Protein AF-0000000084921507 (afdb_homodimer)

pLDDT: mean 79.35, std 22.6, range [29.12, 98.94]

Nearest PDB structures (foldseek):
  8s9o-assembly1_B  TM=8.730E-01  e=3.708E-16  Adineta vaga
  8s9n-assembly1_A-2  TM=8.720E-01  e=7.535E-16  Adineta vaga
  8s9o-assembly1_A  TM=8.464E-01  e=2.927E-16  Adineta vaga
  8urk-assembly1_B  TM=8.124E-01  e=4.165E-17  Burkholderia cenocepacia
  1g60-assembly1_A  TM=8.607E-01  e=1.443E-15  Moraxella bovis

InterPro domains:
  IPR001091 Restriction/modification DNA-methyltransferase [PR00508] (34-48)
  IPR001091 Restriction/modification DNA-methyltransferase [PR00508] (72-92)
  IPR001091 Restriction/modification DNA-methyltransferase [PR00508] (262-279)
  IPR001091 Restriction/modification DNA-methyltransferase [PR00508] (281-299)
  IPR001091 Restriction/modification DNA-methyltransferase [PR00508] (304-324)
  IPR002941 DNA methylase N-4/N-6 [PF01555] (35-320)
  IPR017985 DNA methylase, N-4 cytosine-specific, conserved site [PS00093] (39-44)
  IPR029063 S-adenosyl-L-methionine-dependent methyltransferase superfamily [G3DSA:3.40.50.150] (15-339)
  IPR029063 S-adenosyl-L-methionine-dependent methyltransferase superfamily [SSF53335] (12-324)

Solvent-accessible surface area (backbone atoms only — not comparable to full-atom values): 36545 Å² total; per-residue (Å²): 114,73,67,55,52,56,48,48,57,51,44,71,72,41,58,69,39,74,46,73,32,55,44,52,68,54,46,71,72,52,65,70,45,74,28,33,20,33,52,36,42,67,68,49,74,34,50,54,49,82,86,48,95,87,56,67,16,70,52,86,39,71,65,56,38,46,50,53,51,46,54,36,51,51,45,51,51,50,23,25,25,68,40,9,26,34,39,41,39,41,59,69,51,51,26,28,69,36,72,77,88,76,84,72,46,49,39,82,34,56,63,50,49,70,42,52,54,77,37,65,28,53,71,36,83,95,55,54,70,60,19,49,67,50,51,45,60,53,47,50,52,52,39,34,74,72,59,38,35,31,57,43,79,27,36,41,31,26,85,73,45,69,85,49,88,61,57,77,53,59,22,71,34,66,34,40,34,35,38,32,24,58,35,94,62,52,52,40,35,42,76,82,46,38,33,75,53,53,68,68,55,50,50,47,53,50,48,60,28,24,51,80,19,77,73,49,47,78,85,54,77,27,66,52,55,78,89,46,40,41,46,62,63,77,76,72,56,92,80,76,59,77,58,57,36,60,31,55,32,65,44,80,55,57,75,59,92,58,94,56,94,61,84,88,65,78,35,58,68,60,50,47,54,52,39,57,32,28,35,61,79,68,28,37,33,34,15,62,42,32,55,65,20,51,60,48,37,48,25,53,74,65,51,26,36,23,35,29,20,21,66,48,62,68,41,45,54,49,10,53,51,44,26,53,51,54,49,49,52,49,53,48,52,52,50,52,54,55,69,71,97,117,76,68,55,54,60,50,49,58,51,44,72,73,41,58,68,39,72,45,73,33,52,44,51,69,55,45,71,71,51,64,69,46,73,28,32,20,34,51,37,43,65,68,48,73,34,50,54,50,84,87,46,94,86,57,67,16,69,52,86,40,70,67,56,35,46,51,52,51,47,55,36,50,50,45,50,51,51,24,24,25,68,39,8,26,35,39,44,40,41,60,70,52,51,26,28,67,36,71,76,90,76,81,72,45,50,35,81,34,56,62,48,50,71,40,52,54,79,36,66,27,54,72,38,82,94,55,52,70,60,20,49,65,50,50,45,58,53,45,51,51,51,38,35,74,72,59,38,37,31,58,43,80,26,35,42,30,27,86,73,45,68,85,47,88,61,57,78,53,61,22,70,33,65,36,41,34,34,38,30,24,57,36,95,64,53,52,41,37,43,73,82,46,36,33,77,53,52,69,68,54,50,50,48,53,49,49,61,27,23,51,79,18,77,74,49,47,78,87,52,77,25,68,51,54,78,88,44,39,40,46,61,66,76,74,71,56,91,80,75,58,75,58,55,35,60,30,55,30,65,46,80,52,58,75,60,92,60,94,55,94,60,84,87,64,78,35,56,64,60,49,47,53,51,40,58,32,29,35,61,79,69,27,36,33,36,15,61,43,32,55,65,21,50,61,48,36,48,24,52,74,64,50,27,37,22,35,31,19,22,65,49,63,68,41,44,52,49,11,52,51,46,26,52,52,54,51,49,51,49,54,49,52,52,50,53,54,55,70,72,98

Foldseek 3Di:
DVLVVVLVVVCVVFWLAEAAAALLVVLVPAAFANAQEAEEEADDALFFDPVDPRHARDDLALVVSLVVVLSNVLSVLGRHHQQHKYKYWYAWDFALPQDPDDPPCPVVNNPNLHGNDGRSRNDHPPDDGGDTPCSVVVSLVVNVVVQKAFDDWFKAFAPPDDADPDDPDHGDGIITITMIHSYPHHAFDQPVQWAFDDPVVLVVLLQQQACVNVVQDDPPPPPLDPSSHNDYNPPVPDPPRPRTHGDDRYHYDHADDDPDSQDDDRDLVVLLSVCNTRPDAQGEYEYSDCQQQSNSLSQVVRRYIYGYYHHDPVSSVNNVVVSVVSNVVVVVVVVVVVVVD/DVLVVVLVVVCVVFWLAEAAAALLVVLVPAAFANAQEAEEEADDALFFDPVDPRHARDDLALVVSLVVVLSNVLSVLGRHHQQHKYKYWYAWDFALPFDPDDPPCPVVNNPNLHGNDGRSRNDHPPDDGGDTPC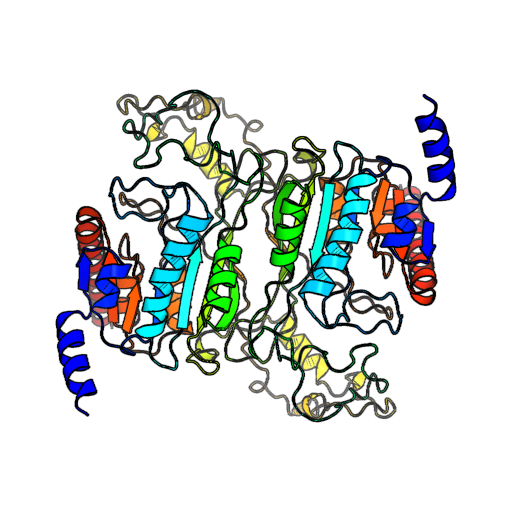SVVVNLVVNVVVQKAFDDWFKAFAPPDDADPDDPDHGDGIITITMIHSYPHHAFDQPVQWAFDDPVVLVVLLLQQACVNVCQDDPPPPPLDPSSHNDYNPPVPDPPRPRTHGDDRYHYDHADDDPDSQDDDRDLVVLLSVCNTRPDAQGEYEYSDCQQQSNSLSQVVRRYIYGYYHHDPVSSVNNVVVSVVSNVVVVVVVVVVVVVD

Radius of gyration: 27.65 Å; Cα contacts (8 Å, |Δi|>4): 1325; chains: 2; bounding box: 79×89×73 Å

Structure (mmCIF, N/CA/C/O backbone):
data_AF-0000000084921507-model_v1
#
loop_
_entity.id
_entity.type
_entity.pdbx_description
1 polymer Methyltransferase
#
loop_
_atom_site.group_PDB
_atom_site.id
_atom_site.type_symbol
_atom_site.label_atom_id
_atom_site.label_alt_id
_atom_site.label_comp_id
_atom_site.label_asym_id
_atom_site.label_entity_id
_atom_site.label_seq_id
_atom_site.pdbx_PDB_ins_code
_atom_site.Cartn_x
_atom_site.Cartn_y
_atom_site.Cartn_z
_atom_site.occupancy
_atom_site.B_iso_or_equiv
_atom_site.auth_seq_id
_atom_site.auth_comp_id
_atom_site.auth_asym_id
_atom_site.auth_atom_id
_atom_site.pdbx_PDB_model_num
ATOM 1 N N . MET A 1 1 ? -15.688 -29.359 -28.062 1 39.12 1 MET A N 1
ATOM 2 C CA . MET A 1 1 ? -15.297 -30.75 -27.906 1 39.12 1 MET A CA 1
ATOM 3 C C . MET A 1 1 ? -13.836 -30.953 -28.297 1 39.12 1 MET A C 1
ATOM 5 O O . MET A 1 1 ? -13.156 -31.828 -27.766 1 39.12 1 MET A O 1
ATOM 9 N N . LYS A 1 2 ? -13.664 -30.453 -29.453 1 48.69 2 LYS A N 1
ATOM 10 C CA . LYS A 1 2 ? -12.336 -30.578 -30.062 1 48.69 2 LYS A CA 1
ATOM 11 C C . LYS A 1 2 ? -11.266 -29.953 -29.156 1 48.69 2 LYS A C 1
ATOM 13 O O . LYS A 1 2 ? -10.156 -30.484 -29.062 1 48.69 2 LYS A O 1
ATOM 18 N N . ASN A 1 3 ? -11.648 -28.859 -28.438 1 59.91 3 ASN A N 1
ATOM 19 C CA . ASN A 1 3 ? -10.719 -28.016 -27.703 1 59.91 3 ASN A CA 1
ATOM 20 C C . ASN A 1 3 ? -10.352 -28.641 -26.359 1 59.91 3 ASN A C 1
ATOM 22 O O . ASN A 1 3 ? -9.25 -28.422 -25.844 1 59.91 3 ASN A O 1
ATOM 26 N N . LYS A 1 4 ? -11.195 -29.531 -26 1 61.34 4 LYS A N 1
ATOM 27 C CA . LYS A 1 4 ? -10.969 -30.219 -24.734 1 61.34 4 LYS A CA 1
ATOM 28 C C . LYS A 1 4 ? -9.883 -31.281 -24.859 1 61.34 4 LYS A C 1
ATOM 30 O O . LYS A 1 4 ? -9.086 -31.469 -23.938 1 61.34 4 LYS A O 1
ATOM 35 N N . GLY A 1 5 ? -9.875 -31.953 -25.906 1 59.06 5 GLY A N 1
ATOM 36 C CA . GLY A 1 5 ? -8.883 -32.969 -26.141 1 59.06 5 GLY A CA 1
ATOM 37 C C . GLY A 1 5 ? -7.465 -32.438 -26.188 1 59.06 5 GLY A C 1
ATOM 38 O O . GLY A 1 5 ? -6.551 -33.031 -25.594 1 59.06 5 GLY A O 1
ATOM 39 N N . GLU A 1 6 ? -7.215 -31.422 -26.891 1 69.12 6 GLU A N 1
ATOM 40 C CA . GLU A 1 6 ? -5.918 -30.75 -27 1 69.12 6 GLU A CA 1
ATOM 41 C C . GLU A 1 6 ? -5.457 -30.219 -25.641 1 69.12 6 GLU A C 1
ATOM 43 O O . GLU A 1 6 ? -4.273 -30.297 -25.312 1 69.12 6 GLU A O 1
ATOM 48 N N . HIS A 1 7 ? -6.398 -29.797 -24.906 1 80.75 7 HIS A N 1
ATOM 49 C CA . HIS A 1 7 ? -6.09 -29.312 -23.562 1 80.75 7 HIS A CA 1
ATOM 50 C C . HIS A 1 7 ? -5.551 -30.438 -22.688 1 80.75 7 HIS A C 1
ATOM 52 O O . HIS A 1 7 ? -4.559 -30.25 -21.969 1 80.75 7 HIS A O 1
ATOM 58 N N . THR A 1 8 ? -6.164 -31.547 -22.859 1 81 8 THR A N 1
ATOM 59 C CA . THR A 1 8 ? -5.797 -32.688 -22.016 1 81 8 THR A CA 1
ATOM 60 C C . THR A 1 8 ? -4.398 -33.188 -22.359 1 81 8 THR A C 1
ATOM 62 O O . THR A 1 8 ? -3.605 -33.5 -21.469 1 81 8 THR A O 1
ATOM 65 N N . SER A 1 9 ? -4.148 -33.281 -23.625 1 81.56 9 SER A N 1
ATOM 66 C CA . SER A 1 9 ? -2.838 -33.75 -24.047 1 81.56 9 SER A CA 1
ATOM 67 C C . SER A 1 9 ? -1.733 -32.781 -23.609 1 81.56 9 SER A C 1
ATOM 69 O O . SER A 1 9 ? -0.677 -33.219 -23.141 1 81.56 9 SER A O 1
ATOM 71 N N . PHE A 1 10 ? -1.976 -31.531 -23.688 1 86.81 10 PHE A N 1
ATOM 72 C CA . PHE A 1 10 ? -1.021 -30.531 -23.25 1 86.81 10 PHE A CA 1
ATOM 73 C C . PHE A 1 10 ? -0.75 -30.656 -21.75 1 86.81 10 PHE A C 1
ATOM 75 O O . PHE A 1 10 ? 0.406 -30.688 -21.328 1 86.81 10 PHE A O 1
ATOM 82 N N . LEU A 1 11 ? -1.837 -30.781 -21.031 1 86.44 11 LEU A N 1
ATOM 83 C CA . LEU A 1 11 ? -1.719 -30.828 -19.578 1 86.44 11 LEU A CA 1
ATOM 84 C C . LEU A 1 11 ? -1.012 -32.125 -19.125 1 86.44 11 LEU A C 1
ATOM 86 O O . LEU A 1 11 ? -0.203 -32.094 -18.203 1 86.44 11 LEU A O 1
ATOM 90 N N . ASP A 1 12 ? -1.262 -33.125 -19.797 1 86.5 12 ASP A N 1
ATOM 91 C CA . ASP A 1 12 ? -0.623 -34.406 -19.453 1 86.5 12 ASP A CA 1
ATOM 92 C C . ASP A 1 12 ? 0.895 -34.312 -19.594 1 86.5 12 ASP A C 1
ATOM 94 O O . ASP A 1 12 ? 1.637 -34.938 -18.844 1 86.5 12 ASP A O 1
ATOM 98 N N . SER A 1 13 ? 1.282 -33.438 -20.484 1 88.5 13 SER A N 1
ATOM 99 C CA . SER A 1 13 ? 2.705 -33.344 -20.797 1 88.5 13 SER A CA 1
ATOM 100 C C . SER A 1 13 ? 3.41 -32.375 -19.875 1 88.5 13 SER A C 1
ATOM 102 O O . SER A 1 13 ? 4.609 -32.5 -19.625 1 88.5 13 SER A O 1
ATOM 104 N N . TYR A 1 14 ? 2.604 -31.422 -19.312 1 92.88 14 TYR A N 1
ATOM 105 C CA . TYR A 1 14 ? 3.324 -30.297 -18.719 1 92.88 14 TYR A CA 1
ATOM 106 C C . TYR A 1 14 ? 2.939 -30.094 -17.266 1 92.88 14 TYR A C 1
ATOM 108 O O . TYR A 1 14 ? 3.553 -29.297 -16.547 1 92.88 14 TYR A O 1
ATOM 116 N N . ILE A 1 15 ? 2.033 -30.875 -16.766 1 95.38 15 ILE A N 1
ATOM 117 C CA . ILE A 1 15 ? 1.623 -30.75 -15.375 1 95.38 15 ILE A CA 1
ATOM 118 C C . ILE A 1 15 ? 2.779 -31.156 -14.461 1 95.38 15 ILE A C 1
ATOM 120 O O . ILE A 1 15 ? 3.488 -32.125 -14.742 1 95.38 15 ILE A O 1
ATOM 124 N N . ASN A 1 16 ? 2.969 -30.359 -13.438 1 96.75 16 ASN A N 1
ATOM 125 C CA . ASN A 1 16 ? 3.99 -30.578 -12.422 1 96.75 16 ASN A CA 1
ATOM 126 C C . ASN A 1 16 ? 5.391 -30.578 -13.023 1 96.75 16 ASN A C 1
ATOM 128 O O . ASN A 1 16 ? 6.215 -31.438 -12.68 1 96.75 16 ASN A O 1
ATOM 132 N N . THR A 1 17 ? 5.633 -29.641 -13.984 1 96.44 17 THR A N 1
ATOM 133 C CA . THR A 1 17 ? 6.953 -29.484 -14.586 1 96.44 17 THR A CA 1
ATOM 134 C C . THR A 1 17 ? 7.359 -28 -14.633 1 96.44 17 THR A C 1
ATOM 136 O O . THR A 1 17 ? 6.52 -27.125 -14.453 1 96.44 17 THR A O 1
ATOM 139 N N . ILE A 1 18 ? 8.586 -27.797 -14.805 1 97.5 18 ILE A N 1
ATOM 140 C CA . ILE A 1 18 ? 9.164 -26.469 -15.031 1 97.5 18 ILE A CA 1
ATOM 141 C C . ILE A 1 18 ? 9.695 -26.391 -16.469 1 97.5 18 ILE A C 1
ATOM 143 O O . ILE A 1 18 ? 10.539 -27.188 -16.875 1 97.5 18 ILE A O 1
ATOM 147 N N . LEU A 1 19 ? 9.141 -25.5 -17.219 1 97.75 19 LEU A N 1
ATOM 148 C CA . LEU A 1 19 ? 9.594 -25.25 -18.578 1 97.75 19 LEU A CA 1
ATOM 149 C C . LEU A 1 19 ? 10.68 -24.172 -18.609 1 97.75 19 LEU A C 1
ATOM 151 O O . LEU A 1 19 ? 10.508 -23.094 -18.031 1 97.75 19 LEU A O 1
ATOM 155 N N . CYS A 1 20 ? 11.789 -24.453 -19.234 1 96.44 20 CYS A N 1
ATOM 156 C CA . CYS A 1 20 ? 12.891 -23.516 -19.359 1 96.44 20 CYS A CA 1
ATOM 157 C C . CYS A 1 20 ? 12.727 -22.641 -20.594 1 96.44 20 CYS A C 1
ATOM 159 O O . CYS A 1 20 ? 12.789 -23.141 -21.719 1 96.44 20 CYS A O 1
ATOM 161 N N . GLY A 1 21 ? 12.445 -21.344 -20.406 1 95.62 21 GLY A N 1
ATOM 162 C CA . GLY A 1 21 ? 12.258 -20.438 -21.531 1 95.62 21 GLY A CA 1
ATOM 163 C C . GLY A 1 21 ? 11.734 -19.078 -21.109 1 95.62 21 GLY A C 1
ATOM 164 O O . GLY A 1 21 ? 11.555 -18.812 -19.922 1 95.62 21 GLY A O 1
ATOM 165 N N . ASP A 1 22 ? 11.602 -18.281 -22.109 1 95.88 22 ASP A N 1
ATOM 166 C CA . ASP A 1 22 ? 11.023 -16.953 -21.906 1 95.88 22 ASP A CA 1
ATOM 167 C C . ASP A 1 22 ? 9.531 -17.047 -21.562 1 95.88 22 ASP A C 1
ATOM 169 O O . ASP A 1 22 ? 8.789 -17.766 -22.234 1 95.88 22 ASP A O 1
ATOM 173 N N . ALA A 1 23 ? 9.172 -16.359 -20.531 1 97.69 23 ALA A N 1
ATOM 174 C CA . ALA A 1 23 ? 7.797 -16.453 -20.047 1 97.69 23 ALA A CA 1
ATOM 175 C C . ALA A 1 23 ? 6.793 -16.125 -21.141 1 97.69 23 ALA A C 1
ATOM 177 O O . ALA A 1 23 ? 5.84 -16.875 -21.359 1 97.69 23 ALA A O 1
ATOM 178 N N . LEU A 1 24 ? 6.98 -15.016 -21.859 1 97.56 24 LEU A N 1
ATOM 179 C CA . LEU A 1 24 ? 6.043 -14.555 -22.875 1 97.56 24 LEU A CA 1
ATOM 180 C C . LEU A 1 24 ? 5.953 -15.555 -24.031 1 97.56 24 LEU A C 1
ATOM 182 O O . LEU A 1 24 ? 4.859 -15.984 -24.391 1 97.56 24 LEU A O 1
ATOM 186 N N . GLU A 1 25 ? 7.078 -15.992 -24.531 1 97.56 25 GLU A N 1
ATOM 187 C CA . GLU A 1 25 ? 7.121 -16.906 -25.672 1 97.56 25 GLU A CA 1
ATOM 188 C C . GLU A 1 25 ? 6.559 -18.266 -25.312 1 97.56 25 GLU A C 1
ATOM 190 O O . GLU A 1 25 ? 5.879 -18.906 -26.109 1 97.56 25 GLU A O 1
ATOM 195 N N . THR A 1 26 ? 6.875 -18.719 -24.125 1 98 26 THR A N 1
ATOM 196 C CA . THR A 1 26 ? 6.383 -20.016 -23.672 1 98 26 THR A CA 1
ATOM 197 C C . THR A 1 26 ? 4.867 -20 -23.5 1 98 26 THR A C 1
ATOM 199 O O . THR A 1 26 ? 4.172 -20.906 -23.953 1 98 26 THR A O 1
ATOM 202 N N . LEU A 1 27 ? 4.324 -18.906 -22.938 1 98.38 27 LEU A N 1
ATOM 203 C CA . LEU A 1 27 ? 2.895 -18.797 -22.672 1 98.38 27 LEU A CA 1
ATOM 204 C C . LEU A 1 27 ? 2.107 -18.734 -23.984 1 98.38 27 LEU A C 1
ATOM 206 O O . LEU A 1 27 ? 0.971 -19.203 -24.047 1 98.38 27 LEU A O 1
ATOM 210 N N . ARG A 1 28 ? 2.697 -18.172 -24.984 1 97.62 28 ARG A N 1
ATOM 211 C CA . ARG A 1 28 ? 2.039 -18.062 -26.281 1 97.62 28 ARG A CA 1
ATOM 212 C C . ARG A 1 28 ? 1.729 -19.438 -26.859 1 97.62 28 ARG A C 1
ATOM 214 O O . ARG A 1 28 ? 0.839 -19.594 -27.703 1 97.62 28 ARG A O 1
ATOM 221 N N . LYS A 1 29 ? 2.404 -20.453 -26.359 1 96.69 29 LYS A N 1
ATOM 222 C CA . LYS A 1 29 ? 2.223 -21.812 -26.844 1 96.69 29 LYS A CA 1
ATOM 223 C C . LYS A 1 29 ? 1.168 -22.562 -26.031 1 96.69 29 LYS A C 1
ATOM 225 O O . LYS A 1 29 ? 0.778 -23.672 -26.375 1 96.69 29 LYS A O 1
ATOM 230 N N . PHE A 1 30 ? 0.734 -21.969 -24.938 1 97.62 30 PHE A N 1
ATOM 231 C CA . PHE A 1 30 ? -0.276 -22.594 -24.078 1 97.62 30 PHE A CA 1
ATOM 232 C C . PHE A 1 30 ? -1.663 -22.438 -24.703 1 97.62 30 PHE A C 1
ATOM 234 O O . PHE A 1 30 ? -1.993 -21.391 -25.25 1 97.62 30 PHE A O 1
ATOM 241 N N . PRO A 1 31 ? -2.525 -23.516 -24.609 1 97.12 31 PRO A N 1
ATOM 242 C CA . PRO A 1 31 ? -3.93 -23.328 -24.969 1 97.12 31 PRO A CA 1
ATOM 243 C C . PRO A 1 31 ? -4.652 -22.344 -24.062 1 97.12 31 PRO A C 1
ATOM 245 O O . PRO A 1 31 ? -4.188 -22.062 -22.953 1 97.12 31 PRO A O 1
ATOM 248 N N . ASP A 1 32 ? -5.785 -21.797 -24.531 1 97.38 32 ASP A N 1
ATOM 249 C CA . ASP A 1 32 ? -6.594 -20.875 -23.75 1 97.38 32 ASP A CA 1
ATOM 250 C C . ASP A 1 32 ? -7.285 -21.594 -22.594 1 97.38 32 ASP A C 1
ATOM 252 O O . ASP A 1 32 ? -7.645 -22.766 -22.719 1 97.38 32 ASP A O 1
ATOM 256 N N . GLU A 1 33 ? -7.402 -20.938 -21.469 1 97.62 33 GLU A N 1
ATOM 257 C CA . GLU A 1 33 ? -8.32 -21.266 -20.391 1 97.62 33 GLU A CA 1
ATOM 258 C C . GLU A 1 33 ? -8.023 -22.656 -19.828 1 97.62 33 GLU A C 1
ATOM 260 O O . GLU A 1 33 ? -8.938 -23.469 -19.672 1 97.62 33 GLU A O 1
ATOM 265 N N . ILE A 1 34 ? -6.781 -22.906 -19.469 1 97.38 34 ILE A N 1
ATOM 266 C CA . ILE A 1 34 ? -6.418 -24.219 -18.938 1 97.38 34 ILE A CA 1
ATOM 267 C C . ILE A 1 34 ? -5.91 -24.078 -17.5 1 97.38 34 ILE A C 1
ATOM 269 O O . ILE A 1 34 ? -5.727 -25.078 -16.797 1 97.38 34 ILE A O 1
ATOM 273 N N . ILE A 1 35 ? -5.664 -22.844 -17.047 1 98.25 35 ILE A N 1
ATOM 274 C CA . ILE A 1 35 ? -5.047 -22.562 -15.742 1 98.25 35 ILE A CA 1
ATOM 275 C C . ILE A 1 35 ? -6.105 -22.047 -14.773 1 98.25 35 ILE A C 1
ATOM 277 O O . ILE A 1 35 ? -6.949 -21.234 -15.141 1 98.25 35 ILE A O 1
ATOM 281 N N . ASN A 1 36 ? -6.039 -22.516 -13.516 1 98.62 36 ASN A N 1
ATOM 282 C CA . ASN A 1 36 ? -6.988 -22.047 -12.508 1 98.62 36 ASN A CA 1
ATOM 283 C C . ASN A 1 36 ? -6.523 -20.75 -11.852 1 98.62 36 ASN A C 1
ATOM 285 O O . ASN A 1 36 ? -7.332 -19.859 -11.594 1 98.62 36 ASN A O 1
ATOM 289 N N . THR A 1 37 ? -5.258 -20.703 -11.539 1 98.81 37 THR A N 1
ATOM 290 C CA . THR A 1 37 ? -4.727 -19.547 -10.836 1 98.81 37 THR A CA 1
ATOM 291 C C . THR A 1 37 ? -3.258 -19.328 -11.195 1 98.81 37 THR A C 1
ATOM 293 O O . THR A 1 37 ? -2.533 -20.281 -11.484 1 98.81 37 THR A O 1
ATOM 296 N N . CYS A 1 38 ? -2.879 -18.078 -11.219 1 98.94 38 CYS A N 1
ATOM 297 C CA . CYS A 1 38 ? -1.474 -17.703 -11.328 1 98.94 38 CYS A CA 1
ATOM 298 C C . CYS A 1 38 ? -0.971 -17.078 -10.023 1 98.94 38 CYS A C 1
ATOM 300 O O . CYS A 1 38 ? -1.645 -16.234 -9.43 1 98.94 38 CYS A O 1
ATOM 302 N N . ILE A 1 39 ? 0.079 -17.531 -9.469 1 98.81 39 ILE A N 1
ATOM 303 C CA . ILE A 1 39 ? 0.788 -16.984 -8.328 1 98.81 39 ILE A CA 1
ATOM 304 C C . ILE A 1 39 ? 2.256 -16.766 -8.68 1 98.81 39 ILE A C 1
ATOM 306 O O . ILE A 1 39 ? 2.973 -17.719 -8.992 1 98.81 39 ILE A O 1
ATOM 310 N N . THR A 1 40 ? 2.686 -15.5 -8.641 1 98.44 40 THR A N 1
ATOM 311 C CA . THR A 1 40 ? 4.031 -15.273 -9.164 1 98.44 40 THR A CA 1
ATOM 312 C C . THR A 1 40 ? 4.609 -13.969 -8.609 1 98.44 40 THR A C 1
ATOM 314 O O . THR A 1 40 ? 3.885 -13.164 -8.031 1 98.44 40 THR A O 1
ATOM 317 N N . SER A 1 41 ? 5.855 -13.828 -8.719 1 97.19 41 SER A N 1
ATOM 318 C CA . SER A 1 41 ? 6.625 -12.609 -8.477 1 97.19 41 SER A CA 1
ATOM 319 C C . SER A 1 41 ? 7.582 -12.32 -9.625 1 97.19 41 SER A C 1
ATOM 321 O O . SER A 1 41 ? 8.641 -12.938 -9.727 1 97.19 41 SER A O 1
ATOM 323 N N . PRO A 1 42 ? 7.27 -11.367 -10.43 1 95.88 42 PRO A N 1
ATOM 324 C CA . PRO A 1 42 ? 8.172 -11.055 -11.539 1 95.88 42 PRO A CA 1
ATOM 325 C C . PRO A 1 42 ? 9.5 -10.453 -11.07 1 95.88 42 PRO A C 1
ATOM 327 O O . PRO A 1 42 ? 9.617 -10.039 -9.914 1 95.88 42 PRO A O 1
ATOM 330 N N . PRO A 1 43 ? 10.484 -10.484 -11.938 1 91.44 43 PRO A N 1
ATOM 331 C CA . PRO A 1 43 ? 11.727 -9.797 -11.578 1 91.44 43 PRO A CA 1
ATOM 332 C C . PRO A 1 43 ? 11.516 -8.312 -11.281 1 91.44 43 PRO A C 1
ATOM 334 O O . PRO A 1 43 ? 10.781 -7.637 -12 1 91.44 43 PRO A O 1
ATOM 337 N N . TYR A 1 44 ? 12.109 -7.871 -10.25 1 88.06 44 TYR A N 1
ATOM 338 C CA . TYR A 1 44 ? 11.984 -6.469 -9.875 1 88.06 44 TYR A CA 1
ATOM 339 C C . TYR A 1 44 ? 12.812 -5.582 -10.789 1 88.06 44 TYR A C 1
ATOM 341 O O . TYR A 1 44 ? 13.852 -6.004 -11.297 1 88.06 44 TYR A O 1
ATOM 349 N N . TYR A 1 45 ? 12.422 -4.379 -10.891 1 85.25 45 TYR A N 1
ATOM 350 C CA . TYR A 1 45 ? 13.125 -3.432 -11.75 1 85.25 45 TYR A CA 1
ATOM 351 C C . TYR A 1 45 ? 14.477 -3.051 -11.156 1 85.25 45 TYR A C 1
ATOM 353 O O . TYR A 1 45 ? 14.555 -2.623 -10 1 85.25 45 TYR A O 1
ATOM 361 N N . GLY A 1 46 ? 15.531 -3.248 -11.922 1 75.31 46 GLY A N 1
ATOM 362 C CA . GLY A 1 46 ? 16.859 -2.766 -11.594 1 75.31 46 GLY A CA 1
ATOM 363 C C . GLY A 1 46 ? 17.531 -3.572 -10.492 1 75.31 46 GLY A C 1
ATOM 364 O O . GLY A 1 46 ? 18.578 -3.17 -9.969 1 75.31 46 GLY A O 1
ATOM 365 N N . LEU A 1 47 ? 16.922 -4.555 -10.047 1 62.06 47 LEU A N 1
ATOM 366 C CA . LEU A 1 47 ? 17.453 -5.27 -8.891 1 62.06 47 LEU A CA 1
ATOM 367 C C . LEU A 1 47 ? 18.5 -6.285 -9.312 1 62.06 47 LEU A C 1
ATOM 369 O O . LEU A 1 47 ? 19.641 -6.238 -8.836 1 62.06 47 LEU A O 1
ATOM 373 N N . ARG A 1 48 ? 18.078 -7.246 -10.156 1 60 48 ARG A N 1
ATOM 374 C CA . ARG A 1 48 ? 18.984 -8.352 -10.469 1 60 48 ARG A CA 1
ATOM 375 C C . ARG A 1 48 ? 19.297 -8.398 -11.969 1 60 48 ARG A C 1
ATOM 377 O O . ARG A 1 48 ? 18.484 -7.977 -12.789 1 60 48 ARG A O 1
ATOM 384 N N . ASP A 1 49 ? 20.609 -8.703 -12.172 1 61.84 49 ASP A N 1
ATOM 385 C CA . ASP A 1 49 ? 21.016 -9.023 -13.539 1 61.84 49 ASP A CA 1
ATOM 386 C C . ASP A 1 49 ? 21.156 -10.531 -13.742 1 61.84 49 ASP A C 1
ATOM 388 O O . ASP A 1 49 ? 22.047 -11.156 -13.164 1 61.84 49 ASP A O 1
ATOM 392 N N . TYR A 1 50 ? 20.219 -11.023 -14.43 1 59.22 50 TYR A N 1
ATOM 393 C CA . TYR A 1 50 ? 20.234 -12.461 -14.672 1 59.22 50 TYR A CA 1
ATOM 394 C C . TYR A 1 50 ? 21.109 -12.805 -15.867 1 59.22 50 TYR A C 1
ATOM 396 O O . TYR A 1 50 ? 21.266 -13.977 -16.219 1 59.22 50 TYR A O 1
ATOM 404 N N . HIS A 1 51 ? 21.797 -11.82 -16.438 1 61.66 51 HIS A N 1
ATOM 405 C CA . HIS A 1 51 ? 22.766 -11.945 -17.516 1 61.66 51 HIS A CA 1
ATOM 406 C C . HIS A 1 51 ? 22.156 -12.68 -18.719 1 61.66 51 HIS A C 1
ATOM 408 O O . HIS A 1 51 ? 22.812 -13.516 -19.328 1 61.66 51 HIS A O 1
ATOM 414 N N . LYS A 1 52 ? 20.875 -12.531 -18.984 1 69.94 52 LYS A N 1
ATOM 415 C CA . LYS A 1 52 ? 20.203 -13.102 -20.156 1 69.94 52 LYS A CA 1
ATOM 416 C C . LYS A 1 52 ? 19.531 -12.016 -20.984 1 69.94 52 LYS A C 1
ATOM 418 O O . LYS A 1 52 ? 18.984 -11.062 -20.438 1 69.94 52 LYS A O 1
ATOM 423 N N . LYS A 1 53 ? 19.766 -12.109 -22.297 1 66.94 53 LYS A N 1
ATOM 424 C CA . LYS A 1 53 ? 19.266 -11.102 -23.219 1 66.94 53 LYS A CA 1
ATOM 425 C C . LYS A 1 53 ? 17.766 -10.891 -23.047 1 66.94 53 LYS A C 1
ATOM 427 O O . LYS A 1 53 ? 17.281 -9.758 -23.109 1 66.94 53 LYS A O 1
ATOM 432 N N . GLU A 1 54 ? 16.938 -11.93 -22.703 1 73.75 54 GLU A N 1
ATOM 433 C CA . GLU A 1 54 ? 15.484 -11.836 -22.641 1 73.75 54 GLU A CA 1
ATOM 434 C C . GLU A 1 54 ? 15.016 -11.562 -21.219 1 73.75 54 GLU A C 1
ATOM 436 O O . GLU A 1 54 ? 13.812 -11.578 -20.938 1 73.75 54 GLU A O 1
ATOM 441 N N . GLN A 1 55 ? 15.906 -11.031 -20.453 1 78.06 55 GLN A N 1
ATOM 442 C CA . GLN A 1 55 ? 15.555 -10.867 -19.047 1 78.06 55 GLN A CA 1
ATOM 443 C C . GLN A 1 55 ? 14.672 -9.633 -18.844 1 78.06 55 GLN A C 1
ATOM 445 O O . GLN A 1 55 ? 14.773 -8.672 -19.609 1 78.06 55 GLN A O 1
ATOM 450 N N . ILE A 1 56 ? 13.781 -9.797 -17.984 1 83.06 56 ILE A N 1
ATOM 451 C CA . ILE A 1 56 ? 12.945 -8.68 -17.547 1 83.06 56 ILE A CA 1
ATOM 452 C C . ILE A 1 56 ? 13.531 -8.055 -16.297 1 83.06 56 ILE A C 1
ATOM 454 O O . ILE A 1 56 ? 14.031 -8.766 -15.414 1 83.06 56 ILE A O 1
ATOM 458 N N . GLY A 1 57 ? 13.469 -6.746 -16.203 1 81.31 57 GLY A N 1
ATOM 459 C CA . GLY A 1 57 ? 13.938 -6.035 -15.023 1 81.31 57 GLY A CA 1
ATOM 460 C C . GLY A 1 57 ? 15.164 -5.188 -15.289 1 81.31 57 GLY A C 1
ATOM 461 O O . GLY A 1 57 ? 15.602 -4.426 -14.422 1 81.31 57 GLY A O 1
ATOM 462 N N . ARG A 1 58 ? 15.711 -5.219 -16.531 1 75.94 58 ARG A N 1
ATOM 463 C CA . ARG A 1 58 ? 16.922 -4.473 -16.875 1 75.94 58 ARG A CA 1
ATOM 464 C C . ARG A 1 58 ? 16.672 -3.543 -18.062 1 75.94 58 ARG A C 1
ATOM 466 O O . ARG A 1 58 ? 17.609 -3.172 -18.766 1 75.94 58 ARG A O 1
ATOM 473 N N . GLU A 1 59 ? 15.477 -3.275 -18.266 1 81.5 59 GLU A N 1
ATOM 474 C CA . GLU A 1 59 ? 15.109 -2.365 -19.344 1 81.5 59 GLU A CA 1
ATOM 475 C C . GLU A 1 59 ? 15.648 -0.96 -19.094 1 81.5 59 GLU A C 1
ATOM 477 O O . GLU A 1 59 ? 15.953 -0.602 -17.953 1 81.5 59 GLU A O 1
ATOM 482 N N . LYS A 1 60 ? 15.727 -0.219 -20.125 1 78.94 60 LYS A N 1
ATOM 483 C CA . LYS A 1 60 ? 16.281 1.132 -20.047 1 78.94 60 LYS A CA 1
ATOM 484 C C . LYS A 1 60 ? 15.344 2.057 -19.266 1 78.94 60 LYS A C 1
ATOM 486 O O . LYS A 1 60 ? 15.805 2.947 -18.547 1 78.94 60 LYS A O 1
ATOM 491 N N . THR A 1 61 ? 14.039 1.788 -19.469 1 86.88 61 THR A N 1
ATOM 492 C CA . THR A 1 61 ? 13.07 2.646 -18.797 1 86.88 61 THR A CA 1
ATOM 493 C C . THR A 1 61 ? 12.062 1.812 -18 1 86.88 61 THR A C 1
ATOM 495 O O . THR A 1 61 ? 11.859 0.634 -18.312 1 86.88 61 THR A O 1
ATOM 498 N N . VAL A 1 62 ? 11.516 2.42 -17.031 1 90.12 62 VAL A N 1
ATOM 499 C CA . VAL A 1 62 ? 10.461 1.787 -16.25 1 90.12 62 VAL A CA 1
ATOM 500 C C . VAL A 1 62 ? 9.281 1.434 -17.156 1 90.12 62 VAL A C 1
ATOM 502 O O . VAL A 1 62 ? 8.672 0.374 -17 1 90.12 62 VAL A O 1
ATOM 505 N N . GLU A 1 63 ? 9.008 2.295 -18.125 1 92.31 63 GLU A N 1
ATOM 506 C CA . GLU A 1 63 ? 7.902 2.086 -19.047 1 92.31 63 GLU A CA 1
ATOM 507 C C . GLU A 1 63 ? 8.109 0.815 -19.875 1 92.31 63 GLU A C 1
ATOM 509 O O . GLU A 1 63 ? 7.172 0.039 -20.062 1 92.31 63 GLU A O 1
ATOM 514 N N . GLU A 1 64 ? 9.297 0.564 -20.312 1 92.69 64 GLU A N 1
ATOM 515 C CA . GLU A 1 64 ? 9.609 -0.641 -21.078 1 92.69 64 GLU A CA 1
ATOM 516 C C . GLU A 1 64 ? 9.453 -1.893 -20.219 1 92.69 64 GLU A C 1
ATOM 518 O O . GLU A 1 64 ? 8.922 -2.904 -20.688 1 92.69 64 GLU A O 1
ATOM 523 N N . TYR A 1 65 ? 9.992 -1.744 -19.031 1 93.88 65 TYR A N 1
ATOM 524 C CA . TYR A 1 65 ? 9.859 -2.828 -18.062 1 93.88 65 TYR A CA 1
ATOM 525 C C . TYR A 1 65 ? 8.391 -3.18 -17.844 1 93.88 65 TYR A C 1
ATOM 527 O O . TYR A 1 65 ? 8 -4.348 -17.938 1 93.88 65 TYR A O 1
ATOM 535 N N . LEU A 1 66 ? 7.543 -2.174 -17.625 1 96.94 66 LEU A N 1
ATOM 536 C CA . LEU A 1 66 ? 6.121 -2.367 -17.359 1 96.94 66 LEU A CA 1
ATOM 537 C C . LEU A 1 66 ? 5.406 -2.906 -18.594 1 96.94 66 LEU A C 1
ATOM 539 O O . LEU A 1 66 ? 4.527 -3.766 -18.484 1 96.94 66 LEU A O 1
ATOM 543 N N . ASP A 1 67 ? 5.789 -2.463 -19.75 1 96.69 67 ASP A N 1
ATOM 544 C CA . ASP A 1 67 ? 5.184 -2.936 -20.984 1 96.69 67 ASP A CA 1
ATOM 545 C C . ASP A 1 67 ? 5.422 -4.434 -21.188 1 96.69 67 ASP A C 1
ATOM 547 O O . ASP A 1 67 ? 4.527 -5.156 -21.625 1 96.69 67 ASP A O 1
ATOM 551 N N . ARG A 1 68 ? 6.617 -4.824 -20.891 1 96.62 68 ARG A N 1
ATOM 552 C CA . ARG A 1 68 ? 6.949 -6.242 -21.016 1 96.62 68 ARG A CA 1
ATOM 553 C C . ARG A 1 68 ? 6.125 -7.082 -20.047 1 96.62 68 ARG A C 1
ATOM 555 O O . ARG A 1 68 ? 5.625 -8.148 -20.406 1 96.62 68 ARG A O 1
ATOM 562 N N . LEU A 1 69 ? 5.984 -6.578 -18.812 1 98.25 69 LEU A N 1
ATOM 563 C CA . LEU A 1 69 ? 5.184 -7.305 -17.828 1 98.25 69 LEU A CA 1
ATOM 564 C C . LEU A 1 69 ? 3.723 -7.359 -18.25 1 98.25 69 LEU A C 1
ATOM 566 O O . LEU A 1 69 ? 3.068 -8.398 -18.109 1 98.25 69 LEU A O 1
ATOM 570 N N . VAL A 1 70 ? 3.23 -6.293 -18.812 1 98.69 70 VAL A N 1
ATOM 571 C CA . VAL A 1 70 ? 1.849 -6.266 -19.281 1 98.69 70 VAL A CA 1
ATOM 572 C C . VAL A 1 70 ? 1.648 -7.312 -20.375 1 98.69 70 VAL A C 1
ATOM 574 O O . VAL A 1 70 ? 0.633 -8.016 -20.391 1 98.69 70 VAL A O 1
ATOM 577 N N . ALA A 1 71 ? 2.627 -7.441 -21.25 1 98.44 71 ALA A N 1
ATOM 578 C CA . ALA A 1 71 ? 2.547 -8.438 -22.312 1 98.44 71 ALA A CA 1
ATOM 579 C C . ALA A 1 71 ? 2.492 -9.852 -21.734 1 98.44 71 ALA A C 1
ATOM 581 O O . ALA A 1 71 ? 1.694 -10.672 -22.188 1 98.44 71 ALA A O 1
ATOM 582 N N . VAL A 1 72 ? 3.283 -10.102 -20.75 1 98.75 72 VAL A N 1
ATOM 583 C CA . VAL A 1 72 ? 3.311 -11.414 -20.125 1 98.75 72 VAL A CA 1
ATOM 584 C C . VAL A 1 72 ? 1.969 -11.695 -19.453 1 98.75 72 VAL A C 1
ATOM 586 O O . VAL A 1 72 ? 1.375 -12.758 -19.656 1 98.75 72 VAL A O 1
ATOM 589 N N . PHE A 1 73 ? 1.464 -10.766 -18.688 1 98.88 73 PHE A N 1
ATOM 590 C CA . PHE A 1 73 ? 0.266 -11 -17.891 1 98.88 73 PHE A CA 1
ATOM 591 C C . PHE A 1 73 ? -0.979 -10.992 -18.766 1 98.88 73 PHE A C 1
ATOM 593 O O . PHE A 1 73 ? -2.023 -11.516 -18.375 1 98.88 73 PHE A O 1
ATOM 600 N N . ARG A 1 74 ? -0.869 -10.383 -19.953 1 98.81 74 ARG A N 1
ATOM 601 C CA . ARG A 1 74 ? -1.936 -10.547 -20.938 1 98.81 74 ARG A CA 1
ATOM 602 C C . ARG A 1 74 ? -2.086 -12 -21.359 1 98.81 74 ARG A C 1
ATOM 604 O O . ARG A 1 74 ? -3.203 -12.516 -21.453 1 98.81 74 ARG A O 1
ATOM 611 N N . GLU A 1 75 ? -0.958 -12.656 -21.609 1 98.88 75 GLU A N 1
ATOM 612 C CA . GLU A 1 75 ? -0.978 -14.078 -21.922 1 98.88 75 GLU A CA 1
ATOM 613 C C . GLU A 1 75 ? -1.438 -14.914 -20.734 1 98.88 75 GLU A C 1
ATOM 615 O O . GLU A 1 75 ? -2.139 -15.914 -20.891 1 98.88 75 GLU A O 1
ATOM 620 N N . VAL A 1 76 ? -1.033 -14.484 -19.5 1 98.94 76 VAL A N 1
ATOM 621 C CA . VAL A 1 76 ? -1.507 -15.164 -18.297 1 98.94 76 VAL A CA 1
ATOM 622 C C . VAL A 1 76 ? -3.031 -15.109 -18.25 1 98.94 76 VAL A C 1
ATOM 624 O O . VAL A 1 76 ? -3.686 -16.125 -17.953 1 98.94 76 VAL A O 1
ATOM 627 N N . ARG A 1 77 ? -3.59 -13.93 -18.484 1 98.88 77 ARG A N 1
ATOM 628 C CA . ARG A 1 77 ? -5.043 -13.773 -18.469 1 98.88 77 ARG A CA 1
ATOM 629 C C . ARG A 1 77 ? -5.703 -14.68 -19.5 1 98.88 77 ARG A C 1
ATOM 631 O O . ARG A 1 77 ? -6.738 -15.289 -19.234 1 98.88 77 ARG A O 1
ATOM 638 N N . ARG A 1 78 ? -5.094 -14.812 -20.719 1 98.69 78 ARG A N 1
ATOM 639 C CA . ARG A 1 78 ? -5.629 -15.656 -21.781 1 98.69 78 ARG A CA 1
ATOM 640 C C . ARG A 1 78 ? -5.684 -17.125 -21.344 1 98.69 78 ARG A C 1
ATOM 642 O O . ARG A 1 78 ? -6.668 -17.812 -21.609 1 98.69 78 ARG A O 1
ATOM 649 N N . VAL A 1 79 ? -4.691 -17.609 -20.703 1 98.69 79 VAL A N 1
ATOM 650 C CA . VAL A 1 79 ? -4.574 -19.031 -20.406 1 98.69 79 VAL A CA 1
ATOM 651 C C . VAL A 1 79 ? -5.371 -19.359 -19.156 1 98.69 79 VAL A C 1
ATOM 653 O O . VAL A 1 79 ? -5.637 -20.531 -18.859 1 98.69 79 VAL A O 1
ATOM 656 N N . LEU A 1 80 ? -5.73 -18.344 -18.312 1 98.69 80 LEU A N 1
ATOM 657 C CA . LEU A 1 80 ? -6.578 -18.562 -17.141 1 98.69 80 LEU A CA 1
ATOM 658 C C . LEU A 1 80 ? -7.984 -18.969 -17.562 1 98.69 80 LEU A C 1
ATOM 660 O O . LEU A 1 80 ? -8.523 -18.453 -18.547 1 98.69 80 LEU A O 1
ATOM 664 N N . LYS A 1 81 ? -8.578 -19.859 -16.828 1 98.25 81 LYS A N 1
ATOM 665 C CA . LYS A 1 81 ? -10 -20.156 -16.953 1 98.25 81 LYS A CA 1
ATOM 666 C C . LYS A 1 81 ? -10.844 -18.922 -16.625 1 98.25 81 LYS A C 1
ATOM 668 O O . LYS A 1 81 ? -10.344 -17.953 -16.047 1 98.25 81 LYS A O 1
ATOM 673 N N . SER A 1 82 ? -12.133 -18.938 -16.922 1 97.12 82 SER A N 1
ATOM 674 C CA . SER A 1 82 ? -13.023 -17.797 -16.734 1 97.12 82 SER A CA 1
ATOM 675 C C . SER A 1 82 ? -13.078 -17.359 -15.281 1 97.12 82 SER A C 1
ATOM 677 O O . SER A 1 82 ? -13.141 -16.156 -14.984 1 97.12 82 SER A O 1
ATOM 679 N N . GLY A 1 83 ? -13.008 -18.266 -14.352 1 97.38 83 GLY A N 1
ATOM 680 C CA . GLY A 1 83 ? -13.039 -17.953 -12.93 1 97.38 83 GLY A CA 1
ATOM 681 C C . GLY A 1 83 ? -11.656 -17.844 -12.312 1 97.38 83 GLY A C 1
ATOM 682 O O . GLY A 1 83 ? -11.508 -17.906 -11.086 1 97.38 83 GLY A O 1
ATOM 683 N N . GLY A 1 84 ? -10.633 -17.641 -13.195 1 98.56 84 GLY A N 1
ATOM 684 C CA . GLY A 1 84 ? -9.25 -17.688 -12.734 1 98.56 84 GLY A CA 1
ATOM 685 C C . GLY A 1 84 ? -8.812 -16.406 -12.047 1 98.56 84 GLY A C 1
ATOM 686 O O . GLY A 1 84 ? -9.367 -15.336 -12.297 1 98.56 84 GLY A O 1
ATOM 687 N N . THR A 1 85 ? -7.848 -16.5 -11.172 1 98.62 85 THR A N 1
ATOM 688 C CA . THR A 1 85 ? -7.27 -15.383 -10.43 1 98.62 85 THR A CA 1
ATOM 689 C C . THR A 1 85 ? -5.762 -15.305 -10.656 1 98.62 85 THR A C 1
ATOM 691 O O . THR A 1 85 ? -5.16 -16.25 -11.18 1 98.62 85 THR A O 1
ATOM 694 N N . CYS A 1 86 ? -5.223 -14.195 -10.336 1 98.88 86 CYS A N 1
ATOM 695 C CA . CYS A 1 86 ? -3.787 -13.953 -10.422 1 98.88 86 CYS A CA 1
ATOM 696 C C . CYS A 1 86 ? -3.291 -13.164 -9.219 1 98.88 86 CYS A C 1
ATOM 698 O O . CYS A 1 86 ? -3.834 -12.109 -8.891 1 98.88 86 CYS A O 1
ATOM 700 N N . PHE A 1 87 ? -2.367 -13.727 -8.523 1 98.94 87 PHE A N 1
ATOM 701 C CA . PHE A 1 87 ? -1.675 -13.047 -7.434 1 98.94 87 PHE A CA 1
ATOM 702 C C . PHE A 1 87 ? -0.273 -12.625 -7.859 1 98.94 87 PHE A C 1
ATOM 704 O O . PHE A 1 87 ? 0.547 -13.469 -8.234 1 98.94 87 PHE A O 1
ATOM 711 N N . ILE A 1 88 ? 0.003 -11.344 -7.824 1 98.88 88 ILE A N 1
ATOM 712 C CA . ILE A 1 88 ? 1.312 -10.812 -8.195 1 98.88 88 ILE A CA 1
ATOM 713 C C . ILE A 1 88 ? 1.989 -10.203 -6.969 1 98.88 88 ILE A C 1
ATOM 715 O O . ILE A 1 88 ? 1.481 -9.25 -6.383 1 98.88 88 ILE A O 1
ATOM 719 N N . VAL A 1 89 ? 3.094 -10.805 -6.574 1 98.19 89 VAL A N 1
ATOM 720 C CA . VAL A 1 89 ? 3.928 -10.258 -5.512 1 98.19 89 VAL A CA 1
ATOM 721 C C . VAL A 1 89 ? 5.008 -9.359 -6.109 1 98.19 89 VAL A C 1
ATOM 723 O O . VAL A 1 89 ? 5.773 -9.797 -6.977 1 98.19 89 VAL A O 1
ATOM 726 N N . ILE A 1 90 ? 5.066 -8.102 -5.664 1 97.12 90 ILE A N 1
ATOM 727 C CA . ILE A 1 90 ? 6.039 -7.203 -6.277 1 97.12 90 ILE A CA 1
ATOM 728 C C . ILE A 1 90 ? 6.387 -6.078 -5.305 1 97.12 90 ILE A C 1
ATOM 730 O O . ILE A 1 90 ? 5.523 -5.598 -4.57 1 97.12 90 ILE A O 1
ATOM 734 N N . GLY A 1 91 ? 7.613 -5.75 -5.219 1 94.12 91 GLY A N 1
ATOM 735 C CA . GLY A 1 91 ? 8.109 -4.656 -4.398 1 94.12 91 GLY A CA 1
ATOM 736 C C . GLY A 1 91 ? 8.438 -3.41 -5.199 1 94.12 91 GLY A C 1
ATOM 737 O O . GLY A 1 91 ? 8.461 -3.449 -6.434 1 94.12 91 GLY A O 1
ATOM 738 N N . ASP A 1 92 ? 8.586 -2.318 -4.496 1 94.19 92 ASP A N 1
ATOM 739 C CA . ASP A 1 92 ? 8.875 -1.029 -5.117 1 94.19 92 ASP A CA 1
ATOM 740 C C . ASP A 1 92 ? 10.359 -0.694 -5.023 1 94.19 92 ASP A C 1
ATOM 742 O O . ASP A 1 92 ? 11.133 -1.445 -4.426 1 94.19 92 ASP A O 1
ATOM 746 N N . SER A 1 93 ? 10.773 0.354 -5.758 1 89.19 93 SER A N 1
ATOM 747 C CA . SER A 1 93 ? 12.164 0.789 -5.762 1 89.19 93 SER A CA 1
ATOM 748 C C . SER A 1 93 ? 12.266 2.311 -5.738 1 89.19 93 SER A C 1
ATOM 750 O O . SER A 1 93 ? 11.344 3.006 -6.152 1 89.19 93 SER A O 1
ATOM 752 N N . TYR A 1 94 ? 13.344 2.775 -5.164 1 91.69 94 TYR A N 1
ATOM 753 C CA . TYR A 1 94 ? 13.656 4.199 -5.195 1 91.69 94 TYR A CA 1
ATOM 754 C C . TYR A 1 94 ? 14.57 4.531 -6.367 1 91.69 94 TYR A C 1
ATOM 756 O O . TYR A 1 94 ? 15.492 3.77 -6.68 1 91.69 94 TYR A O 1
ATOM 764 N N . ALA A 1 95 ? 14.305 5.652 -6.91 1 89.25 95 ALA A N 1
ATOM 765 C CA . ALA A 1 95 ? 15.211 6.148 -7.945 1 89.25 95 ALA A CA 1
ATOM 766 C C . ALA A 1 95 ? 16.516 6.645 -7.336 1 89.25 95 ALA A C 1
ATOM 768 O O . ALA A 1 95 ? 16.516 7.266 -6.27 1 89.25 95 ALA A O 1
ATOM 769 N N . GLY A 1 96 ? 17.562 6.445 -7.918 1 77.62 96 GLY A N 1
ATOM 770 C CA . GLY A 1 96 ? 18.859 6.961 -7.512 1 77.62 96 GLY A CA 1
ATOM 771 C C . GLY A 1 96 ? 19.516 6.129 -6.43 1 77.62 96 GLY A C 1
ATOM 772 O O . GLY A 1 96 ? 20.562 6.512 -5.895 1 77.62 96 GLY A O 1
ATOM 773 N N . SER A 1 97 ? 18.859 5.348 -5.535 1 62.72 97 SER A N 1
ATOM 774 C CA . SER A 1 97 ? 19.375 4.582 -4.406 1 62.72 97 SER A CA 1
ATOM 775 C C . SER A 1 97 ? 20.625 3.811 -4.793 1 62.72 97 SER A C 1
ATOM 777 O O . SER A 1 97 ? 21.266 3.17 -3.947 1 62.72 97 SER A O 1
ATOM 779 N N . GLY A 1 98 ? 21.078 4.012 -5.949 1 50.91 98 GLY A N 1
ATOM 780 C CA . GLY A 1 98 ? 22.297 3.277 -6.27 1 50.91 98 GLY A CA 1
ATOM 781 C C . GLY A 1 98 ? 23.5 3.738 -5.469 1 50.91 98 GLY A C 1
ATOM 782 O O . GLY A 1 98 ? 23.594 4.914 -5.109 1 50.91 98 GLY A O 1
ATOM 783 N N . GLY A 1 99 ? 23.984 3.047 -4.367 1 42.56 99 GLY A N 1
ATOM 784 C CA . GLY A 1 99 ? 25.172 3.217 -3.551 1 42.56 99 GLY A CA 1
ATOM 785 C C . GLY A 1 99 ? 26.188 4.152 -4.168 1 42.56 99 GLY A C 1
ATOM 786 O O . GLY A 1 99 ? 26.266 4.266 -5.395 1 42.56 99 GLY A O 1
ATOM 787 N N . GLY A 1 100 ? 26.531 5.426 -3.445 1 37.59 100 GLY A N 1
ATOM 788 C CA . GLY A 1 100 ? 27.766 6.117 -3.793 1 37.59 100 GLY A CA 1
ATOM 789 C C . GLY A 1 100 ? 28.719 5.273 -4.625 1 37.59 100 GLY A C 1
ATOM 790 O O . GLY A 1 100 ? 28.469 4.082 -4.836 1 37.59 100 GLY A O 1
ATOM 791 N N . LYS A 1 101 ? 30.156 5.715 -4.355 1 32.41 101 LYS A N 1
ATOM 792 C CA . LYS A 1 101 ? 31.375 5.266 -5.043 1 32.41 101 LYS A CA 1
ATOM 793 C C . LYS A 1 101 ? 31.344 3.756 -5.266 1 32.41 101 LYS A C 1
ATOM 795 O O . LYS A 1 101 ? 31 3.289 -6.352 1 32.41 101 LYS A O 1
ATOM 800 N N . GLY A 1 102 ? 32.406 3.1 -4.527 1 34.09 102 GLY A N 1
ATOM 801 C CA . GLY A 1 102 ? 33.281 1.957 -4.695 1 34.09 102 GLY A CA 1
ATOM 802 C C . GLY A 1 102 ? 32.562 0.626 -4.602 1 34.09 102 GLY A C 1
ATOM 803 O O . GLY A 1 102 ? 31.453 0.552 -4.062 1 34.09 102 GLY A O 1
ATOM 804 N N . GLN A 1 103 ? 32.719 -0.268 -5.555 1 35.44 103 GLN A N 1
ATOM 805 C CA . GLN A 1 103 ? 32.719 -1.725 -5.637 1 35.44 103 GLN A CA 1
ATOM 806 C C . GLN A 1 103 ? 32.781 -2.355 -4.25 1 35.44 103 GLN A C 1
ATOM 808 O O . GLN A 1 103 ? 33.875 -2.613 -3.721 1 35.44 103 GLN A O 1
ATOM 813 N N . TYR A 1 104 ? 32.219 -1.776 -3.352 1 34.09 104 TYR A N 1
ATOM 814 C CA . TYR A 1 104 ? 32.406 -2.635 -2.188 1 34.09 104 TYR A CA 1
ATOM 815 C C . TYR A 1 104 ? 31.938 -4.055 -2.473 1 34.09 104 TYR A C 1
ATOM 817 O O . TYR A 1 104 ? 30.766 -4.277 -2.807 1 34.09 104 TYR A O 1
ATOM 825 N N . MET A 1 105 ? 32.688 -4.828 -2.959 1 33.88 105 MET A N 1
ATOM 826 C CA . MET A 1 105 ? 32.562 -6.277 -3.088 1 33.88 105 MET A CA 1
ATOM 827 C C . MET A 1 105 ? 32.375 -6.934 -1.722 1 33.88 105 MET A C 1
ATOM 829 O O . MET A 1 105 ? 33.219 -6.773 -0.836 1 33.88 105 MET A O 1
ATOM 833 N N . ASP A 1 106 ? 31.203 -7.055 -1.294 1 35.56 106 ASP A N 1
ATOM 834 C CA . ASP A 1 106 ? 31.094 -7.871 -0.091 1 35.56 106 ASP A CA 1
ATOM 835 C C . ASP A 1 106 ? 32.031 -9.07 -0.15 1 35.56 106 ASP A C 1
ATOM 837 O O . ASP A 1 106 ? 31.969 -9.875 -1.085 1 35.56 106 ASP A O 1
ATOM 841 N N . PRO A 1 107 ? 33.031 -9.055 0.486 1 36.62 107 PRO A N 1
ATOM 842 C CA . PRO A 1 107 ? 34.062 -10.117 0.35 1 36.62 107 PRO A CA 1
ATOM 843 C C . PRO A 1 107 ? 33.469 -11.516 0.473 1 36.62 107 PRO A C 1
ATOM 845 O O . PRO A 1 107 ? 34.062 -12.492 0.015 1 36.62 107 PRO A O 1
ATOM 848 N N . LYS A 1 108 ? 32.344 -11.633 1.276 1 35.47 108 LYS A N 1
ATOM 849 C CA . LYS A 1 108 ? 31.781 -12.977 1.383 1 35.47 108 LYS A CA 1
ATOM 850 C C . LYS A 1 108 ? 31.312 -13.484 0.021 1 35.47 108 LYS A C 1
ATOM 852 O O . LYS A 1 108 ? 31.234 -14.695 -0.198 1 35.47 108 LYS A O 1
ATOM 857 N N . TYR A 1 109 ? 30.828 -12.617 -0.65 1 34.72 109 TYR A N 1
ATOM 858 C CA . TYR A 1 109 ? 30.484 -12.898 -2.043 1 34.72 109 TYR A CA 1
ATOM 859 C C . TYR A 1 109 ? 31.391 -12.102 -2.986 1 34.72 109 TYR A C 1
ATOM 861 O O . TYR A 1 109 ? 31.016 -11.016 -3.439 1 34.72 109 TYR A O 1
ATOM 869 N N . PRO A 1 110 ? 32.625 -12.375 -2.809 1 39.16 110 PRO A N 1
ATOM 870 C CA . PRO A 1 110 ? 33.594 -11.719 -3.691 1 39.16 110 PRO A CA 1
ATOM 871 C C . PRO A 1 110 ? 33.031 -11.438 -5.082 1 39.16 110 PRO A C 1
ATOM 873 O O . PRO A 1 110 ? 33.531 -10.578 -5.801 1 39.16 110 PRO A O 1
ATOM 876 N N . LYS A 1 111 ? 32.594 -12.508 -5.664 1 36.62 111 LYS A N 1
ATOM 877 C CA . LYS A 1 111 ? 31.875 -12.141 -6.887 1 36.62 111 LYS A CA 1
ATOM 878 C C . LYS A 1 111 ? 30.672 -11.266 -6.578 1 36.62 111 LYS A C 1
ATOM 880 O O . LYS A 1 111 ? 29.953 -11.508 -5.602 1 36.62 111 LYS A O 1
ATOM 885 N N . LYS A 1 112 ? 30.844 -9.992 -6.98 1 37.62 112 LYS A N 1
ATOM 886 C CA . LYS A 1 112 ? 29.766 -9.016 -6.766 1 37.62 112 LYS A CA 1
ATOM 887 C C . LYS A 1 112 ? 28.547 -9.68 -6.145 1 37.62 112 LYS A C 1
ATOM 889 O O . LYS A 1 112 ? 28.203 -10.812 -6.48 1 37.62 112 LYS A O 1
ATOM 894 N N . ARG A 1 113 ? 28.359 -9.742 -4.879 1 34.94 113 ARG A N 1
ATOM 895 C CA . ARG A 1 113 ? 27.125 -10.414 -4.496 1 34.94 113 ARG A CA 1
ATOM 896 C C . ARG A 1 113 ? 26.312 -10.812 -5.727 1 34.94 113 ARG A C 1
ATOM 898 O O . ARG A 1 113 ? 26.281 -10.078 -6.715 1 34.94 113 ARG A O 1
ATOM 905 N N . ASN A 1 114 ? 26 -12.008 -6.027 1 33.81 114 ASN A N 1
ATOM 906 C CA . ASN A 1 114 ? 25.578 -12.406 -7.367 1 33.81 114 ASN A CA 1
ATOM 907 C C . ASN A 1 114 ? 25.188 -11.195 -8.211 1 33.81 114 ASN A C 1
ATOM 909 O O . ASN A 1 114 ? 25.297 -10.055 -7.75 1 33.81 114 ASN A O 1
ATOM 913 N N . GLY A 1 115 ? 24.234 -11.164 -9.117 1 34.44 115 GLY A N 1
ATOM 914 C CA . GLY A 1 115 ? 23.641 -10.352 -10.172 1 34.44 115 GLY A CA 1
ATOM 915 C C . GLY A 1 115 ? 23.422 -8.914 -9.758 1 34.44 115 GLY A C 1
ATOM 916 O O . GLY A 1 115 ? 22.656 -8.188 -10.398 1 34.44 115 GLY A O 1
ATOM 917 N N . GLN A 1 116 ? 23.828 -8.602 -8.555 1 36.56 116 GLN A N 1
ATOM 918 C CA . GLN A 1 116 ? 23.453 -7.223 -8.289 1 36.56 116 GLN A CA 1
ATOM 919 C C . GLN A 1 116 ? 24.391 -6.246 -8.977 1 36.56 116 GLN A C 1
ATOM 921 O O . GLN A 1 116 ? 25.547 -6.086 -8.555 1 36.56 116 GLN A O 1
ATOM 926 N N . ASN A 1 117 ? 24.672 -6.305 -10.18 1 41.88 117 ASN A N 1
ATOM 927 C CA . ASN A 1 117 ? 25.266 -5.148 -10.844 1 41.88 117 ASN A CA 1
ATOM 928 C C . ASN A 1 117 ? 24.688 -3.84 -10.297 1 41.88 117 ASN A C 1
ATOM 930 O O . ASN A 1 117 ? 23.578 -3.818 -9.758 1 41.88 117 ASN A O 1
ATOM 934 N N . PRO A 1 118 ? 25.562 -2.877 -10.305 1 43.91 118 PRO A N 1
ATOM 935 C CA . PRO A 1 118 ? 25.141 -1.535 -9.898 1 43.91 118 PRO A CA 1
ATOM 936 C C . PRO A 1 118 ? 23.688 -1.233 -10.281 1 43.91 118 PRO A C 1
ATOM 938 O O . PRO A 1 118 ? 23.25 -1.622 -11.367 1 43.91 118 PRO A O 1
ATOM 941 N N . SER A 1 119 ? 22.875 -1.178 -9.375 1 50.12 119 SER A N 1
ATOM 942 C CA . SER A 1 119 ? 21.484 -0.796 -9.57 1 50.12 119 SER A CA 1
ATOM 943 C C . SER A 1 119 ? 21.344 0.229 -10.695 1 50.12 119 SER A C 1
ATOM 945 O O . SER A 1 119 ? 22.078 1.216 -10.734 1 50.12 119 SER A O 1
ATOM 947 N N . ILE A 1 120 ? 21.141 -0.144 -11.969 1 52.38 120 ILE A N 1
ATOM 948 C CA . ILE A 1 120 ? 20.812 0.722 -13.102 1 52.38 120 ILE A CA 1
ATOM 949 C C . ILE A 1 120 ? 19.875 1.833 -12.648 1 52.38 120 ILE A C 1
ATOM 951 O O . ILE A 1 120 ? 19.531 2.725 -13.422 1 52.38 120 ILE A O 1
ATOM 955 N N . THR A 1 121 ? 19.594 1.868 -11.297 1 55.69 121 THR A N 1
ATOM 956 C CA . THR A 1 121 ? 18.594 2.857 -10.906 1 55.69 121 THR A CA 1
ATOM 957 C C . THR A 1 121 ? 19.25 4.211 -10.648 1 55.69 121 THR A C 1
ATOM 959 O O . THR A 1 121 ? 18.609 5.129 -10.133 1 55.69 121 THR A O 1
ATOM 962 N N . GLN A 1 122 ? 20.516 4.41 -10.852 1 55.47 122 GLN A N 1
ATOM 963 C CA . GLN A 1 122 ? 21.203 5.66 -10.562 1 55.47 122 GLN A CA 1
ATOM 964 C C . GLN A 1 122 ? 20.625 6.812 -11.375 1 55.47 122 GLN A C 1
ATOM 966 O O . GLN A 1 122 ? 20.422 7.91 -10.852 1 55.47 122 GLN A O 1
ATOM 971 N N . LYS A 1 123 ? 20.391 6.48 -12.648 1 62.09 123 LYS A N 1
ATOM 972 C CA . LYS A 1 123 ? 19.766 7.52 -13.461 1 62.09 123 LYS A CA 1
ATOM 973 C C . LYS A 1 123 ? 18.578 6.969 -14.25 1 62.09 123 LYS A C 1
ATOM 975 O O . LYS A 1 123 ? 18.766 6.332 -15.297 1 62.09 123 LYS A O 1
ATOM 980 N N . VAL A 1 124 ? 17.5 6.965 -13.594 1 69.31 124 VAL A N 1
ATOM 981 C CA . VAL A 1 124 ? 16.297 6.52 -14.281 1 69.31 124 VAL A CA 1
ATOM 982 C C . VAL A 1 124 ? 15.609 7.715 -14.945 1 69.31 124 VAL A C 1
ATOM 984 O O . VAL A 1 124 ? 15.32 8.711 -14.281 1 69.31 124 VAL A O 1
ATOM 987 N N . LEU A 1 125 ? 15.484 7.656 -16.219 1 72.5 125 LEU A N 1
ATOM 988 C CA . LEU A 1 125 ? 14.836 8.734 -16.953 1 72.5 125 LEU A CA 1
ATOM 989 C C . LEU A 1 125 ? 13.445 9.016 -16.406 1 72.5 125 LEU A C 1
ATOM 991 O O . LEU A 1 125 ? 12.672 8.086 -16.156 1 72.5 125 LEU A O 1
ATOM 995 N N . GLY A 1 126 ? 13.219 10.266 -16.047 1 78.5 126 GLY A N 1
ATOM 996 C CA . GLY A 1 126 ? 11.883 10.664 -15.633 1 78.5 126 GLY A CA 1
ATOM 997 C C . GLY A 1 126 ? 11.695 10.672 -14.125 1 78.5 126 GLY A C 1
ATOM 998 O O . GLY A 1 126 ? 10.617 11.008 -13.633 1 78.5 126 GLY A O 1
ATOM 999 N N . TYR A 1 127 ? 12.75 10.258 -13.43 1 87.25 127 TYR A N 1
ATOM 1000 C CA . TYR A 1 127 ? 12.648 10.227 -11.977 1 87.25 127 TYR A CA 1
ATOM 1001 C C . TYR A 1 127 ? 13.758 11.055 -11.336 1 87.25 127 TYR A C 1
ATOM 1003 O O . TYR A 1 127 ? 14.891 11.07 -11.82 1 87.25 127 TYR A O 1
ATOM 1011 N N . LYS A 1 128 ? 13.406 11.75 -10.305 1 92 128 LYS A N 1
ATOM 1012 C CA . LYS A 1 128 ? 14.398 12.406 -9.461 1 92 128 LYS A CA 1
ATOM 1013 C C . LYS A 1 128 ? 15.023 11.43 -8.477 1 92 128 LYS A C 1
ATOM 1015 O O . LYS A 1 128 ? 14.359 10.5 -8.008 1 92 128 LYS A O 1
ATOM 1020 N N . ALA A 1 129 ? 16.281 11.711 -8.18 1 90.94 129 ALA A N 1
ATOM 1021 C CA . ALA A 1 129 ? 16.891 10.914 -7.121 1 90.94 129 ALA A CA 1
ATOM 1022 C C . ALA A 1 129 ? 16.078 10.969 -5.84 1 90.94 129 ALA A C 1
ATOM 1024 O O . ALA A 1 129 ? 15.562 12.023 -5.469 1 90.94 129 ALA A O 1
ATOM 1025 N N . LYS A 1 130 ? 15.805 9.812 -5.188 1 92.69 130 LYS A N 1
ATOM 1026 C CA . LYS A 1 130 ? 15.133 9.664 -3.9 1 92.69 130 LYS A CA 1
ATOM 1027 C C . LYS A 1 130 ? 13.633 9.438 -4.082 1 92.69 130 LYS A C 1
ATOM 1029 O O . LYS A 1 130 ? 12.93 9.117 -3.121 1 92.69 130 LYS A O 1
ATOM 1034 N N . ASP A 1 131 ? 13.125 9.492 -5.355 1 95 131 ASP A N 1
ATOM 1035 C CA . ASP A 1 131 ? 11.703 9.25 -5.621 1 95 131 ASP A CA 1
ATOM 1036 C C . ASP A 1 131 ? 11.359 7.773 -5.461 1 95 131 ASP A C 1
ATOM 1038 O O . ASP A 1 131 ? 12.039 6.906 -6.008 1 95 131 ASP A O 1
ATOM 1042 N N . LEU A 1 132 ? 10.398 7.52 -4.602 1 96.25 132 LEU A N 1
ATOM 1043 C CA . LEU A 1 132 ? 9.727 6.23 -4.734 1 96.25 132 LEU A CA 1
ATOM 1044 C C . LEU A 1 132 ? 9.039 6.113 -6.09 1 96.25 132 LEU A C 1
ATOM 1046 O O . LEU A 1 132 ? 8.25 6.984 -6.473 1 96.25 132 LEU A O 1
ATOM 1050 N N . MET A 1 133 ? 9.273 5.102 -6.875 1 94.31 133 MET A N 1
ATOM 1051 C CA . MET A 1 133 ? 8.914 5.066 -8.289 1 94.31 133 MET A CA 1
ATOM 1052 C C . MET A 1 133 ? 7.477 4.582 -8.469 1 94.31 133 MET A C 1
ATOM 1054 O O . MET A 1 133 ? 6.859 4.836 -9.508 1 94.31 133 MET A O 1
ATOM 1058 N N . GLY A 1 134 ? 6.953 3.818 -7.465 1 96.81 134 GLY A N 1
ATOM 1059 C CA . GLY A 1 134 ? 5.57 3.377 -7.539 1 96.81 134 GLY A CA 1
ATOM 1060 C C . GLY A 1 134 ? 5.352 2.26 -8.539 1 96.81 134 GLY A C 1
ATOM 1061 O O . GLY A 1 134 ? 4.273 2.145 -9.125 1 96.81 134 GLY A O 1
ATOM 1062 N N . ILE A 1 135 ? 6.324 1.374 -8.75 1 96.25 135 ILE A N 1
ATOM 1063 C CA . ILE A 1 135 ? 6.336 0.341 -9.781 1 96.25 135 ILE A CA 1
ATOM 1064 C C . ILE A 1 135 ? 5.168 -0.619 -9.562 1 96.25 135 ILE A C 1
ATOM 1066 O O . ILE A 1 135 ? 4.441 -0.945 -10.5 1 96.25 135 ILE A O 1
ATOM 1070 N N . PRO A 1 136 ? 4.906 -1.049 -8.328 1 98.31 136 PRO A N 1
ATOM 1071 C CA . PRO A 1 136 ? 3.824 -2.02 -8.141 1 98.31 136 PRO A CA 1
ATOM 1072 C C . PRO A 1 136 ? 2.469 -1.491 -8.609 1 98.31 136 PRO A C 1
ATOM 1074 O O . PRO A 1 136 ? 1.773 -2.158 -9.383 1 98.31 136 PRO A O 1
ATOM 1077 N N . TRP A 1 137 ? 2.156 -0.282 -8.188 1 98.56 137 TRP A N 1
ATOM 1078 C CA . TRP A 1 137 ? 0.838 0.255 -8.508 1 98.56 137 TRP A CA 1
ATOM 1079 C C . TRP A 1 137 ? 0.772 0.691 -9.969 1 98.56 137 TRP A C 1
ATOM 1081 O O . TRP A 1 137 ? -0.294 0.648 -10.586 1 98.56 137 TRP A O 1
ATOM 1091 N N . ARG A 1 138 ? 1.881 1.126 -10.539 1 98 138 ARG A N 1
ATOM 1092 C CA . ARG A 1 138 ? 1.885 1.393 -11.977 1 98 138 ARG A CA 1
ATOM 1093 C C . ARG A 1 138 ? 1.558 0.13 -12.766 1 98 138 ARG A C 1
ATOM 1095 O O . ARG A 1 138 ? 0.774 0.174 -13.719 1 98 138 ARG A O 1
ATOM 1102 N N . LEU A 1 139 ? 2.123 -0.976 -12.367 1 98.56 139 LEU A N 1
ATOM 1103 C CA . LEU A 1 139 ? 1.809 -2.248 -13.008 1 98.56 139 LEU A CA 1
ATOM 1104 C C . LEU A 1 139 ? 0.335 -2.598 -12.828 1 98.56 139 LEU A C 1
ATOM 1106 O O . LEU A 1 139 ? -0.348 -2.943 -13.797 1 98.56 139 LEU A O 1
ATOM 1110 N N . ALA A 1 140 ? -0.144 -2.512 -11.594 1 98.75 140 ALA A N 1
ATOM 1111 C CA . ALA A 1 140 ? -1.524 -2.881 -11.289 1 98.75 140 ALA A CA 1
ATOM 1112 C C . ALA A 1 140 ? -2.508 -2.074 -12.133 1 98.75 140 ALA A C 1
ATOM 1114 O O . ALA A 1 140 ? -3.475 -2.625 -12.664 1 98.75 140 ALA A O 1
ATOM 1115 N N . LEU A 1 141 ? -2.24 -0.803 -12.25 1 97.81 141 LEU A N 1
ATOM 1116 C CA . LEU A 1 141 ? -3.125 0.074 -13.016 1 97.81 141 LEU A CA 1
ATOM 1117 C C . LEU A 1 141 ? -3.086 -0.27 -14.5 1 97.81 141 LEU A C 1
ATOM 1119 O O . LEU A 1 141 ? -4.121 -0.273 -15.164 1 97.81 141 LEU A O 1
ATOM 1123 N N . LEU A 1 142 ? -1.914 -0.512 -15.016 1 98.25 142 LEU A N 1
ATOM 1124 C CA . LEU A 1 142 ? -1.782 -0.892 -16.422 1 98.25 142 LEU A CA 1
ATOM 1125 C C . LEU A 1 142 ? -2.523 -2.195 -16.703 1 98.25 142 LEU A C 1
ATOM 1127 O O . LEU A 1 142 ? -3.16 -2.338 -17.75 1 98.25 142 LEU A O 1
ATOM 1131 N N . LEU A 1 143 ? -2.42 -3.141 -15.797 1 98.75 143 LEU A N 1
ATOM 1132 C CA . LEU A 1 143 ? -3.107 -4.414 -15.977 1 98.75 143 LEU A CA 1
ATOM 1133 C C . LEU A 1 143 ? -4.621 -4.227 -15.93 1 98.75 143 LEU A C 1
ATOM 1135 O O . LEU A 1 143 ? -5.352 -4.852 -16.703 1 98.75 143 LEU A O 1
ATOM 1139 N N . ARG A 1 144 ? -5.066 -3.387 -14.984 1 97.75 144 ARG A N 1
ATOM 1140 C CA . ARG A 1 144 ? -6.488 -3.064 -14.953 1 97.75 144 ARG A CA 1
ATOM 1141 C C . ARG A 1 144 ? -6.953 -2.508 -16.297 1 97.75 144 ARG A C 1
ATOM 1143 O O . ARG A 1 144 ? -7.992 -2.918 -16.812 1 97.75 144 ARG A O 1
ATOM 1150 N N . GLU A 1 145 ? -6.211 -1.633 -16.859 1 96.25 145 GLU A N 1
ATOM 1151 C CA . GLU A 1 145 ? -6.535 -1.017 -18.141 1 96.25 145 GLU A CA 1
ATOM 1152 C C . GLU A 1 145 ? -6.48 -2.039 -19.281 1 96.25 145 GLU A C 1
ATOM 1154 O O . GLU A 1 145 ? -7.188 -1.901 -20.281 1 96.25 145 GLU A O 1
ATOM 1159 N N . ASP A 1 146 ? -5.66 -3.053 -19.109 1 97.62 146 ASP A N 1
ATOM 1160 C CA . ASP A 1 146 ? -5.477 -4.078 -20.141 1 97.62 146 ASP A CA 1
ATOM 1161 C C . ASP A 1 146 ? -6.562 -5.148 -20.047 1 97.62 146 ASP A C 1
ATOM 1163 O O . ASP A 1 146 ? -6.543 -6.125 -20.797 1 97.62 146 ASP A O 1
ATOM 1167 N N . GLY A 1 147 ? -7.438 -5.035 -19.094 1 97.06 147 GLY A N 1
ATOM 1168 C CA . GLY A 1 147 ? -8.594 -5.918 -19.109 1 97.06 147 GLY A CA 1
ATOM 1169 C C . GLY A 1 147 ? -8.773 -6.688 -17.812 1 97.06 147 GLY A C 1
ATOM 1170 O O . GLY A 1 147 ? -9.828 -7.297 -17.594 1 97.06 147 GLY A O 1
ATOM 1171 N N . TRP A 1 148 ? -7.785 -6.688 -16.922 1 98.56 148 TRP A N 1
ATOM 1172 C CA . TRP A 1 148 ? -7.891 -7.379 -15.641 1 98.56 148 TRP A CA 1
ATOM 1173 C C . TRP A 1 148 ? -8.875 -6.672 -14.719 1 98.56 148 TRP A C 1
ATOM 1175 O O . TRP A 1 148 ? -9.062 -5.457 -14.812 1 98.56 148 TRP A O 1
ATOM 1185 N N . TYR A 1 149 ? -9.531 -7.387 -13.883 1 98.31 149 TYR A N 1
ATOM 1186 C CA . TYR A 1 149 ? -10.195 -6.812 -12.719 1 98.31 149 TYR A CA 1
ATOM 1187 C C . TYR A 1 149 ? -9.234 -6.707 -11.547 1 98.31 149 TYR A C 1
ATOM 1189 O O . TYR A 1 149 ? -8.719 -7.719 -11.062 1 98.31 149 TYR A O 1
ATOM 1197 N N . LEU A 1 150 ? -8.914 -5.523 -11.172 1 98.44 150 LEU A N 1
ATOM 1198 C CA . LEU A 1 150 ? -8.086 -5.289 -9.992 1 98.44 150 LEU A CA 1
ATOM 1199 C C . LEU A 1 150 ? -8.93 -5.359 -8.719 1 98.44 150 LEU A C 1
ATOM 1201 O O . LEU A 1 150 ? -9.688 -4.434 -8.422 1 98.44 150 LEU A O 1
ATOM 1205 N N . ARG A 1 151 ? -8.734 -6.402 -7.91 1 98.25 151 ARG A N 1
ATOM 1206 C CA . ARG A 1 151 ? -9.711 -6.719 -6.871 1 98.25 151 ARG A CA 1
ATOM 1207 C C . ARG A 1 151 ? -9.188 -6.324 -5.492 1 98.25 151 ARG A C 1
ATOM 1209 O O . ARG A 1 151 ? -9.969 -6.004 -4.594 1 98.25 151 ARG A O 1
ATOM 1216 N N . SER A 1 152 ? -7.832 -6.406 -5.32 1 98.44 152 SER A N 1
ATOM 1217 C CA . SER A 1 152 ? -7.301 -6.066 -4.004 1 98.44 152 SER A CA 1
ATOM 1218 C C . SER A 1 152 ? -5.801 -5.793 -4.066 1 98.44 152 SER A C 1
ATOM 1220 O O . SER A 1 152 ? -5.09 -6.371 -4.887 1 98.44 152 SER A O 1
ATOM 1222 N N . ASP A 1 153 ? -5.395 -4.855 -3.311 1 98.69 153 ASP A N 1
ATOM 1223 C CA . ASP A 1 153 ? -3.994 -4.637 -2.963 1 98.69 153 ASP A CA 1
ATOM 1224 C C . ASP A 1 153 ? -3.695 -5.137 -1.55 1 98.69 153 ASP A C 1
ATOM 1226 O O . ASP A 1 153 ? -3.947 -4.43 -0.571 1 98.69 153 ASP A O 1
ATOM 1230 N N . ILE A 1 154 ? -3.182 -6.344 -1.467 1 98.75 154 ILE A N 1
ATOM 1231 C CA . ILE A 1 154 ? -2.846 -6.969 -0.192 1 98.75 154 ILE A CA 1
ATOM 1232 C C . ILE A 1 154 ? -1.421 -6.59 0.208 1 98.75 154 ILE A C 1
ATOM 1234 O O . ILE A 1 154 ? -0.516 -6.582 -0.63 1 98.75 154 ILE A O 1
ATOM 1238 N N . ILE A 1 155 ? -1.253 -6.246 1.466 1 98.75 155 ILE A N 1
ATOM 1239 C CA . ILE A 1 155 ? 0.057 -5.879 1.991 1 98.75 155 ILE A CA 1
ATOM 1240 C C . ILE A 1 155 ? 0.72 -7.098 2.629 1 98.75 155 ILE A C 1
ATOM 1242 O O . ILE A 1 155 ? 0.192 -7.668 3.584 1 98.75 155 ILE A O 1
ATOM 1246 N N . TRP A 1 156 ? 1.853 -7.52 2.066 1 98.44 156 TRP A N 1
ATOM 1247 C CA . TRP A 1 156 ? 2.711 -8.5 2.727 1 98.44 156 TRP A CA 1
ATOM 1248 C C . TRP A 1 156 ? 3.641 -7.82 3.727 1 98.44 156 TRP A C 1
ATOM 1250 O O . TRP A 1 156 ? 4.656 -7.23 3.34 1 98.44 156 TRP A O 1
ATOM 1260 N N . HIS A 1 157 ? 3.264 -7.906 4.961 1 97.75 157 HIS A N 1
ATOM 1261 C CA . HIS A 1 157 ? 3.986 -7.277 6.059 1 97.75 157 HIS A CA 1
ATOM 1262 C C . HIS A 1 157 ? 5.094 -8.188 6.586 1 97.75 157 HIS A C 1
ATOM 1264 O O . HIS A 1 157 ? 4.82 -9.281 7.074 1 97.75 157 HIS A O 1
ATOM 1270 N N . LYS A 1 158 ? 6.332 -7.703 6.527 1 94.25 158 LYS A N 1
ATOM 1271 C CA . LYS A 1 158 ? 7.504 -8.422 7.02 1 94.25 158 LYS A CA 1
ATOM 1272 C C . LYS A 1 158 ? 7.977 -7.852 8.352 1 94.25 158 LYS A C 1
ATOM 1274 O O . LYS A 1 158 ? 8.703 -6.859 8.383 1 94.25 158 LYS A O 1
ATOM 1279 N N . GLU A 1 159 ? 7.656 -8.484 9.406 1 89.12 159 GLU A N 1
ATOM 1280 C CA . GLU A 1 159 ? 8.055 -7.996 10.727 1 89.12 159 GLU A CA 1
ATOM 1281 C C . GLU A 1 159 ? 9.57 -8.109 10.922 1 89.12 159 GLU A C 1
ATOM 1283 O O . GLU A 1 159 ? 10.148 -7.363 11.711 1 89.12 159 GLU A O 1
ATOM 1288 N N . ASN A 1 160 ? 10.188 -9.016 10.188 1 84.69 160 ASN A N 1
ATOM 1289 C CA . ASN A 1 160 ? 11.625 -9.211 10.312 1 84.69 160 ASN A CA 1
ATOM 1290 C C . ASN A 1 160 ? 12.383 -8.523 9.188 1 84.69 160 ASN A C 1
ATOM 1292 O O . ASN A 1 160 ? 13.461 -8.977 8.789 1 84.69 160 ASN A O 1
ATOM 1296 N N . ALA A 1 161 ? 11.797 -7.465 8.68 1 86.62 161 ALA A N 1
ATOM 1297 C CA . ALA A 1 161 ? 12.469 -6.719 7.621 1 86.62 161 ALA A CA 1
ATOM 1298 C C . ALA A 1 161 ? 13.797 -6.141 8.109 1 86.62 161 ALA A C 1
ATOM 1300 O O . ALA A 1 161 ? 13.898 -5.695 9.258 1 86.62 161 ALA A O 1
ATOM 1301 N N . MET A 1 162 ? 14.742 -6.121 7.258 1 80.06 162 MET A N 1
ATOM 1302 C CA . MET A 1 162 ? 16.047 -5.547 7.59 1 80.06 162 MET A CA 1
ATOM 1303 C C . MET A 1 162 ? 15.93 -4.043 7.824 1 80.06 162 MET A C 1
ATOM 1305 O O . MET A 1 162 ? 15.242 -3.344 7.078 1 80.06 162 MET A O 1
ATOM 1309 N N . PRO A 1 163 ? 16.594 -3.646 8.883 1 82.5 163 PRO A N 1
ATOM 1310 C CA . PRO A 1 163 ? 16.594 -2.199 9.094 1 82.5 163 PRO A CA 1
ATOM 1311 C C . PRO A 1 163 ? 17.328 -1.438 7.996 1 82.5 163 PRO A C 1
ATOM 1313 O O . PRO A 1 163 ? 18.266 -1.973 7.391 1 82.5 163 PRO A O 1
ATOM 1316 N N . GLU A 1 164 ? 16.859 -0.316 7.672 1 84.56 164 GLU A N 1
ATOM 1317 C CA . GLU A 1 164 ? 17.531 0.566 6.723 1 84.56 164 GLU A CA 1
ATOM 1318 C C . GLU A 1 164 ? 18.203 1.734 7.434 1 84.56 164 GLU A C 1
ATOM 1320 O O . GLU A 1 164 ? 17.672 2.266 8.414 1 84.56 164 GLU A O 1
ATOM 1325 N N . ALA A 1 165 ? 19.297 2.148 6.969 1 79.38 165 ALA A N 1
ATOM 1326 C CA . ALA A 1 165 ? 20.078 3.217 7.594 1 79.38 165 ALA A CA 1
ATOM 1327 C C . ALA A 1 165 ? 19.547 4.59 7.188 1 79.38 165 ALA A C 1
ATOM 1329 O O . ALA A 1 165 ? 20.016 5.617 7.684 1 79.38 165 ALA A O 1
ATOM 1330 N N . CYS A 1 166 ? 18.531 4.648 6.469 1 86.62 166 CYS A N 1
ATOM 1331 C CA . CYS A 1 166 ? 18.016 5.934 6.004 1 86.62 166 CYS A CA 1
ATOM 1332 C C . CYS A 1 166 ? 17.516 6.773 7.172 1 86.62 166 CYS A C 1
ATOM 1334 O O . CYS A 1 166 ? 16.953 6.234 8.133 1 86.62 166 CYS A O 1
ATOM 1336 N N . ARG A 1 167 ? 17.688 8.094 7.059 1 90.69 167 ARG A N 1
ATOM 1337 C CA . ARG A 1 167 ? 17.328 8.992 8.148 1 90.69 167 ARG A CA 1
ATOM 1338 C C . ARG A 1 167 ? 16.234 9.969 7.711 1 90.69 167 ARG A C 1
ATOM 1340 O O . ARG A 1 167 ? 15.883 10.883 8.461 1 90.69 167 ARG A O 1
ATOM 1347 N N . ASP A 1 168 ? 15.734 9.812 6.508 1 95.25 168 ASP A N 1
ATOM 1348 C CA . ASP A 1 168 ? 14.781 10.805 6.012 1 95.25 168 ASP A CA 1
ATOM 1349 C C . ASP A 1 168 ? 13.469 10.148 5.605 1 95.25 168 ASP A C 1
ATOM 1351 O O . ASP A 1 168 ? 12.688 10.727 4.84 1 95.25 168 ASP A O 1
ATOM 1355 N N . ARG A 1 169 ? 13.266 8.93 6.008 1 96.44 169 ARG A N 1
ATOM 1356 C CA . ARG A 1 169 ? 12.016 8.203 5.785 1 96.44 169 ARG A CA 1
ATOM 1357 C C . ARG A 1 169 ? 11.953 6.953 6.652 1 96.44 169 ARG A C 1
ATOM 1359 O O . ARG A 1 169 ? 12.977 6.48 7.148 1 96.44 169 ARG A O 1
ATOM 1366 N N . PRO A 1 170 ? 10.719 6.414 6.84 1 96.38 170 PRO A N 1
ATOM 1367 C CA . PRO A 1 170 ? 10.633 5.133 7.547 1 96.38 170 PRO A CA 1
ATOM 1368 C C . PRO A 1 170 ? 11.273 3.986 6.762 1 96.38 170 PRO A C 1
ATOM 1370 O O . PRO A 1 170 ? 11.367 4.051 5.535 1 96.38 170 PRO A O 1
ATOM 1373 N N . THR A 1 171 ? 11.68 2.967 7.527 1 94.12 171 THR A N 1
ATOM 1374 C CA . THR A 1 171 ? 12.219 1.75 6.926 1 94.12 171 THR A CA 1
ATOM 1375 C C . THR A 1 171 ? 11.117 0.966 6.219 1 94.12 171 THR A C 1
ATOM 1377 O O . THR A 1 171 ? 10.008 0.824 6.742 1 94.12 171 THR A O 1
ATOM 1380 N N . ARG A 1 172 ? 11.414 0.54 5.023 1 95.12 172 ARG A N 1
ATOM 1381 C CA . ARG A 1 172 ? 10.461 -0.279 4.285 1 95.12 172 ARG A CA 1
ATOM 1382 C C . ARG A 1 172 ? 10.312 -1.655 4.922 1 95.12 172 ARG A C 1
ATOM 1384 O O . ARG A 1 172 ? 11.305 -2.303 5.254 1 95.12 172 ARG A O 1
ATOM 1391 N N . SER A 1 173 ? 9.016 -2.125 5.047 1 96.25 173 SER A N 1
ATOM 1392 C CA . SER A 1 173 ? 8.797 -3.4 5.723 1 96.25 173 SER A CA 1
ATOM 1393 C C . SER A 1 173 ? 7.688 -4.199 5.043 1 96.25 173 SER A C 1
ATOM 1395 O O . SER A 1 173 ? 7.152 -5.145 5.625 1 96.25 173 SER A O 1
ATOM 1397 N N . TYR A 1 174 ? 7.289 -3.793 3.818 1 97.81 174 TYR A N 1
ATOM 1398 C CA . TYR A 1 174 ? 6.219 -4.547 3.174 1 97.81 174 TYR A CA 1
ATOM 1399 C C . TYR A 1 174 ? 6.391 -4.547 1.659 1 97.81 174 TYR A C 1
ATOM 1401 O O . TYR A 1 174 ? 7.16 -3.754 1.114 1 97.81 174 TYR A O 1
ATOM 1409 N N . GLU A 1 175 ? 5.75 -5.496 1.007 1 97.31 175 GLU A N 1
ATOM 1410 C CA . GLU A 1 175 ? 5.547 -5.57 -0.437 1 97.31 175 GLU A CA 1
ATOM 1411 C C . GLU A 1 175 ? 4.066 -5.734 -0.778 1 97.31 175 GLU A C 1
ATOM 1413 O O . GLU A 1 175 ? 3.238 -5.93 0.113 1 97.31 175 GLU A O 1
ATOM 1418 N N . HIS A 1 176 ? 3.773 -5.551 -2.027 1 98.56 176 HIS A N 1
ATOM 1419 C CA . HIS A 1 176 ? 2.391 -5.66 -2.475 1 98.56 176 HIS A CA 1
ATOM 1420 C C . HIS A 1 176 ? 2.094 -7.055 -3.008 1 98.56 176 HIS A C 1
ATOM 1422 O O . HIS A 1 176 ? 2.934 -7.66 -3.676 1 98.56 176 HIS A O 1
ATOM 1428 N N . VAL A 1 177 ? 0.947 -7.582 -2.707 1 98.75 177 VAL A N 1
ATOM 1429 C CA . VAL A 1 177 ? 0.333 -8.734 -3.363 1 98.75 177 VAL A CA 1
ATOM 1430 C C . VAL A 1 177 ? -0.979 -8.312 -4.02 1 98.75 177 VAL A C 1
ATOM 1432 O O . VAL A 1 177 ? -1.995 -8.148 -3.344 1 98.75 177 VAL A O 1
ATOM 1435 N N . PHE A 1 178 ? -0.955 -8.172 -5.324 1 98.88 178 PHE A N 1
ATOM 1436 C CA . PHE A 1 178 ? -2.17 -7.773 -6.023 1 98.88 178 PHE A CA 1
ATOM 1437 C C . PHE A 1 178 ? -3.025 -8.984 -6.363 1 98.88 178 PHE A C 1
ATOM 1439 O O . PHE A 1 178 ? -2.523 -9.969 -6.91 1 98.88 178 PHE A O 1
ATOM 1446 N N . LEU A 1 179 ? -4.285 -8.969 -5.992 1 98.88 179 LEU A N 1
ATOM 1447 C CA . LEU A 1 179 ? -5.281 -9.93 -6.441 1 98.88 179 LEU A CA 1
ATOM 1448 C C . LEU A 1 179 ? -6.008 -9.43 -7.68 1 98.88 179 LEU A C 1
ATOM 1450 O O . LEU A 1 179 ? -6.688 -8.398 -7.633 1 98.88 179 LEU A O 1
ATOM 1454 N N . LEU A 1 180 ? -5.832 -10.117 -8.797 1 98.88 180 LEU A N 1
ATOM 1455 C CA . LEU A 1 180 ? -6.508 -9.82 -10.055 1 98.88 180 LEU A CA 1
ATOM 1456 C C . LEU A 1 180 ? -7.375 -11 -10.492 1 98.88 180 LEU A C 1
ATOM 1458 O O . LEU A 1 180 ? -7.09 -12.148 -10.148 1 98.88 180 LEU A O 1
ATOM 1462 N N . SER A 1 181 ? -8.43 -10.711 -11.195 1 98.75 181 SER A N 1
ATOM 1463 C CA . SER A 1 181 ? -9.258 -11.773 -11.766 1 98.75 181 SER A CA 1
ATOM 1464 C C . SER A 1 181 ? -9.531 -11.531 -13.242 1 98.75 181 SER A C 1
ATOM 1466 O O . SER A 1 181 ? -9.469 -10.391 -13.711 1 98.75 181 SER A O 1
ATOM 1468 N N . LYS A 1 182 ? -9.75 -12.578 -13.953 1 98.44 182 LYS A N 1
ATOM 1469 C CA . LYS A 1 182 ? -10.062 -12.516 -15.375 1 98.44 182 LYS A CA 1
ATOM 1470 C C . LYS A 1 182 ? -11.477 -11.992 -15.609 1 98.44 182 LYS A C 1
ATOM 1472 O O . LYS A 1 182 ? -11.719 -11.266 -16.578 1 98.44 182 LYS A O 1
ATOM 1477 N N . SER A 1 183 ? -12.352 -12.359 -14.742 1 97.81 183 SER A N 1
ATOM 1478 C CA . SER A 1 183 ? -13.773 -12.039 -14.852 1 97.81 183 SER A CA 1
ATOM 1479 C C . SER A 1 183 ? -14.305 -11.438 -13.547 1 97.81 183 SER A C 1
ATOM 1481 O O . SER A 1 183 ? -13.648 -11.523 -12.508 1 97.81 183 SER A O 1
ATOM 1483 N N . PRO A 1 184 ? -15.469 -10.766 -13.609 1 95.62 184 PRO A N 1
ATOM 1484 C CA . PRO A 1 184 ? -16.031 -10.195 -12.391 1 95.62 184 PRO A CA 1
ATOM 1485 C C . PRO A 1 184 ? -16.422 -11.266 -11.367 1 95.62 184 PRO A C 1
ATOM 1487 O O . PRO A 1 184 ? -16.422 -11 -10.164 1 95.62 184 PRO A O 1
ATOM 1490 N N . ARG A 1 185 ? -16.797 -12.43 -11.945 1 96.81 185 ARG A N 1
ATOM 1491 C CA . ARG A 1 185 ? -17.047 -13.578 -11.086 1 96.81 185 ARG A CA 1
ATOM 1492 C C . ARG A 1 185 ? -15.906 -14.578 -11.164 1 96.81 185 ARG A C 1
ATOM 1494 O O . ARG A 1 185 ? -15.516 -15.016 -12.25 1 96.81 185 ARG A O 1
ATOM 1501 N N . TYR A 1 186 ? -15.359 -14.867 -10.078 1 98.12 186 TYR A N 1
ATOM 1502 C CA . TYR A 1 186 ? -14.172 -15.719 -10.055 1 98.12 186 TYR A CA 1
ATOM 1503 C C . TYR A 1 186 ? -14.117 -16.547 -8.781 1 98.12 186 TYR A C 1
ATOM 1505 O O . TYR A 1 186 ? -14.906 -16.344 -7.859 1 98.12 186 TYR A O 1
ATOM 1513 N N . TYR A 1 187 ? -13.273 -17.531 -8.781 1 97.94 187 TYR A N 1
ATOM 1514 C CA . TYR A 1 187 ? -13.086 -18.406 -7.633 1 97.94 187 TYR A CA 1
ATOM 1515 C C . TYR A 1 187 ? -12.344 -17.688 -6.516 1 97.94 187 TYR A C 1
ATOM 1517 O O . TYR A 1 187 ? -11.289 -17.078 -6.746 1 97.94 187 TYR A O 1
ATOM 1525 N N . TYR A 1 188 ? -12.844 -17.703 -5.391 1 97.69 188 TYR A N 1
ATOM 1526 C CA . TYR A 1 188 ? -12.234 -17.219 -4.156 1 97.69 188 TYR A CA 1
ATOM 1527 C C . TYR A 1 188 ? -12.797 -17.953 -2.945 1 97.69 188 TYR A C 1
ATOM 1529 O O . TYR A 1 188 ? -14 -17.859 -2.658 1 97.69 188 TYR A O 1
ATOM 1537 N N . ASP A 1 189 ? -11.961 -18.609 -2.227 1 96 189 ASP A N 1
ATOM 1538 C CA . ASP A 1 189 ? -12.438 -19.406 -1.103 1 96 189 ASP A CA 1
ATOM 1539 C C . ASP A 1 189 ? -12.438 -18.594 0.19 1 96 189 ASP A C 1
ATOM 1541 O O . ASP A 1 189 ? -11.57 -18.781 1.049 1 96 189 ASP A O 1
ATOM 1545 N N . TYR A 1 190 ? -13.461 -17.828 0.362 1 91.81 190 TYR A N 1
ATOM 1546 C CA . TYR A 1 190 ? -13.531 -16.953 1.516 1 91.81 190 TYR A CA 1
ATOM 1547 C C . TYR A 1 190 ? -13.727 -17.734 2.803 1 91.81 190 TYR A C 1
ATOM 1549 O O . TYR A 1 190 ? -13.328 -17.297 3.881 1 91.81 190 TYR A O 1
ATOM 1557 N N . GLU A 1 191 ? -14.281 -18.875 2.756 1 90.38 191 GLU A N 1
ATOM 1558 C CA . GLU A 1 191 ? -14.516 -19.688 3.943 1 90.38 191 GLU A CA 1
ATOM 1559 C C . GLU A 1 191 ? -13.203 -20.203 4.527 1 90.38 191 GLU A C 1
ATOM 1561 O O . GLU A 1 191 ? -12.977 -20.109 5.738 1 90.38 191 GLU A O 1
ATOM 1566 N N . GLN A 1 192 ? -12.391 -20.688 3.623 1 90.88 192 GLN A N 1
ATOM 1567 C CA . GLN A 1 192 ? -11.109 -21.203 4.094 1 90.88 192 GLN A CA 1
ATOM 1568 C C . GLN A 1 192 ? -10.188 -20.062 4.52 1 90.88 192 GLN A C 1
ATOM 1570 O O . GLN A 1 192 ? -9.273 -20.266 5.324 1 90.88 192 GLN A O 1
ATOM 1575 N N . MET A 1 193 ? -10.477 -18.906 3.951 1 90.75 193 MET A N 1
ATOM 1576 C CA . MET A 1 193 ? -9.656 -17.734 4.258 1 90.75 193 MET A CA 1
ATOM 1577 C C . MET A 1 193 ? -10.102 -17.078 5.562 1 90.75 193 MET A C 1
ATOM 1579 O O . MET A 1 193 ? -9.391 -16.234 6.117 1 90.75 193 MET A O 1
ATOM 1583 N N . ALA A 1 194 ? -11.172 -17.5 6.098 1 88 194 ALA A N 1
ATOM 1584 C CA . ALA A 1 194 ? -11.781 -16.828 7.254 1 88 194 ALA A CA 1
ATOM 1585 C C . ALA A 1 194 ? -10.891 -16.969 8.484 1 88 194 ALA A C 1
ATOM 1587 O O . ALA A 1 194 ? -10.227 -17.984 8.672 1 88 194 ALA A O 1
ATOM 1588 N N . GLU A 1 195 ? -10.789 -15.906 9.227 1 83.69 195 GLU A N 1
ATOM 1589 C CA . GLU A 1 195 ? -10.023 -15.859 10.469 1 83.69 195 GLU A CA 1
ATOM 1590 C C . GLU A 1 195 ? -10.945 -15.852 11.688 1 83.69 195 GLU A C 1
ATOM 1592 O O . GLU A 1 195 ? -12.07 -15.359 11.617 1 83.69 195 GLU A O 1
ATOM 1597 N N . PRO A 1 196 ? -10.43 -16.469 12.812 1 74.88 196 PRO A N 1
ATOM 1598 C CA . PRO A 1 196 ? -11.242 -16.438 14.023 1 74.88 196 PRO A CA 1
ATOM 1599 C C . PRO A 1 196 ? -11.469 -15.016 14.539 1 74.88 196 PRO A C 1
ATOM 1601 O O . PRO A 1 196 ? -10.562 -14.18 14.461 1 74.88 196 PRO A O 1
ATOM 1604 N N . MET A 1 197 ? -12.641 -14.773 14.969 1 73.12 197 MET A N 1
ATOM 1605 C CA . MET A 1 197 ? -12.969 -13.461 15.531 1 73.12 197 MET A CA 1
ATOM 1606 C C . MET A 1 197 ? -12.336 -13.281 16.906 1 73.12 197 MET A C 1
ATOM 1608 O O . MET A 1 197 ? -12.297 -14.219 17.703 1 73.12 197 MET A O 1
ATOM 1612 N N . LYS A 1 198 ? -11.805 -12.047 17.109 1 68.5 198 LYS A N 1
ATOM 1613 C CA . LYS A 1 198 ? -11.281 -11.742 18.438 1 68.5 198 LYS A CA 1
ATOM 1614 C C . LYS A 1 198 ? -12.391 -11.75 19.484 1 68.5 198 LYS A C 1
ATOM 1616 O O . LYS A 1 198 ? -13.555 -11.484 19.156 1 68.5 198 LYS A O 1
ATOM 1621 N N . GLU A 1 199 ? -12.016 -12.117 20.656 1 63.06 199 GLU A N 1
ATOM 1622 C CA . GLU A 1 199 ? -12.977 -12.203 21.75 1 63.06 199 GLU A CA 1
ATOM 1623 C C . GLU A 1 199 ? -13.703 -10.875 21.953 1 63.06 199 GLU A C 1
ATOM 1625 O O . GLU A 1 199 ? -14.914 -10.859 22.203 1 63.06 199 GLU A O 1
ATOM 1630 N N . VAL A 1 200 ? -12.961 -9.805 21.766 1 63.19 200 VAL A N 1
ATOM 1631 C CA . VAL A 1 200 ? -13.555 -8.492 22 1 63.19 200 VAL A CA 1
ATOM 1632 C C . VAL A 1 200 ? -14.664 -8.242 20.984 1 63.19 200 VAL A C 1
ATOM 1634 O O . VAL A 1 200 ? -15.695 -7.656 21.312 1 63.19 200 VAL A O 1
ATOM 1637 N N . SER A 1 201 ? -14.445 -8.695 19.859 1 62.75 201 SER A N 1
ATOM 1638 C CA . SER A 1 201 ? -15.438 -8.531 18.812 1 62.75 201 SER A CA 1
ATOM 1639 C C . SER A 1 201 ? -16.672 -9.375 19.078 1 62.75 201 SER A C 1
ATOM 1641 O O . SER A 1 201 ? -17.797 -8.945 18.812 1 62.75 201 SER A O 1
ATOM 1643 N N . LYS A 1 202 ? -16.422 -10.516 19.594 1 58.78 202 LYS A N 1
ATOM 1644 C CA . LYS A 1 202 ? -17.531 -11.391 19.953 1 58.78 202 LYS A CA 1
ATOM 1645 C C . LYS A 1 202 ? -18.406 -10.734 21.016 1 58.78 202 LYS A C 1
ATOM 1647 O O . LYS A 1 202 ? -19.641 -10.781 20.922 1 58.78 202 LYS A O 1
ATOM 1652 N N . LYS A 1 203 ? -17.703 -10.156 21.922 1 58.34 203 LYS A N 1
ATOM 1653 C CA . LYS A 1 203 ? -18.438 -9.508 23 1 58.34 203 LYS A CA 1
ATOM 1654 C C . LYS A 1 203 ? -19.25 -8.32 22.469 1 58.34 203 LYS A C 1
ATOM 1656 O O . LYS A 1 203 ? -20.391 -8.117 22.875 1 58.34 203 LYS A O 1
ATOM 1661 N N . ARG A 1 204 ? -18.641 -7.637 21.562 1 59.75 204 ARG A N 1
ATOM 1662 C CA . ARG A 1 204 ? -19.328 -6.5 20.969 1 59.75 204 ARG A CA 1
ATOM 1663 C C . ARG A 1 204 ? -20.547 -6.953 20.172 1 59.75 204 ARG A C 1
ATOM 1665 O O . ARG A 1 204 ? -21.594 -6.289 20.188 1 59.75 204 ARG A O 1
ATOM 1672 N N . TYR A 1 205 ? -20.312 -7.988 19.562 1 57.53 205 TYR A N 1
ATOM 1673 C CA . TYR A 1 205 ? -21.391 -8.57 18.797 1 57.53 205 TYR A CA 1
ATOM 1674 C C . TYR A 1 205 ? -22.562 -8.969 19.703 1 57.53 205 TYR A C 1
ATOM 1676 O O . TYR A 1 205 ? -23.719 -8.727 19.375 1 57.53 205 TYR A O 1
ATOM 1684 N N . VAL A 1 206 ? -22.281 -9.539 20.828 1 54.66 206 VAL A N 1
ATOM 1685 C CA . VAL A 1 206 ? -23.281 -9.992 21.797 1 54.66 206 VAL A CA 1
ATOM 1686 C C . VAL A 1 206 ? -23.969 -8.789 22.422 1 54.66 206 VAL A C 1
ATOM 1688 O O . VAL A 1 206 ? -25.203 -8.781 22.578 1 54.66 206 VAL A O 1
ATOM 1691 N N . ARG A 1 207 ? -23.125 -7.793 22.734 1 55.19 207 ARG A N 1
ATOM 1692 C CA . ARG A 1 207 ? -23.688 -6.594 23.359 1 55.19 207 ARG A CA 1
ATOM 1693 C C . ARG A 1 207 ? -24.625 -5.867 22.406 1 55.19 207 ARG A C 1
ATOM 1695 O O . ARG A 1 207 ? -25.656 -5.344 22.812 1 55.19 207 ARG A O 1
ATOM 1702 N N . GLY A 1 208 ? -24.188 -5.773 21.172 1 51 208 GLY A N 1
ATOM 1703 C CA . GLY A 1 208 ? -24.984 -5.086 20.172 1 51 208 GLY A CA 1
ATOM 1704 C C . GLY A 1 208 ? -26.328 -5.758 19.891 1 51 208 GLY A C 1
ATOM 1705 O O . GLY A 1 208 ? -27.234 -5.145 19.328 1 51 208 GLY A O 1
ATOM 1706 N N . ARG A 1 209 ? -26.422 -7.02 20.359 1 50.91 209 ARG A N 1
ATOM 1707 C CA . ARG A 1 209 ? -27.641 -7.777 20.078 1 50.91 209 ARG A CA 1
ATOM 1708 C C . ARG A 1 209 ? -28.375 -8.125 21.375 1 50.91 209 ARG A C 1
ATOM 1710 O O . ARG A 1 209 ? -29.328 -8.914 21.359 1 50.91 209 ARG A O 1
ATOM 1717 N N . SER A 1 210 ? -27.875 -7.637 22.516 1 50.97 210 SER A N 1
ATOM 1718 C CA . SER A 1 210 ? -28.547 -7.898 23.781 1 50.97 210 SER A CA 1
ATOM 1719 C C . SER A 1 210 ? -29.797 -7.043 23.922 1 50.97 210 SER A C 1
ATOM 1721 O O . SER A 1 210 ? -29.922 -6.004 23.281 1 50.97 210 SER A O 1
ATOM 1723 N N . GLU A 1 211 ? -30.812 -7.551 24.469 1 48.69 211 GLU A N 1
ATOM 1724 C CA . GLU A 1 211 ? -32.094 -6.887 24.719 1 48.69 211 GLU A CA 1
ATOM 1725 C C . GLU A 1 211 ? -31.875 -5.484 25.281 1 48.69 211 GLU A C 1
ATOM 1727 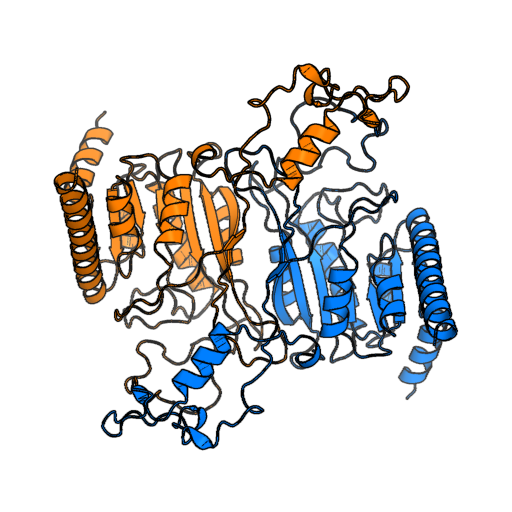O O . GLU A 1 211 ? -32.688 -4.582 25.031 1 48.69 211 GLU A O 1
ATOM 1732 N N . ASP A 1 212 ? -30.938 -5.324 26.125 1 46.16 212 ASP A N 1
ATOM 1733 C CA . ASP A 1 212 ? -30.688 -4.039 26.781 1 46.16 212 ASP A CA 1
ATOM 1734 C C . ASP A 1 212 ? -29.891 -3.111 25.859 1 46.16 212 ASP A C 1
ATOM 1736 O O . ASP A 1 212 ? -29.312 -2.121 26.328 1 46.16 212 ASP A O 1
ATOM 1740 N N . ASN A 1 213 ? -29.656 -3.625 24.734 1 45.19 213 ASN A N 1
ATOM 1741 C CA . ASN A 1 213 ? -28.922 -2.76 23.812 1 45.19 213 ASN A CA 1
ATOM 1742 C C . ASN A 1 213 ? -29.625 -1.422 23.625 1 45.19 213 ASN A C 1
ATOM 1744 O O . ASN A 1 213 ? -30.844 -1.382 23.375 1 45.19 213 ASN A O 1
ATOM 1748 N N . LYS A 1 214 ? -29.062 -0.455 24.141 1 47.44 214 LYS A N 1
ATOM 1749 C CA . LYS A 1 214 ? -29.609 0.902 24.109 1 47.44 214 LYS A CA 1
ATOM 1750 C C . LYS A 1 214 ? -30.266 1.197 22.766 1 47.44 214 LYS A C 1
ATOM 1752 O O . LYS A 1 214 ? -31.203 2 22.703 1 47.44 214 LYS A O 1
ATOM 1757 N N . TYR A 1 215 ? -29.781 0.531 21.781 1 42.69 215 TYR A N 1
ATOM 1758 C CA . TYR A 1 215 ? -30.375 0.824 20.484 1 42.69 215 TYR A CA 1
ATOM 1759 C C . TYR A 1 215 ? -31.688 0.082 20.297 1 42.69 215 TYR A C 1
ATOM 1761 O O . TYR A 1 215 ? -32.438 0.342 19.344 1 42.69 215 TYR A O 1
ATOM 1769 N N . LEU A 1 216 ? -32.031 -1.023 21.078 1 41.47 216 LEU A N 1
ATOM 1770 C CA . LEU A 1 216 ? -33.312 -1.729 21.016 1 41.47 216 LEU A CA 1
ATOM 1771 C C . LEU A 1 216 ? -34.344 -1.025 21.875 1 41.47 216 LEU A C 1
ATOM 1773 O O . LEU A 1 216 ? -35.5 -1.463 21.922 1 41.47 216 LEU A O 1
ATOM 1777 N N . LYS A 1 217 ? -34.062 -0.173 22.828 1 38.47 217 LYS A N 1
ATOM 1778 C CA . LYS A 1 217 ? -35.156 0.473 23.531 1 38.47 217 LYS A CA 1
ATOM 1779 C C . LYS A 1 217 ? -36.125 1.119 22.547 1 38.47 217 LYS A C 1
ATOM 1781 O O . LYS A 1 217 ? -35.719 1.57 21.469 1 38.47 217 LYS A O 1
ATOM 1786 N N . GLU A 1 218 ? -37.469 0.862 22.641 1 36.59 218 GLU A N 1
ATOM 1787 C CA . GLU A 1 218 ? -38.719 1.153 21.906 1 36.59 218 GLU A CA 1
ATOM 1788 C C . GLU A 1 218 ? -38.625 2.51 21.219 1 36.59 218 GLU A C 1
ATOM 1790 O O . GLU A 1 218 ? -39.156 2.676 20.109 1 36.59 218 GLU A O 1
ATOM 1795 N N . ASP A 1 219 ? -38.469 3.672 22.047 1 34.22 219 ASP A N 1
ATOM 1796 C CA . ASP A 1 219 ? -38.781 5.012 21.562 1 34.22 219 ASP A CA 1
ATOM 1797 C C . ASP A 1 219 ? -37.812 5.43 20.453 1 34.22 219 ASP A C 1
ATOM 1799 O O . ASP A 1 219 ? -37.781 6.594 20.047 1 34.22 219 ASP A O 1
ATOM 1803 N N . ALA A 1 220 ? -36.688 4.668 20.438 1 33.5 220 ALA A N 1
ATOM 1804 C CA . ALA A 1 220 ? -35.844 5.234 19.391 1 33.5 220 ALA A CA 1
ATOM 1805 C C . ALA A 1 220 ? -36.344 4.797 18 1 33.5 220 ALA A C 1
ATOM 1807 O O . ALA A 1 220 ? -36.625 3.623 17.781 1 33.5 220 ALA A O 1
ATOM 1808 N N . GLY A 1 221 ? -37.281 5.316 17.422 1 32.47 221 GLY A N 1
ATOM 1809 C CA . GLY A 1 221 ? -37.938 5.207 16.141 1 32.47 221 GLY A CA 1
ATOM 1810 C C . GLY A 1 221 ? -37.125 4.438 15.109 1 32.47 221 GLY A C 1
ATOM 1811 O O . GLY A 1 221 ? -37.438 4.496 13.914 1 32.47 221 GLY A O 1
ATOM 1812 N N . ILE A 1 222 ? -35.844 4.332 15.367 1 33.72 222 ILE A N 1
ATOM 1813 C CA . ILE A 1 222 ? -35.062 3.859 14.25 1 33.72 222 ILE A CA 1
ATOM 1814 C C . ILE A 1 222 ? -35.25 2.355 14.07 1 33.72 222 ILE A C 1
ATOM 1816 O O . ILE A 1 222 ? -35.219 1.604 15.047 1 33.72 222 ILE A O 1
ATOM 1820 N N . SER A 1 223 ? -36.031 1.872 13.195 1 31.41 223 SER A N 1
ATOM 1821 C CA . SER A 1 223 ? -36.188 0.467 12.836 1 31.41 223 SER A CA 1
ATOM 1822 C C . SER A 1 223 ? -34.844 -0.272 12.914 1 31.41 223 SER A C 1
ATOM 1824 O O . SER A 1 223 ? -33.844 0.146 12.305 1 31.41 223 SER A O 1
ATOM 1826 N N . VAL A 1 224 ? -34.438 -0.792 14.039 1 35.56 224 VAL A N 1
ATOM 1827 C CA . VAL A 1 224 ? -33.344 -1.743 14.188 1 35.56 224 VAL A CA 1
ATOM 1828 C C . VAL A 1 224 ? -33.312 -2.713 13.008 1 35.56 224 VAL A C 1
ATOM 1830 O O . VAL A 1 224 ? -34.344 -3.305 12.68 1 35.56 224 VAL A O 1
ATOM 1833 N N . GLN A 1 225 ? -32.531 -2.451 12.047 1 33 225 GLN A N 1
ATOM 1834 C CA . GLN A 1 225 ? -32.438 -3.467 11 1 33 225 GLN A CA 1
ATOM 1835 C C . GLN A 1 225 ? -32.562 -4.871 11.586 1 33 225 GLN A C 1
ATOM 1837 O O . GLN A 1 225 ? -32.219 -5.094 12.758 1 33 225 GLN A O 1
ATOM 1842 N N . LYS A 1 226 ? -33.406 -5.766 11.102 1 34.28 226 LYS A N 1
ATOM 1843 C CA . LYS A 1 226 ? -33.75 -7.121 11.531 1 34.28 226 LYS A CA 1
ATOM 1844 C C . LYS A 1 226 ? -32.531 -7.805 12.18 1 34.28 226 LYS A C 1
ATOM 1846 O O . LYS A 1 226 ? -32.688 -8.523 13.172 1 34.28 226 LYS A O 1
ATOM 1851 N N . ILE A 1 227 ? -31.406 -7.559 11.586 1 35.81 227 ILE A N 1
ATOM 1852 C CA . ILE A 1 227 ? -30.234 -8.281 12.094 1 35.81 227 ILE A CA 1
ATOM 1853 C C . ILE A 1 227 ? -29.828 -7.711 13.445 1 35.81 227 ILE A C 1
ATOM 1855 O O . ILE A 1 227 ? -29.156 -8.383 14.227 1 35.81 227 ILE A O 1
ATOM 1859 N N . ASN A 1 228 ? -30.156 -6.434 13.719 1 34.69 228 ASN A N 1
ATOM 1860 C CA . ASN A 1 228 ? -29.891 -5.777 14.992 1 34.69 228 ASN A CA 1
ATOM 1861 C C . ASN A 1 228 ? -31.031 -5.953 15.977 1 34.69 228 ASN A C 1
ATOM 1863 O O . ASN A 1 228 ? -31.094 -5.262 17 1 34.69 228 ASN A O 1
ATOM 1867 N N . LYS A 1 229 ? -32.125 -6.492 15.648 1 36.75 229 LYS A N 1
ATOM 1868 C CA . LYS A 1 229 ? -33.188 -6.723 16.641 1 36.75 229 LYS A CA 1
ATOM 1869 C C . LYS A 1 229 ? -32.625 -7.449 17.859 1 36.75 229 LYS A C 1
ATOM 1871 O O . LYS A 1 229 ? -31.812 -8.375 17.734 1 36.75 229 LYS A O 1
ATOM 1876 N N . ALA A 1 230 ? -32.812 -6.836 18.922 1 36.12 230 ALA A N 1
ATOM 1877 C CA . ALA A 1 230 ? -32.5 -7.492 20.188 1 36.12 230 ALA A CA 1
ATOM 1878 C C . ALA A 1 230 ? -33.062 -8.914 20.219 1 36.12 230 ALA A C 1
ATOM 1880 O O . ALA A 1 230 ? -34.219 -9.148 19.891 1 36.12 230 ALA A O 1
ATOM 1881 N N . ARG A 1 231 ? -32.344 -9.961 19.672 1 35.94 231 ARG A N 1
ATOM 1882 C CA . ARG A 1 231 ? -32.844 -11.281 20.031 1 35.94 231 ARG A CA 1
ATOM 1883 C C . ARG A 1 231 ? -32.906 -11.453 21.547 1 35.94 231 ARG A C 1
ATOM 1885 O O . ARG A 1 231 ? -32.156 -10.797 22.281 1 35.94 231 ARG A O 1
ATOM 1892 N N . LYS A 1 232 ? -34.062 -11.734 22.125 1 33.25 232 LYS A N 1
ATOM 1893 C CA . LYS A 1 232 ? -34.156 -12.109 23.531 1 33.25 232 LYS A CA 1
ATOM 1894 C C . LYS A 1 232 ? -32.844 -12.711 24.016 1 33.25 232 LYS A C 1
ATOM 1896 O O . LYS A 1 232 ? -32.156 -13.445 23.281 1 33.25 232 LYS A O 1
ATOM 1901 N N . TYR A 1 233 ? -32.156 -12.055 24.969 1 34.5 233 TYR A N 1
ATOM 1902 C CA . TYR A 1 233 ? -30.953 -12.531 25.656 1 34.5 233 TYR A CA 1
ATOM 1903 C C . TYR A 1 233 ? -30.828 -14.047 25.578 1 34.5 233 TYR A C 1
ATOM 1905 O O . TYR A 1 233 ? -29.734 -14.594 25.562 1 34.5 233 TYR A O 1
ATOM 1913 N N . GLY A 1 234 ? -31.844 -14.727 26 1 32.19 234 GLY A N 1
ATOM 1914 C CA . GLY A 1 234 ? -31.781 -16.156 26.266 1 32.19 234 GLY A CA 1
ATOM 1915 C C . GLY A 1 234 ? -31.359 -16.969 25.062 1 32.19 234 GLY A C 1
ATOM 1916 O O . GLY A 1 234 ? -30.906 -18.109 25.219 1 32.19 234 GLY A O 1
ATOM 1917 N N . GLN A 1 235 ? -31.969 -16.734 23.969 1 31.27 235 GLN A N 1
ATOM 1918 C CA . GLN A 1 235 ? -31.828 -17.719 22.906 1 31.27 235 GLN A CA 1
ATOM 1919 C C . GLN A 1 235 ? -30.578 -17.438 22.078 1 31.27 235 GLN A C 1
ATOM 1921 O O . GLN A 1 235 ? -30.406 -18 20.984 1 31.27 235 GLN A O 1
ATOM 1926 N N . TYR A 1 236 ? -29.766 -16.344 22.219 1 33.88 236 TYR A N 1
ATOM 1927 C CA . TYR A 1 236 ? -28.453 -16.359 21.578 1 33.88 236 TYR A CA 1
ATOM 1928 C C . TYR A 1 236 ? -27.562 -17.438 22.172 1 33.88 236 TYR A C 1
ATOM 1930 O O . TYR A 1 236 ? -26.906 -17.219 23.188 1 33.88 236 TYR A O 1
ATOM 1938 N N . LYS A 1 237 ? -27.875 -18.375 22.609 1 29.31 237 LYS A N 1
ATOM 1939 C CA . LYS A 1 237 ? -27.172 -19.578 23.031 1 29.31 237 LYS A CA 1
ATOM 1940 C C . LYS A 1 237 ? -26.078 -19.969 22.031 1 29.31 237 LYS A C 1
ATOM 1942 O O . LYS A 1 237 ? -26.375 -20.188 20.859 1 29.31 237 LYS A O 1
ATOM 1947 N N . GLY A 1 238 ? -24.766 -20.109 22.484 1 35.44 238 GLY A N 1
ATOM 1948 C CA . GLY A 1 238 ? -23.469 -20.625 22.062 1 35.44 238 GLY A CA 1
ATOM 1949 C C . GLY A 1 238 ? -23.141 -20.312 20.609 1 35.44 238 GLY A C 1
ATOM 1950 O O . GLY A 1 238 ? -22.109 -19.703 20.328 1 35.44 238 GLY A O 1
ATOM 1951 N N . ASP A 1 239 ? -23.719 -20.906 19.516 1 40.97 239 ASP A N 1
ATOM 1952 C CA . ASP A 1 239 ? -23.453 -21.375 18.156 1 40.97 239 ASP A CA 1
ATOM 1953 C C . ASP A 1 239 ? -23.703 -20.266 17.141 1 40.97 239 ASP A C 1
ATOM 1955 O O . ASP A 1 239 ? -23.359 -20.406 15.961 1 40.97 239 ASP A O 1
ATOM 1959 N N . ASN A 1 240 ? -24.375 -19.047 17.328 1 46.69 240 ASN A N 1
ATOM 1960 C CA . ASN A 1 240 ? -24.734 -18.203 16.203 1 46.69 240 ASN A CA 1
ATOM 1961 C C . ASN A 1 240 ? -23.828 -16.984 16.094 1 46.69 240 ASN A C 1
ATOM 1963 O O . ASN A 1 240 ? -24.188 -15.992 15.469 1 46.69 240 ASN A O 1
ATOM 1967 N N . ILE A 1 241 ? -23.031 -16.734 16.891 1 51.5 241 ILE A N 1
ATOM 1968 C CA . ILE A 1 241 ? -22.016 -15.695 16.719 1 51.5 241 ILE A CA 1
ATOM 1969 C C . ILE A 1 241 ? -21.016 -16.125 15.641 1 51.5 241 ILE A C 1
ATOM 1971 O O . ILE A 1 241 ? -20.438 -17.219 15.719 1 51.5 241 ILE A O 1
ATOM 1975 N N . PRO A 1 242 ? -21.125 -15.211 14.609 1 60.47 242 PRO A N 1
ATOM 1976 C CA . PRO A 1 242 ? -20.062 -15.609 13.68 1 60.47 242 PRO A CA 1
ATOM 1977 C C . PRO A 1 242 ? -18.719 -15.828 14.375 1 60.47 242 PRO A C 1
ATOM 1979 O O . PRO A 1 242 ? -18.359 -15.07 15.273 1 60.47 242 PRO A O 1
ATOM 1982 N N . GLN A 1 243 ? -18.234 -17.016 14.219 1 66 243 GLN A N 1
ATOM 1983 C CA . GLN A 1 243 ? -16.969 -17.391 14.828 1 66 243 GLN A CA 1
ATOM 1984 C C . GLN A 1 243 ? -15.789 -16.938 13.969 1 66 243 GLN A C 1
ATOM 1986 O O . GLN A 1 243 ? -14.672 -16.797 14.469 1 66 243 GLN A O 1
ATOM 1991 N N . PHE A 1 244 ? -16.203 -16.531 12.672 1 74.19 244 PHE A N 1
ATOM 1992 C CA . PHE A 1 244 ? -15.109 -16.25 11.75 1 74.19 244 PHE A CA 1
ATOM 1993 C C . PHE A 1 244 ? -15.367 -14.961 10.992 1 74.19 244 PHE A C 1
ATOM 1995 O O . PHE A 1 244 ? -16.516 -14.516 10.883 1 74.19 244 PHE A O 1
ATOM 2002 N N . ARG A 1 245 ? -14.344 -14.297 10.758 1 79.25 245 ARG A N 1
ATOM 2003 C CA . ARG A 1 245 ? -14.406 -13.102 9.93 1 79.25 245 ARG A CA 1
ATOM 2004 C C . ARG A 1 245 ? -13.516 -13.234 8.695 1 79.25 245 ARG A C 1
ATOM 2006 O O . ARG A 1 245 ? -12.586 -14.047 8.688 1 79.25 245 ARG A O 1
ATOM 2013 N N . ASN A 1 246 ? -13.859 -12.406 7.695 1 87.19 246 ASN A N 1
ATOM 2014 C CA . ASN A 1 246 ? -13.039 -12.375 6.488 1 87.19 246 ASN A CA 1
ATOM 2015 C C . ASN A 1 246 ? -11.602 -11.969 6.797 1 87.19 246 ASN A C 1
ATOM 2017 O O . ASN A 1 246 ? -11.375 -11.078 7.617 1 87.19 246 ASN A O 1
ATOM 2021 N N . LYS A 1 247 ? -10.734 -12.664 6.176 1 91.75 247 LYS A N 1
ATOM 2022 C CA . LYS A 1 247 ? -9.328 -12.281 6.309 1 91.75 247 LYS A CA 1
ATOM 2023 C C . LYS A 1 247 ? -9.109 -10.844 5.844 1 91.75 247 LYS A C 1
ATOM 2025 O O . LYS A 1 247 ? -9.68 -10.414 4.836 1 91.75 247 LYS A O 1
ATOM 2030 N N . ARG A 1 248 ? -8.297 -10.172 6.555 1 94.31 248 ARG A N 1
ATOM 2031 C CA . ARG A 1 248 ? -8 -8.781 6.215 1 94.31 248 ARG A CA 1
ATOM 2032 C C . ARG A 1 248 ? -6.855 -8.695 5.207 1 94.31 248 ARG A C 1
ATOM 2034 O O . ARG A 1 248 ? -6.223 -9.711 4.891 1 94.31 248 ARG A O 1
ATOM 2041 N N . ASP A 1 249 ? -6.602 -7.496 4.668 1 97.62 249 ASP A N 1
ATOM 2042 C CA . ASP A 1 249 ? -5.727 -7.324 3.51 1 97.62 249 ASP A CA 1
ATOM 2043 C C . ASP A 1 249 ? -4.301 -6.992 3.945 1 97.62 249 ASP A C 1
ATOM 2045 O O . ASP A 1 249 ? -3.5 -6.504 3.145 1 97.62 249 ASP A O 1
ATOM 2049 N N . ILE A 1 250 ? -3.979 -7.137 5.184 1 97.94 250 ILE A N 1
ATOM 2050 C CA . ILE A 1 250 ? -2.596 -7.098 5.652 1 97.94 250 ILE A CA 1
ATOM 2051 C C . ILE A 1 250 ? -2.188 -8.477 6.168 1 97.94 250 ILE A C 1
ATOM 2053 O O . ILE A 1 250 ? -2.74 -8.961 7.156 1 97.94 250 ILE A O 1
ATOM 2057 N N . TRP A 1 251 ? -1.251 -9.117 5.48 1 97.5 251 TRP A N 1
ATOM 2058 C CA . TRP A 1 251 ? -0.765 -10.453 5.82 1 97.5 251 TRP A CA 1
ATOM 2059 C C . TRP A 1 251 ? 0.637 -10.391 6.414 1 97.5 251 TRP A C 1
ATOM 2061 O O . TRP A 1 251 ? 1.605 -10.102 5.707 1 97.5 251 TRP A O 1
ATOM 2071 N N . THR A 1 252 ? 0.707 -10.625 7.699 1 96.25 252 THR A N 1
ATOM 2072 C CA . THR A 1 252 ? 2.002 -10.617 8.367 1 96.25 252 THR A CA 1
ATOM 2073 C C . THR A 1 252 ? 2.688 -11.969 8.25 1 96.25 252 THR A C 1
ATOM 2075 O O . THR A 1 252 ? 2.26 -12.953 8.859 1 96.25 252 THR A O 1
ATOM 2078 N N . ILE A 1 253 ? 3.691 -12.039 7.387 1 94.69 253 ILE A N 1
ATOM 2079 C CA . ILE A 1 253 ? 4.445 -13.258 7.105 1 94.69 253 ILE A CA 1
ATOM 2080 C C . ILE A 1 253 ? 5.938 -12.938 7.059 1 94.69 253 ILE A C 1
ATOM 2082 O O . ILE A 1 253 ? 6.391 -12.172 6.207 1 94.69 253 ILE A O 1
ATOM 2086 N N . ASN A 1 254 ? 6.695 -13.555 7.918 1 90.38 254 ASN A N 1
ATOM 2087 C CA . ASN A 1 254 ? 8.133 -13.312 7.945 1 90.38 254 ASN A CA 1
ATOM 2088 C C . ASN A 1 254 ? 8.836 -13.992 6.773 1 90.38 254 ASN A C 1
ATOM 2090 O O . ASN A 1 254 ? 8.375 -15.016 6.27 1 90.38 254 ASN A O 1
ATOM 2094 N N . THR A 1 255 ? 9.859 -13.352 6.359 1 86.31 255 THR A N 1
ATOM 2095 C CA . THR A 1 255 ? 10.711 -14 5.367 1 86.31 255 THR A CA 1
ATOM 2096 C C . THR A 1 255 ? 11.445 -15.188 5.98 1 86.31 255 THR A C 1
ATOM 2098 O O . THR A 1 255 ? 11.609 -15.266 7.203 1 86.31 255 THR A O 1
ATOM 2101 N N . VAL A 1 256 ? 11.688 -16.141 5.172 1 78.19 256 VAL A N 1
ATOM 2102 C CA . VAL A 1 256 ? 12.43 -17.312 5.625 1 78.19 256 VAL A CA 1
ATOM 2103 C C . VAL A 1 256 ? 13.758 -17.406 4.875 1 78.19 256 VAL A C 1
ATOM 2105 O O . VAL A 1 256 ? 13.82 -17.109 3.682 1 78.19 256 VAL A O 1
ATOM 2108 N N . SER A 1 257 ? 14.789 -17.625 5.707 1 67.5 257 SER A N 1
ATOM 2109 C CA . SER A 1 257 ? 16.109 -17.75 5.094 1 67.5 257 SER A CA 1
ATOM 2110 C C . SER A 1 257 ? 16.188 -19 4.223 1 67.5 257 SER A C 1
ATOM 2112 O O . SER A 1 257 ? 15.617 -20.047 4.57 1 67.5 257 SER A O 1
ATOM 2114 N N . PHE A 1 258 ? 16.391 -18.828 2.994 1 60.22 258 PHE A N 1
ATOM 2115 C CA . PHE A 1 258 ? 16.656 -19.953 2.105 1 60.22 258 PHE A CA 1
ATOM 2116 C C . PHE A 1 258 ? 18.141 -20.062 1.786 1 60.22 258 PHE A C 1
ATOM 2118 O O . PHE A 1 258 ? 18.766 -19.062 1.407 1 60.22 258 PHE A O 1
ATOM 2125 N N . ARG A 1 259 ? 18.781 -21.094 2.332 1 52.62 259 ARG A N 1
ATOM 2126 C CA . ARG A 1 259 ? 20.219 -21.312 2.188 1 52.62 259 ARG A CA 1
ATOM 2127 C C . ARG A 1 259 ? 20.594 -21.469 0.719 1 52.62 259 ARG A C 1
ATOM 2129 O O . ARG A 1 259 ? 21.781 -21.484 0.381 1 52.62 259 ARG A O 1
ATOM 2136 N N . GLY A 1 260 ? 19.625 -21.453 -0.156 1 53.38 260 GLY A N 1
ATOM 2137 C CA . GLY A 1 260 ? 20.047 -21.641 -1.534 1 53.38 260 GLY A CA 1
ATOM 2138 C C . GLY A 1 260 ? 20.391 -20.344 -2.242 1 53.38 260 GLY A C 1
ATOM 2139 O O . GLY A 1 260 ? 20.344 -19.281 -1.64 1 53.38 260 GLY A O 1
ATOM 2140 N N . ASN A 1 261 ? 21.062 -20.438 -3.375 1 47.91 261 ASN A N 1
ATOM 2141 C CA . ASN A 1 261 ? 21.609 -19.359 -4.188 1 47.91 261 ASN A CA 1
ATOM 2142 C C . ASN A 1 261 ? 20.516 -18.422 -4.684 1 47.91 261 ASN A C 1
ATOM 2144 O O . ASN A 1 261 ? 20.797 -17.516 -5.484 1 47.91 261 ASN A O 1
ATOM 2148 N N . HIS A 1 262 ? 19.328 -18.844 -4.402 1 53.72 262 HIS A N 1
ATOM 2149 C CA . HIS A 1 262 ? 18.344 -17.922 -4.969 1 53.72 262 HIS A CA 1
ATOM 2150 C C . HIS A 1 262 ? 17.812 -16.953 -3.912 1 53.72 262 HIS A C 1
ATOM 2152 O O . HIS A 1 262 ? 17.312 -17.391 -2.869 1 53.72 262 HIS A O 1
ATOM 2158 N N . TYR A 1 263 ? 18.188 -15.625 -4.012 1 50.19 263 TYR A N 1
ATOM 2159 C CA . TYR A 1 263 ? 18.125 -14.539 -3.043 1 50.19 263 TYR A CA 1
ATOM 2160 C C . TYR A 1 263 ? 16.703 -14.008 -2.895 1 50.19 263 TYR A C 1
ATOM 2162 O O . TYR A 1 263 ? 16.297 -13.586 -1.809 1 50.19 263 TYR A O 1
ATOM 2170 N N . ALA A 1 264 ? 15.812 -14.047 -3.895 1 58.09 264 ALA A N 1
ATOM 2171 C CA . ALA A 1 264 ? 14.594 -13.25 -3.73 1 58.09 264 ALA A CA 1
ATOM 2172 C C . ALA A 1 264 ? 13.352 -14.133 -3.793 1 58.09 264 ALA A C 1
ATOM 2174 O O . ALA A 1 264 ? 12.766 -14.312 -4.863 1 58.09 264 ALA A O 1
ATOM 2175 N N . VAL A 1 265 ? 13.164 -14.844 -2.65 1 75.5 265 VAL A N 1
ATOM 2176 C CA . VAL A 1 265 ? 12.062 -15.797 -2.654 1 75.5 265 VAL A CA 1
ATOM 2177 C C . VAL A 1 265 ? 11.016 -15.391 -1.615 1 75.5 265 VAL A C 1
ATOM 2179 O O . VAL A 1 265 ? 11.367 -14.992 -0.502 1 75.5 265 VAL A O 1
ATOM 2182 N N . PHE A 1 266 ? 9.742 -15.242 -2.16 1 88.19 266 PHE A N 1
ATOM 2183 C CA . PHE A 1 266 ? 8.711 -15.062 -1.148 1 88.19 266 PHE A CA 1
ATOM 2184 C C . PHE A 1 266 ? 8.492 -16.344 -0.363 1 88.19 266 PHE A C 1
ATOM 2186 O O . PHE A 1 266 ? 8.711 -17.438 -0.881 1 88.19 266 PHE A O 1
ATOM 2193 N N . PRO A 1 267 ? 8.156 -16.25 0.912 1 93.31 267 PRO A N 1
ATOM 2194 C CA . PRO A 1 267 ? 8.023 -17.422 1.79 1 93.31 267 PRO A CA 1
ATOM 2195 C C . PRO A 1 267 ? 6.906 -18.359 1.349 1 93.31 267 PRO A C 1
ATOM 2197 O O . PRO A 1 267 ? 5.887 -17.922 0.819 1 93.31 267 PRO A O 1
ATOM 2200 N N . PRO A 1 268 ? 7.047 -19.656 1.595 1 93.44 268 PRO A N 1
ATOM 2201 C CA . PRO A 1 268 ? 6.039 -20.656 1.229 1 93.44 268 PRO A CA 1
ATOM 2202 C C . PRO A 1 268 ? 4.656 -20.328 1.789 1 93.44 268 PRO A C 1
ATOM 2204 O O . PRO A 1 268 ? 3.646 -20.578 1.127 1 93.44 268 PRO A O 1
ATOM 2207 N N . LYS A 1 269 ? 4.629 -19.734 2.965 1 95.44 269 LYS A N 1
ATOM 2208 C CA . LYS A 1 269 ? 3.354 -19.406 3.596 1 95.44 269 LYS A CA 1
ATOM 2209 C C . LYS A 1 269 ? 2.562 -18.406 2.756 1 95.44 269 LYS A C 1
ATOM 2211 O O . LYS A 1 269 ? 1.333 -18.469 2.699 1 95.44 269 LYS A O 1
ATOM 2216 N N . LEU A 1 270 ? 3.248 -17.5 2.16 1 96.94 270 LEU A N 1
ATOM 2217 C CA . LEU A 1 270 ? 2.578 -16.531 1.302 1 96.94 270 LEU A CA 1
ATOM 2218 C C . LEU A 1 270 ? 1.932 -17.219 0.104 1 96.94 270 LEU A C 1
ATOM 2220 O O . LEU A 1 270 ? 0.777 -16.938 -0.228 1 96.94 270 LEU A O 1
ATOM 2224 N N . ALA A 1 271 ? 2.652 -18.125 -0.518 1 97 271 ALA A N 1
ATOM 2225 C CA . ALA A 1 271 ? 2.111 -18.891 -1.634 1 97 271 ALA A CA 1
ATOM 2226 C C . ALA A 1 271 ? 0.9 -19.719 -1.197 1 97 271 ALA A C 1
ATOM 2228 O O . ALA A 1 271 ? -0.101 -19.781 -1.915 1 97 271 ALA A O 1
ATOM 2229 N N . GLU A 1 272 ? 1.053 -20.281 -0.044 1 96.69 272 GLU A N 1
ATOM 2230 C CA . GLU A 1 272 ? -0.009 -21.125 0.498 1 96.69 272 GLU A CA 1
ATOM 2231 C C . GLU A 1 272 ? -1.312 -20.344 0.645 1 96.69 272 GLU A C 1
ATOM 2233 O O . GLU A 1 272 ? -2.375 -20.812 0.231 1 96.69 272 GLU A O 1
ATOM 2238 N N . ILE A 1 273 ? -1.24 -19.172 1.208 1 97.38 273 ILE A N 1
ATOM 2239 C CA . ILE A 1 273 ? -2.43 -18.359 1.437 1 97.38 273 ILE A CA 1
ATOM 2240 C C . ILE A 1 273 ? -3.057 -17.969 0.099 1 97.38 273 ILE A C 1
ATOM 2242 O O . ILE A 1 273 ? -4.277 -18.062 -0.067 1 97.38 273 ILE A O 1
ATOM 2246 N N . CYS A 1 274 ? -2.238 -17.594 -0.875 1 98.31 274 CYS A N 1
ATOM 2247 C CA . CYS A 1 274 ? -2.744 -17.25 -2.201 1 98.31 274 CYS A CA 1
ATOM 2248 C C . CYS A 1 274 ? -3.443 -18.453 -2.836 1 98.31 274 CYS A C 1
ATOM 2250 O O . CYS A 1 274 ? -4.492 -18.297 -3.463 1 98.31 274 CYS A O 1
ATOM 2252 N N . MET A 1 275 ? -2.877 -19.672 -2.654 1 97.69 275 MET A N 1
ATOM 2253 C CA . MET A 1 275 ? -3.41 -20.891 -3.242 1 97.69 275 MET A CA 1
ATOM 2254 C C . MET A 1 275 ? -4.77 -21.234 -2.643 1 97.69 275 MET A C 1
ATOM 2256 O O . MET A 1 275 ? -5.703 -21.578 -3.369 1 97.69 275 MET A O 1
ATOM 2260 N N . ILE A 1 276 ? -4.82 -21.125 -1.358 1 96.62 276 ILE A N 1
ATOM 2261 C CA . ILE A 1 276 ? -6.07 -21.406 -0.665 1 96.62 276 ILE A CA 1
ATOM 2262 C C . ILE A 1 276 ? -7.152 -20.438 -1.125 1 96.62 276 ILE A C 1
ATOM 2264 O O . ILE A 1 276 ? -8.289 -20.844 -1.39 1 96.62 276 ILE A O 1
ATOM 2268 N N . ALA A 1 277 ? -6.793 -19.25 -1.309 1 97.31 277 ALA A N 1
ATOM 2269 C CA . ALA A 1 277 ? -7.738 -18.203 -1.689 1 97.31 277 ALA A CA 1
ATOM 2270 C C . ALA A 1 277 ? -8.203 -18.391 -3.133 1 97.31 277 ALA A C 1
ATOM 2272 O O . ALA A 1 277 ? -9.398 -18.266 -3.428 1 97.31 277 ALA A O 1
ATOM 2273 N N . GLY A 1 278 ? -7.262 -18.734 -4.031 1 97.75 278 GLY A N 1
ATOM 2274 C CA . GLY A 1 278 ? -7.562 -18.484 -5.434 1 97.75 278 GLY A CA 1
ATOM 2275 C C . GLY A 1 278 ? -7.605 -19.766 -6.258 1 97.75 278 GLY A C 1
ATOM 2276 O O . GLY A 1 278 ? -7.934 -19.719 -7.449 1 97.75 278 GLY A O 1
ATOM 2277 N N . CYS A 1 279 ? -7.297 -20.922 -5.723 1 98.06 279 CYS A N 1
ATOM 2278 C CA . CYS A 1 279 ? -7.215 -22.141 -6.512 1 98.06 279 CYS A CA 1
ATOM 2279 C C . CYS A 1 279 ? -7.98 -23.281 -5.844 1 98.06 279 CYS A C 1
ATOM 2281 O O . CYS A 1 279 ? -7.711 -23.625 -4.688 1 98.06 279 CYS A O 1
ATOM 2283 N N . PRO A 1 280 ? -8.953 -23.875 -6.523 1 97.19 280 PRO A N 1
ATOM 2284 C CA . PRO A 1 280 ? -9.594 -25.062 -5.961 1 97.19 280 PRO A CA 1
ATOM 2285 C C . PRO A 1 280 ? -8.633 -26.25 -5.809 1 97.19 280 PRO A C 1
ATOM 2287 O O . PRO A 1 280 ? -7.594 -26.281 -6.465 1 97.19 280 PRO A O 1
ATOM 2290 N N . LYS A 1 281 ? -9 -27.188 -4.941 1 96.06 281 LYS A N 1
ATOM 2291 C CA . LYS A 1 281 ? -8.227 -28.422 -4.844 1 96.06 281 LYS A CA 1
ATOM 2292 C C . LYS A 1 281 ? -8.141 -29.125 -6.199 1 96.06 281 LYS A C 1
ATOM 2294 O O . LYS A 1 281 ? -9.07 -29.047 -7.004 1 96.06 281 LYS A O 1
ATOM 2299 N N . ASP A 1 282 ? -6.98 -29.656 -6.48 1 96.38 282 ASP A N 1
ATOM 2300 C CA . ASP A 1 282 ? -6.676 -30.391 -7.711 1 96.38 282 ASP A CA 1
ATOM 2301 C C . ASP A 1 282 ? -6.551 -29.438 -8.898 1 96.38 282 ASP A C 1
ATOM 2303 O O . ASP A 1 282 ? -6.391 -29.875 -10.039 1 96.38 282 ASP A O 1
ATOM 2307 N N . GLY A 1 283 ? -6.68 -28.125 -8.594 1 97.81 283 GLY A N 1
ATOM 2308 C CA . GLY A 1 283 ? -6.5 -27.125 -9.648 1 97.81 283 GLY A CA 1
ATOM 2309 C C . GLY A 1 283 ? -5.055 -26.969 -10.078 1 97.81 283 GLY A C 1
ATOM 2310 O O . GLY A 1 283 ? -4.148 -27.516 -9.438 1 97.81 283 GLY A O 1
ATOM 2311 N N . ILE A 1 284 ? -4.844 -26.219 -11.156 1 98.44 284 ILE A N 1
ATOM 2312 C CA . ILE A 1 284 ? -3.518 -26.016 -11.727 1 98.44 284 ILE A CA 1
ATOM 2313 C C . ILE A 1 284 ? -3.066 -24.578 -11.461 1 98.44 284 ILE A C 1
ATOM 2315 O O . ILE A 1 284 ? -3.787 -23.625 -11.758 1 98.44 284 ILE A O 1
ATOM 2319 N N . ILE A 1 285 ? -1.888 -24.453 -10.922 1 98.81 285 ILE A N 1
ATOM 2320 C CA . ILE A 1 285 ? -1.299 -23.156 -10.609 1 98.81 285 ILE A CA 1
ATOM 2321 C C . ILE A 1 285 ? -0.152 -22.859 -11.57 1 98.81 285 ILE A C 1
ATOM 2323 O O . ILE A 1 285 ? 0.711 -23.719 -11.797 1 98.81 285 ILE A O 1
ATOM 2327 N N . LEU A 1 286 ? -0.184 -21.672 -12.125 1 98.88 286 LEU A N 1
ATOM 2328 C CA . LEU A 1 286 ? 0.87 -21.203 -13.016 1 98.88 286 LEU A CA 1
ATOM 2329 C C . LEU A 1 286 ? 1.796 -20.219 -12.312 1 98.88 286 LEU A C 1
ATOM 2331 O O . LEU A 1 286 ? 1.331 -19.328 -11.594 1 98.88 286 LEU A O 1
ATOM 2335 N N . ASP A 1 287 ? 3.07 -20.406 -12.453 1 98.75 287 ASP A N 1
ATOM 2336 C CA . ASP A 1 287 ? 4.078 -19.406 -12.102 1 98.75 287 ASP A CA 1
ATOM 2337 C C . ASP A 1 287 ? 5.027 -19.141 -13.273 1 98.75 287 ASP A C 1
ATOM 2339 O O . ASP A 1 287 ? 5.969 -19.906 -13.492 1 98.75 287 ASP A O 1
ATOM 2343 N N . PRO A 1 288 ? 4.816 -18.031 -14 1 98.62 288 PRO A N 1
ATOM 2344 C CA . PRO A 1 288 ? 5.637 -17.766 -15.18 1 98.62 288 PRO A CA 1
ATOM 2345 C C . PRO A 1 288 ? 7.039 -17.266 -14.828 1 98.62 288 PRO A C 1
ATOM 2347 O O . PRO A 1 288 ? 7.863 -17.047 -15.719 1 98.62 288 PRO A O 1
ATOM 2350 N N . PHE A 1 289 ? 7.285 -17.062 -13.547 1 96.75 289 PHE A N 1
ATOM 2351 C CA . PHE A 1 289 ? 8.586 -16.688 -13 1 96.75 289 PHE A CA 1
ATOM 2352 C C . PHE A 1 289 ? 8.922 -17.531 -11.773 1 96.75 289 PHE A C 1
ATOM 2354 O O . PHE A 1 289 ? 9.203 -16.984 -10.703 1 96.75 289 PHE A O 1
ATOM 2361 N N . ILE A 1 290 ? 9.055 -18.781 -11.898 1 96.31 290 ILE A N 1
ATOM 2362 C CA . ILE A 1 290 ? 8.953 -19.719 -10.781 1 96.31 290 ILE A CA 1
ATOM 2363 C C . ILE A 1 290 ? 10.234 -19.672 -9.953 1 96.31 290 ILE A C 1
ATOM 2365 O O . ILE A 1 290 ? 10.25 -20.078 -8.789 1 96.31 290 ILE A O 1
ATOM 2369 N N . GLY A 1 291 ? 11.352 -19.203 -10.555 1 91.06 291 GLY A N 1
ATOM 2370 C CA . GLY A 1 291 ? 12.57 -19.031 -9.781 1 91.06 291 GLY A CA 1
ATOM 2371 C C . GLY A 1 291 ? 12.992 -20.297 -9.055 1 91.06 291 GLY A C 1
ATOM 2372 O O . GLY A 1 291 ? 13.148 -21.359 -9.672 1 91.06 291 GLY A O 1
ATOM 2373 N N . SER A 1 292 ? 12.984 -20.266 -7.695 1 88.19 292 SER A N 1
ATOM 2374 C CA . SER A 1 292 ? 13.477 -21.359 -6.871 1 88.19 292 SER A CA 1
ATOM 2375 C C . SER A 1 292 ? 12.422 -22.453 -6.691 1 88.19 292 SER A C 1
ATOM 2377 O O . SER A 1 292 ? 12.664 -23.453 -6.023 1 88.19 292 SER A O 1
ATOM 2379 N N . GLY A 1 293 ? 11.281 -22.234 -7.172 1 93.19 293 GLY A N 1
ATOM 2380 C CA . GLY A 1 293 ? 10.297 -23.297 -7.223 1 93.19 293 GLY A CA 1
ATOM 2381 C C . GLY A 1 293 ? 9.367 -23.312 -6.027 1 93.19 293 GLY A C 1
ATOM 2382 O O . GLY A 1 293 ? 8.711 -24.328 -5.758 1 93.19 293 GLY A O 1
ATOM 2383 N N . THR A 1 294 ? 9.258 -22.172 -5.297 1 93.19 294 THR A N 1
ATOM 2384 C CA . THR A 1 294 ? 8.422 -22.094 -4.105 1 93.19 294 THR A CA 1
ATOM 2385 C C . THR A 1 294 ? 6.977 -22.453 -4.438 1 93.19 294 THR A C 1
ATOM 2387 O O . THR A 1 294 ? 6.363 -23.281 -3.76 1 93.19 294 THR A O 1
ATOM 2390 N N . VAL A 1 295 ? 6.473 -21.938 -5.465 1 97.06 295 VAL A N 1
ATOM 2391 C CA . VAL A 1 295 ? 5.086 -22.172 -5.855 1 97.06 295 VAL A CA 1
ATOM 2392 C C . VAL A 1 295 ? 4.883 -23.641 -6.199 1 97.06 295 VAL A C 1
ATOM 2394 O O . VAL A 1 295 ? 3.857 -24.234 -5.852 1 97.06 295 VAL A O 1
ATOM 2397 N N . GLY A 1 296 ? 5.848 -24.266 -6.832 1 96.38 296 GLY A N 1
ATOM 2398 C CA . GLY A 1 296 ? 5.742 -25.641 -7.246 1 96.38 296 GLY A CA 1
ATOM 2399 C C . GLY A 1 296 ? 5.59 -26.609 -6.086 1 96.38 296 GLY A C 1
ATOM 2400 O O . GLY A 1 296 ? 4.641 -27.391 -6.039 1 96.38 296 GLY A O 1
ATOM 2401 N N . PHE A 1 297 ? 6.516 -26.547 -5.137 1 92.69 297 PHE A N 1
ATOM 2402 C CA . PHE A 1 297 ? 6.453 -27.531 -4.074 1 92.69 297 PHE A CA 1
ATOM 2403 C C . PHE A 1 297 ? 5.277 -27.266 -3.143 1 92.69 297 PHE A C 1
ATOM 2405 O O . PHE A 1 297 ? 4.664 -28.188 -2.613 1 92.69 297 PHE A O 1
ATOM 2412 N N . VAL A 1 298 ? 4.852 -25.938 -2.916 1 95.62 298 VAL A N 1
ATOM 2413 C CA . VAL A 1 298 ? 3.703 -25.641 -2.072 1 95.62 298 VAL A CA 1
ATOM 2414 C C . VAL A 1 298 ? 2.428 -26.156 -2.727 1 95.62 298 VAL A C 1
ATOM 2416 O O . VAL A 1 298 ? 1.529 -26.656 -2.041 1 95.62 298 VAL A O 1
ATOM 2419 N N . ALA A 1 299 ? 2.363 -26.062 -4.039 1 97.25 299 ALA A N 1
ATOM 2420 C CA . ALA A 1 299 ? 1.203 -26.562 -4.77 1 97.25 299 ALA A CA 1
ATOM 2421 C C . ALA A 1 299 ? 1.015 -28.062 -4.523 1 97.25 299 ALA A C 1
ATOM 2423 O O . ALA A 1 299 ? -0.091 -28.516 -4.215 1 97.25 299 ALA A O 1
ATOM 2424 N N . LEU A 1 300 ? 2.082 -28.797 -4.652 1 95.44 300 LEU A N 1
ATOM 2425 C CA . LEU A 1 300 ? 2.027 -30.25 -4.457 1 95.44 300 LEU A CA 1
ATOM 2426 C C . LEU A 1 300 ? 1.659 -30.594 -3.016 1 95.44 300 LEU A C 1
ATOM 2428 O O . LEU A 1 300 ? 0.872 -31.5 -2.773 1 95.44 300 LEU A O 1
ATOM 2432 N N . MET A 1 301 ? 2.141 -29.812 -2.102 1 92.38 301 MET A N 1
ATOM 2433 C CA . MET A 1 301 ? 1.854 -30.031 -0.685 1 92.38 301 MET A CA 1
ATOM 2434 C C . MET A 1 301 ? 0.391 -29.719 -0.374 1 92.38 301 MET A C 1
ATOM 2436 O O . MET A 1 301 ? -0.171 -30.281 0.574 1 92.38 301 MET A O 1
ATOM 2440 N N . GLN A 1 302 ? -0.224 -28.875 -1.151 1 92.81 302 GLN A N 1
ATOM 2441 C CA . GLN A 1 302 ? -1.596 -28.453 -0.912 1 92.81 302 GLN A CA 1
ATOM 2442 C C . GLN A 1 302 ? -2.568 -29.156 -1.853 1 92.81 302 GLN A C 1
ATOM 2444 O O . GLN A 1 302 ? -3.682 -28.672 -2.078 1 92.81 302 GLN A O 1
ATOM 2449 N N . ASP A 1 303 ? -2.158 -30.25 -2.439 1 93.88 303 ASP A N 1
ATOM 2450 C CA . ASP A 1 303 ? -2.984 -31.094 -3.297 1 93.88 303 ASP A CA 1
ATOM 2451 C C . ASP A 1 303 ? -3.441 -30.328 -4.539 1 93.88 303 ASP A C 1
ATOM 2453 O O . ASP A 1 303 ? -4.629 -30.328 -4.875 1 93.88 303 ASP A O 1
ATOM 2457 N N . ARG A 1 304 ? -2.529 -29.625 -5.07 1 97.38 304 ARG A N 1
ATOM 2458 C CA . ARG A 1 304 ? -2.721 -28.938 -6.344 1 97.38 304 ARG A CA 1
ATOM 2459 C C . ARG A 1 304 ? -1.589 -29.25 -7.316 1 97.38 304 ARG A C 1
ATOM 2461 O O . ARG A 1 304 ? -0.646 -29.969 -6.965 1 97.38 304 ARG A O 1
ATOM 2468 N N . LYS A 1 305 ? -1.757 -28.891 -8.5 1 98 305 LYS A N 1
ATOM 2469 C CA . LYS A 1 305 ? -0.759 -29.078 -9.547 1 98 305 LYS A CA 1
ATOM 2470 C C . LYS A 1 305 ? -0.144 -27.75 -9.977 1 98 305 LYS A C 1
ATOM 2472 O O . LYS A 1 305 ? -0.672 -26.688 -9.648 1 98 305 LYS A O 1
ATOM 2477 N N . TYR A 1 306 ? 1.021 -27.859 -10.625 1 98.12 306 TYR A N 1
ATOM 2478 C CA . TYR A 1 306 ? 1.651 -26.609 -11.023 1 98.12 306 TYR A CA 1
ATOM 2479 C C . TYR A 1 306 ? 2.285 -26.734 -12.406 1 98.12 306 TYR A C 1
ATOM 2481 O O . TYR A 1 306 ? 2.494 -27.844 -12.898 1 98.12 306 TYR A O 1
ATOM 2489 N N . ILE A 1 307 ? 2.424 -25.609 -13.07 1 98.62 307 ILE A N 1
ATOM 2490 C CA . ILE A 1 307 ? 3.287 -25.406 -14.227 1 98.62 307 ILE A CA 1
ATOM 2491 C C . ILE A 1 307 ? 4.168 -24.188 -14.016 1 98.62 307 ILE A C 1
ATOM 2493 O O . ILE A 1 307 ? 3.666 -23.094 -13.742 1 98.62 307 ILE A O 1
ATOM 2497 N N . GLY A 1 308 ? 5.43 -24.359 -14.055 1 98.38 308 GLY A N 1
ATOM 2498 C CA . GLY A 1 308 ? 6.367 -23.25 -13.875 1 98.38 308 GLY A CA 1
ATOM 2499 C C . GLY A 1 308 ? 7.152 -22.938 -15.133 1 98.38 308 GLY A C 1
ATOM 2500 O O . GLY A 1 308 ? 7.41 -23.812 -15.953 1 98.38 308 GLY A O 1
ATOM 2501 N N . ILE A 1 309 ? 7.492 -21.656 -15.289 1 98 309 ILE A N 1
ATOM 2502 C CA . ILE A 1 309 ? 8.383 -21.203 -16.359 1 98 309 ILE A CA 1
ATOM 2503 C C . ILE A 1 309 ? 9.57 -20.469 -15.758 1 98 309 ILE A C 1
ATOM 2505 O O . ILE A 1 309 ? 9.414 -19.672 -14.828 1 98 309 ILE A O 1
ATOM 2509 N N . GLU A 1 310 ? 10.711 -20.781 -16.203 1 95.69 310 GLU A N 1
ATOM 2510 C CA . GLU A 1 310 ? 11.945 -20.141 -15.758 1 95.69 310 GLU A CA 1
ATOM 2511 C C . GLU A 1 310 ? 12.922 -19.969 -16.906 1 95.69 310 GLU A C 1
ATOM 2513 O O . GLU A 1 310 ? 13.094 -20.875 -17.734 1 95.69 310 GLU A O 1
ATOM 2518 N N . LEU A 1 311 ? 13.477 -18.766 -16.969 1 93.69 311 LEU A N 1
ATOM 2519 C CA . LEU A 1 311 ? 14.352 -18.391 -18.078 1 93.69 311 LEU A CA 1
ATOM 2520 C C . LEU A 1 311 ? 15.711 -19.062 -17.953 1 93.69 311 LEU A C 1
ATOM 2522 O O . LEU A 1 311 ? 16.297 -19.5 -18.953 1 93.69 311 LEU A O 1
ATOM 2526 N N . ASN A 1 312 ? 16.25 -19.094 -16.766 1 90.81 312 ASN A N 1
ATOM 2527 C CA . ASN A 1 312 ? 17.609 -19.562 -16.484 1 90.81 312 ASN A CA 1
ATOM 2528 C C . ASN A 1 312 ? 17.641 -21.078 -16.25 1 90.81 312 ASN A C 1
ATOM 2530 O O . ASN A 1 312 ? 17.031 -21.578 -15.305 1 90.81 312 ASN A O 1
ATOM 2534 N N . GLU A 1 313 ? 18.453 -21.781 -16.969 1 92.31 313 GLU A N 1
ATOM 2535 C CA . GLU A 1 313 ? 18.547 -23.234 -16.906 1 92.31 313 GLU A CA 1
ATOM 2536 C C . GLU A 1 313 ? 19.047 -23.703 -15.539 1 92.31 313 GLU A C 1
ATOM 2538 O O . GLU A 1 313 ? 18.609 -24.734 -15.031 1 92.31 313 GLU A O 1
ATOM 2543 N N . GLU A 1 314 ? 19.938 -22.938 -15.047 1 88.19 314 GLU A N 1
ATOM 2544 C CA . GLU A 1 314 ? 20.469 -23.281 -13.734 1 88.19 314 GLU A CA 1
ATOM 2545 C C . GLU A 1 314 ? 19.391 -23.203 -12.656 1 88.19 314 GLU A C 1
ATOM 2547 O O . GLU A 1 314 ? 19.344 -24.031 -11.75 1 88.19 314 GLU A O 1
ATOM 2552 N N . TYR A 1 315 ? 18.578 -22.203 -12.797 1 88.31 315 TYR A N 1
ATOM 2553 C CA . TYR A 1 315 ? 17.484 -22.047 -11.836 1 88.31 315 TYR A CA 1
ATOM 2554 C C . TYR A 1 315 ? 16.438 -23.125 -12.031 1 88.31 315 TYR A C 1
ATOM 2556 O O . TYR A 1 315 ? 15.812 -23.578 -11.07 1 88.31 315 TYR A O 1
ATOM 2564 N N . CYS A 1 316 ? 16.219 -23.562 -13.266 1 94.38 316 CYS A N 1
ATOM 2565 C CA . CYS A 1 316 ? 15.312 -24.672 -13.523 1 94.38 316 CYS A CA 1
ATOM 2566 C C . CYS A 1 316 ? 15.75 -25.922 -12.781 1 94.38 316 CYS A C 1
ATOM 2568 O O . CYS A 1 316 ? 14.938 -26.578 -12.117 1 94.38 316 CYS A O 1
ATOM 2570 N N . LYS A 1 317 ? 17 -26.172 -12.898 1 93.06 317 LYS A N 1
ATOM 2571 C CA . LYS A 1 317 ? 17.547 -27.359 -12.258 1 93.06 317 LYS A CA 1
ATOM 2572 C C . LYS A 1 317 ? 17.438 -27.266 -10.734 1 93.06 317 LYS A C 1
ATOM 2574 O O . LYS A 1 317 ? 17.031 -28.234 -10.078 1 93.06 317 LYS A O 1
ATOM 2579 N N . LEU A 1 318 ? 17.719 -26.109 -10.258 1 89.12 318 LEU A N 1
ATOM 2580 C CA . LEU A 1 318 ? 17.656 -25.875 -8.82 1 89.12 318 LEU A CA 1
ATOM 2581 C C . LEU A 1 318 ? 16.234 -26.016 -8.305 1 89.12 318 LEU A C 1
ATOM 2583 O O . LEU A 1 318 ? 16 -26.609 -7.25 1 89.12 318 LEU A O 1
ATOM 2587 N N . ALA A 1 319 ? 15.352 -25.453 -8.992 1 92.62 319 ALA A N 1
ATOM 2588 C CA . ALA A 1 319 ? 13.945 -25.516 -8.594 1 92.62 319 ALA A CA 1
ATOM 2589 C C . ALA A 1 319 ? 13.422 -26.938 -8.602 1 92.62 319 ALA A C 1
ATOM 2591 O O . ALA A 1 319 ? 12.719 -27.359 -7.676 1 92.62 319 ALA A O 1
ATOM 2592 N N . ARG A 1 320 ? 13.75 -27.703 -9.641 1 94.69 320 ARG A N 1
ATOM 2593 C CA . ARG A 1 320 ? 13.312 -29.109 -9.727 1 94.69 320 ARG A CA 1
ATOM 2594 C C . ARG A 1 320 ? 13.852 -29.922 -8.555 1 94.69 320 ARG A C 1
ATOM 2596 O O . ARG A 1 320 ? 13.125 -30.719 -7.969 1 94.69 320 ARG A O 1
ATOM 2603 N N . LYS A 1 321 ? 15.07 -29.688 -8.305 1 91.88 321 LYS A N 1
ATOM 2604 C CA . LYS A 1 321 ? 15.695 -30.375 -7.18 1 91.88 321 LYS A CA 1
ATOM 2605 C C . LYS A 1 321 ? 15.023 -30.016 -5.863 1 91.88 321 LYS A C 1
ATOM 2607 O O . LYS A 1 321 ? 14.711 -30.891 -5.055 1 91.88 321 LYS A O 1
ATOM 2612 N N . ARG A 1 322 ? 14.805 -28.734 -5.68 1 89.19 322 ARG A N 1
ATOM 2613 C CA . ARG A 1 322 ? 14.164 -28.281 -4.453 1 89.19 322 ARG A CA 1
ATOM 2614 C C . ARG A 1 322 ? 12.766 -28.875 -4.297 1 89.19 322 ARG A C 1
ATOM 2616 O O . ARG A 1 322 ? 12.406 -29.344 -3.217 1 89.19 322 ARG A O 1
ATOM 2623 N N . ILE A 1 323 ? 12.039 -28.859 -5.324 1 93.25 323 ILE A N 1
ATOM 2624 C CA . ILE A 1 323 ? 10.672 -29.375 -5.293 1 93.25 323 ILE A CA 1
ATOM 2625 C C . ILE A 1 323 ? 10.688 -30.859 -4.938 1 93.25 323 ILE A C 1
ATOM 2627 O O . ILE A 1 323 ? 9.914 -31.312 -4.094 1 93.25 323 ILE A O 1
ATOM 2631 N N . SER A 1 324 ? 11.602 -31.594 -5.574 1 91.44 324 SER A N 1
ATOM 2632 C CA . SER A 1 324 ? 11.719 -33.031 -5.301 1 91.44 324 SER A CA 1
ATOM 2633 C C . SER A 1 324 ? 12.078 -33.281 -3.844 1 91.44 324 SER A C 1
ATOM 2635 O O . SER A 1 324 ? 11.5 -34.156 -3.201 1 91.44 324 SER A O 1
ATOM 2637 N N . GLU A 1 325 ? 12.961 -32.5 -3.32 1 89.31 325 GLU A N 1
ATOM 2638 C CA . GLU A 1 325 ? 13.422 -32.656 -1.945 1 89.31 325 GLU A CA 1
ATOM 2639 C C . GLU A 1 325 ? 12.328 -32.312 -0.947 1 89.31 325 GLU A C 1
ATOM 2641 O O . GLU A 1 325 ? 12.141 -33 0.051 1 89.31 325 GLU A O 1
ATOM 2646 N N . GLU A 1 326 ? 11.648 -31.281 -1.208 1 86.56 326 GLU A N 1
ATOM 2647 C CA . GLU A 1 326 ? 10.594 -30.844 -0.306 1 86.56 326 GLU A CA 1
ATOM 2648 C C . GLU A 1 326 ? 9.43 -31.844 -0.287 1 86.56 326 GLU A C 1
ATOM 2650 O O . GLU A 1 326 ? 8.844 -32.094 0.765 1 86.56 326 GLU A O 1
ATOM 2655 N N . VAL A 1 327 ? 9.125 -32.406 -1.4 1 85.56 327 VAL A N 1
ATOM 2656 C CA . VAL A 1 327 ? 8.023 -33.344 -1.499 1 85.56 327 VAL A CA 1
ATOM 2657 C C . VAL A 1 327 ? 8.406 -34.656 -0.791 1 85.56 327 VAL A C 1
ATOM 2659 O O . VAL A 1 327 ? 7.574 -35.25 -0.122 1 85.56 327 VAL A O 1
ATOM 2662 N N . GLU A 1 328 ? 9.625 -35 -0.953 1 86.12 328 GLU A N 1
ATOM 2663 C CA . GLU A 1 328 ? 10.102 -36.219 -0.292 1 86.12 328 GLU A CA 1
ATOM 2664 C C . GLU A 1 328 ? 10.055 -36.062 1.226 1 86.12 328 GLU A C 1
ATOM 2666 O O . GLU A 1 328 ? 9.734 -37.031 1.936 1 86.12 328 GLU A O 1
ATOM 2671 N N . LYS A 1 329 ? 10.398 -34.906 1.658 1 81.69 329 LYS A N 1
ATOM 2672 C CA . LYS A 1 329 ? 10.375 -34.656 3.096 1 81.69 329 LYS A CA 1
ATOM 2673 C C . LYS A 1 329 ? 8.969 -34.812 3.656 1 81.69 329 LYS A C 1
ATOM 2675 O O . LYS A 1 329 ? 8.773 -35.344 4.746 1 81.69 329 LYS A O 1
ATOM 2680 N N . ILE A 1 330 ? 8.078 -34.375 2.947 1 75.12 330 ILE A N 1
ATOM 2681 C CA . ILE A 1 330 ? 6.691 -34.375 3.4 1 75.12 330 ILE A CA 1
ATOM 2682 C C . ILE A 1 330 ? 6.168 -35.812 3.373 1 75.12 330 ILE A C 1
ATOM 2684 O O . ILE A 1 330 ? 5.445 -36.25 4.277 1 75.12 330 ILE A O 1
ATOM 2688 N N . ASP A 1 331 ? 6.504 -36.562 2.309 1 73.94 331 ASP A N 1
ATOM 2689 C CA . ASP A 1 331 ? 6.09 -37.969 2.201 1 73.94 331 ASP A CA 1
ATOM 2690 C C . ASP A 1 331 ? 6.672 -38.812 3.34 1 73.94 331 ASP A C 1
ATOM 2692 O O . ASP A 1 331 ? 5.996 -39.688 3.885 1 73.94 331 ASP A O 1
ATOM 2696 N N . LYS A 1 332 ? 7.82 -38.406 3.691 1 72.75 332 LYS A N 1
ATOM 2697 C CA . LYS A 1 332 ? 8.461 -39.094 4.797 1 72.75 332 LYS A CA 1
ATOM 2698 C C . LYS A 1 332 ? 7.812 -38.75 6.129 1 72.75 332 LYS A C 1
ATOM 2700 O O . LYS A 1 332 ? 7.633 -39.594 6.992 1 72.75 332 LYS A O 1
ATOM 2705 N N . GLU A 1 333 ? 7.469 -37.469 6.191 1 66 333 GLU A N 1
ATOM 2706 C CA . GLU A 1 333 ? 6.824 -37 7.422 1 66 333 GLU A CA 1
ATOM 2707 C C . GLU A 1 333 ? 5.438 -37.625 7.578 1 66 333 GLU A C 1
ATOM 2709 O O . GLU A 1 333 ? 5.023 -37.969 8.688 1 66 333 GLU A O 1
ATOM 2714 N N . LYS A 1 334 ? 4.707 -37.812 6.543 1 64.69 334 LYS A N 1
ATOM 2715 C CA . LYS A 1 334 ? 3.393 -38.469 6.566 1 64.69 334 LYS A CA 1
ATOM 2716 C C . LYS A 1 334 ? 3.508 -39.938 6.887 1 64.69 334 LYS A C 1
ATOM 2718 O O . LYS A 1 334 ? 2.641 -40.5 7.559 1 64.69 334 LYS A O 1
ATOM 2723 N N . GLU A 1 335 ? 4.551 -40.531 6.316 1 61.94 335 GLU A N 1
ATOM 2724 C CA . GLU A 1 335 ? 4.793 -41.969 6.566 1 61.94 335 GLU A CA 1
ATOM 2725 C C . GLU A 1 335 ? 5.129 -42.219 8.031 1 61.94 335 GLU A C 1
ATOM 2727 O O . GLU A 1 335 ? 4.676 -43.188 8.617 1 61.94 335 GLU A O 1
ATOM 2732 N N . TYR A 1 336 ? 5.875 -41.281 8.508 1 60.06 336 TYR A N 1
ATOM 2733 C CA . TYR A 1 336 ? 6.242 -41.406 9.914 1 60.06 336 TYR A CA 1
ATOM 2734 C C . TYR A 1 336 ? 5.023 -41.25 10.812 1 60.06 336 TYR A C 1
ATOM 2736 O O . TYR A 1 336 ? 4.926 -41.875 11.867 1 60.06 336 TYR A O 1
ATOM 2744 N N . GLU A 1 337 ? 4.164 -40.312 10.477 1 56.38 337 GLU A N 1
ATOM 2745 C CA . GLU A 1 337 ? 2.955 -40.094 11.266 1 56.38 337 GLU A CA 1
ATOM 2746 C C . GLU A 1 337 ? 2.012 -41.281 11.172 1 56.38 337 GLU A C 1
ATOM 2748 O O . GLU A 1 337 ? 1.345 -41.656 12.148 1 56.38 337 GLU A O 1
ATOM 2753 N N . VAL A 1 338 ? 1.918 -42.031 10.031 1 55.53 338 VAL A N 1
ATOM 2754 C CA . VAL A 1 338 ? 1.075 -43.219 9.852 1 55.53 338 VAL A CA 1
ATOM 2755 C C . VAL A 1 338 ? 1.668 -44.406 10.617 1 55.53 338 VAL A C 1
ATOM 2757 O O . VAL A 1 338 ? 0.933 -45.219 11.18 1 55.53 338 VAL A O 1
ATOM 2760 N N . CYS A 1 339 ? 2.889 -44.5 10.758 1 47.53 339 CYS A N 1
ATOM 2761 C CA . CYS A 1 339 ? 3.488 -45.594 11.5 1 47.53 339 CYS A CA 1
ATOM 2762 C C . CYS A 1 339 ? 3.336 -45.375 13.008 1 47.53 339 CYS A C 1
ATOM 2764 O O . CYS A 1 339 ? 3.566 -46.281 13.797 1 47.53 339 CYS A O 1
ATOM 2766 N N . LYS A 1 340 ? 3.219 -44.156 13.352 1 53.12 340 LYS A N 1
ATOM 2767 C CA . LYS A 1 340 ? 3.045 -43.906 14.773 1 53.12 340 LYS A CA 1
ATOM 2768 C C . LYS A 1 340 ? 1.592 -44.125 15.195 1 53.12 340 LYS A C 1
ATOM 2770 O O . LYS A 1 340 ? 1.29 -44.188 16.391 1 53.12 340 LYS A O 1
ATOM 2775 N N . GLU A 1 341 ? 0.715 -44.125 14.273 1 42.94 341 GLU A N 1
ATOM 2776 C CA . GLU A 1 341 ? -0.663 -44.469 14.617 1 42.94 341 GLU A CA 1
ATOM 2777 C C . GLU A 1 341 ? -0.896 -45.969 14.516 1 42.94 341 GLU A C 1
ATOM 2779 O O . GLU A 1 341 ? -0.395 -46.625 13.602 1 42.94 341 GLU A O 1
ATOM 2784 N N . MET B 1 1 ? 14.727 40.812 2.539 1 39.44 1 MET B N 1
ATOM 2785 C CA . MET B 1 1 ? 14.422 41.562 3.762 1 39.44 1 MET B CA 1
ATOM 2786 C C . MET B 1 1 ? 12.938 41.906 3.83 1 39.44 1 MET B C 1
ATOM 2788 O O . MET B 1 1 ? 12.367 41.969 4.918 1 39.44 1 MET B O 1
ATOM 2792 N N . LYS B 1 2 ? 12.555 42.469 2.654 1 48.28 2 LYS B N 1
ATOM 2793 C CA . LYS B 1 2 ? 11.195 43 2.482 1 48.28 2 LYS B CA 1
ATOM 2794 C C . LYS B 1 2 ? 10.164 41.875 2.697 1 48.28 2 LYS B C 1
ATOM 2796 O O . LYS B 1 2 ? 9.094 42.125 3.254 1 48.28 2 LYS B O 1
ATOM 2801 N N . ASN B 1 3 ? 10.562 40.594 2.328 1 60.72 3 ASN B N 1
ATOM 2802 C CA . ASN B 1 3 ? 9.656 39.438 2.244 1 60.72 3 ASN B CA 1
ATOM 2803 C C . ASN B 1 3 ? 9.406 38.812 3.617 1 60.72 3 ASN B C 1
ATOM 2805 O O . ASN B 1 3 ? 8.344 38.25 3.861 1 60.72 3 ASN B O 1
ATOM 2809 N N . LYS B 1 4 ? 10.266 39.219 4.445 1 60.81 4 LYS B N 1
ATOM 2810 C CA . LYS B 1 4 ? 10.172 38.688 5.805 1 60.81 4 LYS B CA 1
ATOM 2811 C C . LYS B 1 4 ? 9.117 39.438 6.613 1 60.81 4 LYS B C 1
ATOM 2813 O O . LYS B 1 4 ? 8.422 38.844 7.438 1 60.81 4 LYS B O 1
ATOM 2818 N N . GLY B 1 5 ? 9.023 40.594 6.41 1 57.47 5 GLY B N 1
ATOM 2819 C CA . GLY B 1 5 ? 8.055 41.438 7.109 1 57.47 5 GLY B CA 1
ATOM 2820 C C . GLY B 1 5 ? 6.617 41.062 6.785 1 57.47 5 GLY B C 1
ATOM 2821 O O . GLY B 1 5 ? 5.777 40.938 7.684 1 57.47 5 GLY B O 1
ATOM 2822 N N . GLU B 1 6 ? 6.25 40.906 5.566 1 69.25 6 GLU B N 1
ATOM 2823 C CA . GLU B 1 6 ? 4.93 40.5 5.094 1 69.25 6 GLU B CA 1
ATOM 2824 C C . GLU B 1 6 ? 4.566 39.094 5.613 1 69.25 6 GLU B C 1
ATOM 2826 O O . GLU B 1 6 ? 3.42 38.875 5.988 1 69.25 6 GLU B O 1
ATOM 2831 N N . HIS B 1 7 ? 5.566 38.312 5.719 1 80.75 7 HIS B N 1
ATOM 2832 C CA . HIS B 1 7 ? 5.359 36.969 6.25 1 80.75 7 HIS B CA 1
ATOM 2833 C C . HIS B 1 7 ? 4.93 37 7.711 1 80.75 7 HIS B C 1
ATOM 2835 O O . HIS B 1 7 ? 3.996 36.312 8.109 1 80.75 7 HIS B O 1
ATOM 2841 N N . THR B 1 8 ? 5.57 37.875 8.391 1 81.06 8 THR B N 1
ATOM 2842 C CA . THR B 1 8 ? 5.312 37.969 9.82 1 81.06 8 THR B CA 1
ATOM 2843 C C . THR B 1 8 ? 3.908 38.5 10.086 1 81.06 8 THR B C 1
ATOM 2845 O O . THR B 1 8 ? 3.203 38 10.969 1 81.06 8 THR B O 1
ATOM 2848 N N . SER B 1 9 ? 3.564 39.5 9.359 1 81.44 9 SER B N 1
ATOM 2849 C CA . SER B 1 9 ? 2.238 40.094 9.539 1 81.44 9 SER B CA 1
ATOM 2850 C C . SER B 1 9 ? 1.142 39.062 9.203 1 81.44 9 SER B C 1
ATOM 2852 O O . SER B 1 9 ? 0.143 38.969 9.914 1 81.44 9 SER B O 1
ATOM 2854 N N . PHE B 1 10 ? 1.33 38.312 8.172 1 86.69 10 PHE B N 1
ATOM 2855 C CA . PHE B 1 10 ? 0.38 37.281 7.77 1 86.69 10 PHE B CA 1
ATOM 2856 C C . PHE B 1 10 ? 0.238 36.25 8.859 1 86.69 10 PHE B C 1
ATOM 2858 O O . PHE B 1 10 ? -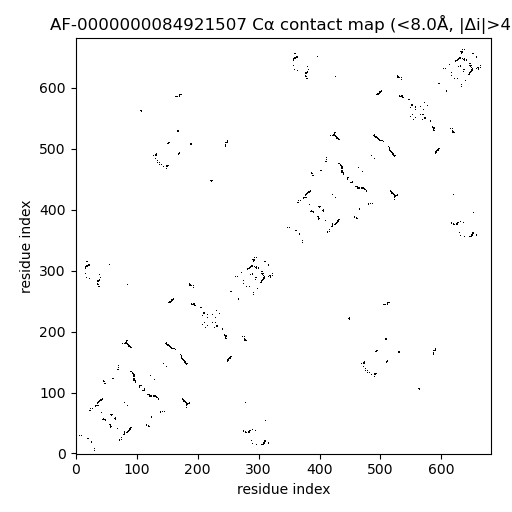0.878 35.875 9.25 1 86.69 10 PHE B O 1
ATOM 2865 N N . LEU B 1 11 ? 1.382 35.812 9.336 1 86.44 11 LEU B N 1
ATOM 2866 C CA . LEU B 1 11 ? 1.385 34.75 10.328 1 86.44 11 LEU B CA 1
ATOM 2867 C C . LEU 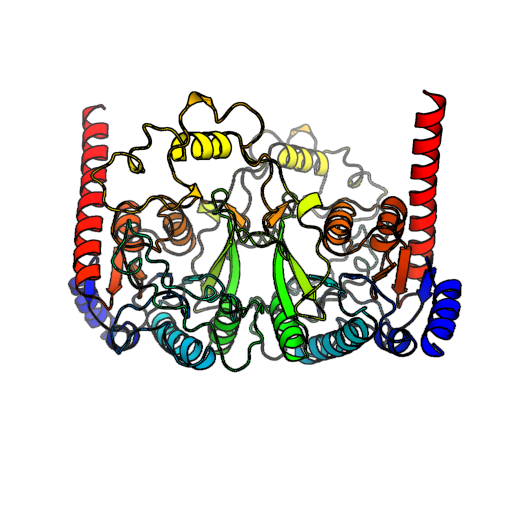B 1 11 ? 0.76 35.219 11.633 1 86.44 11 LEU B C 1
ATOM 2869 O O . LEU B 1 11 ? 0.028 34.469 12.281 1 86.44 11 LEU B O 1
ATOM 2873 N N . ASP B 1 12 ? 0.997 36.406 11.969 1 86.44 12 ASP B N 1
ATOM 2874 C CA . ASP B 1 12 ? 0.432 36.938 13.195 1 86.44 12 ASP B CA 1
ATOM 2875 C C . ASP B 1 12 ? -1.094 36.938 13.148 1 86.44 12 ASP B C 1
ATOM 2877 O O . ASP B 1 12 ? -1.75 36.75 14.18 1 86.44 12 ASP B O 1
ATOM 2881 N N . SER B 1 13 ? -1.59 37.031 11.961 1 88.56 13 SER B N 1
ATOM 2882 C CA . SER B 1 13 ? -3.035 37.156 11.797 1 88.56 13 SER B CA 1
ATOM 2883 C C . SER B 1 13 ? -3.697 35.781 11.703 1 88.56 13 SER B C 1
ATOM 2885 O O . SER B 1 13 ? -4.867 35.625 12.055 1 88.56 13 SER B O 1
ATOM 2887 N N . TYR B 1 14 ? -2.869 34.75 11.297 1 92.88 14 TYR B N 1
ATOM 2888 C CA . TYR B 1 14 ? -3.578 33.562 10.883 1 92.88 14 TYR B CA 1
ATOM 2889 C C . TYR B 1 14 ? -3.084 32.344 11.656 1 92.88 14 TYR B C 1
ATOM 2891 O O . TYR B 1 14 ? -3.662 31.25 11.555 1 92.88 14 TYR B O 1
ATOM 2899 N N . ILE B 1 15 ? -2.115 32.5 12.484 1 95.38 15 ILE B N 1
ATOM 2900 C CA . ILE B 1 15 ? -1.598 31.391 13.273 1 95.38 15 ILE B CA 1
ATOM 2901 C C . ILE B 1 15 ? -2.664 30.922 14.258 1 95.38 15 ILE B C 1
ATOM 2903 O O . ILE B 1 15 ? -3.361 31.734 14.867 1 95.38 15 ILE B O 1
ATOM 2907 N N . ASN B 1 16 ? -2.797 29.609 14.328 1 96.75 16 ASN B N 1
ATOM 2908 C CA . ASN B 1 16 ? -3.727 28.938 15.227 1 96.75 16 ASN B CA 1
ATOM 2909 C C . ASN B 1 16 ? -5.168 29.344 14.953 1 96.75 16 ASN B C 1
ATOM 2911 O O . ASN B 1 16 ? -5.938 29.609 15.883 1 96.75 16 ASN B O 1
ATOM 2915 N N . THR B 1 17 ? -5.52 29.453 13.633 1 96.44 17 THR B N 1
ATOM 2916 C CA . THR B 1 17 ? -6.883 29.766 13.227 1 96.44 17 THR B CA 1
ATOM 2917 C C . THR B 1 17 ? -7.344 28.812 12.125 1 96.44 17 THR B C 1
ATOM 2919 O O . THR B 1 17 ? -6.523 28.141 11.5 1 96.44 17 THR B O 1
ATOM 2922 N N . ILE B 1 18 ? -8.594 28.766 11.945 1 97.5 18 ILE B N 1
ATOM 2923 C CA . ILE B 1 18 ? -9.234 28.062 10.844 1 97.5 18 ILE B CA 1
ATOM 2924 C C . ILE B 1 18 ? -9.875 29.062 9.883 1 97.5 18 ILE B C 1
ATOM 2926 O O . ILE B 1 18 ? -10.727 29.859 10.289 1 97.5 18 ILE B O 1
ATOM 2930 N N . LEU B 1 19 ? -9.414 29.062 8.688 1 97.75 19 LEU B N 1
ATOM 2931 C CA . LEU B 1 19 ? -9.984 29.906 7.648 1 97.75 19 LEU B CA 1
ATOM 2932 C C . LEU B 1 19 ? -11.109 29.188 6.914 1 97.75 19 LEU B C 1
ATOM 2934 O O . LEU B 1 19 ? -10.93 28.062 6.453 1 97.75 19 LEU B O 1
ATOM 2938 N N . CYS B 1 20 ? -12.25 29.812 6.801 1 96.44 20 CYS B N 1
ATOM 2939 C CA . CYS B 1 20 ? -13.391 29.25 6.09 1 96.44 20 CYS B CA 1
ATOM 2940 C C . CYS B 1 20 ? -13.352 29.625 4.613 1 96.44 20 CYS B C 1
ATOM 2942 O O . CYS B 1 20 ? -13.484 30.797 4.262 1 96.44 20 CYS B O 1
ATOM 2944 N N . GLY B 1 21 ? -13.109 28.641 3.727 1 95.62 21 GLY B N 1
ATOM 2945 C CA . GLY B 1 21 ? -13.039 28.906 2.297 1 95.62 21 GLY B CA 1
ATOM 2946 C C . GLY B 1 21 ? -12.531 27.719 1.499 1 95.62 21 GLY B C 1
ATOM 2947 O O . GLY B 1 21 ? -12.266 26.656 2.061 1 95.62 21 GLY B O 1
ATOM 2948 N N . ASP B 1 22 ? -12.516 27.953 0.241 1 95.81 22 ASP B N 1
ATOM 2949 C CA . ASP B 1 22 ? -11.961 26.953 -0.671 1 95.81 22 ASP B CA 1
ATOM 2950 C C . ASP B 1 22 ? -10.453 26.828 -0.495 1 95.81 22 ASP B C 1
ATOM 2952 O O . ASP B 1 22 ? -9.734 27.828 -0.452 1 95.81 22 ASP B O 1
ATOM 2956 N N . ALA B 1 23 ? -10.031 25.594 -0.376 1 97.69 23 ALA B N 1
ATOM 2957 C CA . ALA B 1 23 ? -8.617 25.344 -0.093 1 97.69 23 ALA B CA 1
ATOM 2958 C C . ALA B 1 23 ? -7.723 26 -1.135 1 97.69 23 ALA B C 1
ATOM 2960 O O . ALA B 1 23 ? -6.762 26.688 -0.787 1 97.69 23 ALA B O 1
ATOM 2961 N N . LEU B 1 24 ? -8.008 25.812 -2.422 1 97.56 24 LEU B N 1
ATOM 2962 C CA . LEU B 1 24 ? -7.176 26.312 -3.508 1 97.56 24 LEU B CA 1
ATOM 2963 C C . LEU B 1 24 ? -7.145 27.828 -3.504 1 97.56 24 LEU B C 1
ATOM 2965 O O . LEU B 1 24 ? -6.07 28.438 -3.51 1 97.56 24 LEU B O 1
ATOM 2969 N N . GLU B 1 25 ? -8.281 28.469 -3.424 1 97.56 25 GLU B N 1
ATOM 2970 C CA . GLU B 1 25 ? -8.383 29.922 -3.469 1 97.56 25 GLU B CA 1
ATOM 2971 C C . GLU B 1 25 ? -7.746 30.562 -2.236 1 97.56 25 GLU B C 1
ATOM 2973 O O . GLU B 1 25 ? -7.113 31.609 -2.332 1 97.56 25 GLU B O 1
ATOM 2978 N N . THR B 1 26 ? -7.953 29.953 -1.103 1 98 26 THR B N 1
ATOM 2979 C CA . THR B 1 26 ? -7.379 30.469 0.134 1 98 26 THR B CA 1
ATOM 2980 C C . THR B 1 26 ? -5.859 30.375 0.107 1 98 26 THR B C 1
ATOM 2982 O O . THR B 1 26 ? -5.168 31.344 0.455 1 98 26 THR B O 1
ATOM 2985 N N . LEU B 1 27 ? -5.309 29.266 -0.393 1 98.38 27 LEU B N 1
ATOM 2986 C CA . LEU B 1 27 ? -3.865 29.047 -0.426 1 98.38 27 LEU B CA 1
ATOM 2987 C C . LEU B 1 27 ? -3.189 30.016 -1.384 1 98.38 27 LEU B C 1
ATOM 2989 O O . LEU B 1 27 ? -2.045 30.422 -1.16 1 98.38 27 LEU B O 1
ATOM 2993 N N . ARG B 1 28 ? -3.885 30.391 -2.406 1 97.62 28 ARG B N 1
ATOM 2994 C CA . ARG B 1 28 ? -3.338 31.328 -3.385 1 97.62 28 ARG B CA 1
ATOM 2995 C C . ARG B 1 28 ? -3.029 32.656 -2.738 1 97.62 28 ARG B C 1
ATOM 2997 O O . ARG B 1 28 ? -2.205 33.438 -3.246 1 97.62 28 ARG B O 1
ATOM 3004 N N . LYS B 1 29 ? -3.625 32.938 -1.595 1 96.75 29 LYS B N 1
ATOM 3005 C CA . LYS B 1 29 ? -3.434 34.188 -0.897 1 96.75 29 LYS B CA 1
ATOM 3006 C C . LYS B 1 29 ? -2.293 34.094 0.11 1 96.75 29 LYS B C 1
ATOM 3008 O O . LYS B 1 29 ? -1.896 35.125 0.702 1 96.75 29 LYS B O 1
ATOM 3013 N N . PHE B 1 30 ? -1.788 32.906 0.329 1 97.62 30 PHE B N 1
ATOM 3014 C CA . PHE B 1 30 ? -0.692 32.688 1.271 1 97.62 30 PHE B CA 1
ATOM 3015 C C . PHE B 1 30 ? 0.636 33.125 0.654 1 97.62 30 PHE B C 1
ATOM 3017 O O . PHE B 1 30 ? 0.882 32.875 -0.529 1 97.62 30 PHE B O 1
ATOM 3024 N N . PRO B 1 31 ? 1.535 33.781 1.462 1 97.12 31 PRO B N 1
ATOM 3025 C CA . PRO B 1 31 ? 2.9 34 0.972 1 97.12 31 PRO B CA 1
ATOM 3026 C C . PRO B 1 31 ? 3.66 32.688 0.767 1 97.12 31 PRO B C 1
ATOM 3028 O O . PRO B 1 31 ? 3.273 31.656 1.312 1 97.12 31 PRO B O 1
ATOM 3031 N N . ASP B 1 32 ? 4.73 32.75 -0.037 1 97.38 32 ASP B N 1
ATOM 3032 C CA . ASP B 1 32 ? 5.574 31.578 -0.29 1 97.38 32 ASP B CA 1
ATOM 3033 C C . ASP B 1 32 ? 6.375 31.203 0.954 1 97.38 32 ASP B C 1
ATOM 3035 O O . ASP B 1 32 ? 6.758 32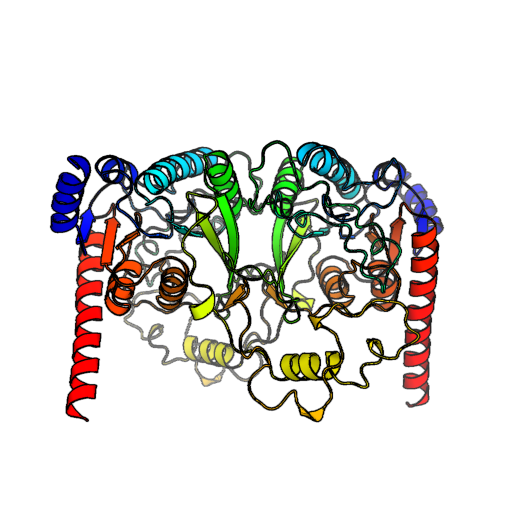.062 1.739 1 97.38 32 ASP B O 1
ATOM 3039 N N . GLU B 1 33 ? 6.562 29.922 1.169 1 97.62 33 GLU B N 1
ATOM 3040 C CA . GLU B 1 33 ? 7.574 29.344 2.055 1 97.62 33 GLU B CA 1
ATOM 3041 C C . GLU B 1 33 ? 7.375 29.812 3.494 1 97.62 33 GLU B C 1
ATOM 3043 O O . GLU B 1 33 ? 8.32 30.266 4.141 1 97.62 33 GLU B O 1
ATOM 3048 N N . ILE B 1 34 ? 6.164 29.672 4.027 1 97.38 34 ILE B N 1
ATOM 3049 C CA . ILE B 1 34 ? 5.887 30.109 5.387 1 97.38 34 ILE B CA 1
ATOM 3050 C C . ILE B 1 34 ? 5.488 28.906 6.25 1 97.38 34 ILE B C 1
ATOM 3052 O O . ILE B 1 34 ? 5.383 29.031 7.473 1 97.38 34 ILE B O 1
ATOM 3056 N N . ILE B 1 35 ? 5.25 27.75 5.621 1 98.25 35 ILE B N 1
ATOM 3057 C CA . ILE B 1 35 ? 4.73 26.562 6.309 1 98.25 35 ILE B CA 1
ATOM 3058 C C . ILE B 1 35 ? 5.844 25.531 6.469 1 98.25 35 ILE B C 1
ATOM 3060 O O . ILE B 1 35 ? 6.629 25.312 5.547 1 98.25 35 ILE B O 1
ATOM 3064 N N . ASN B 1 36 ? 5.895 24.891 7.637 1 98.62 36 ASN B N 1
ATOM 3065 C CA . ASN B 1 36 ? 6.902 23.859 7.871 1 98.62 36 ASN B CA 1
ATOM 3066 C C . ASN B 1 36 ? 6.445 22.5 7.355 1 98.62 36 ASN B C 1
ATOM 3068 O O . ASN B 1 36 ? 7.238 21.75 6.785 1 98.62 36 ASN B O 1
ATOM 3072 N N . THR B 1 37 ? 5.207 22.188 7.621 1 98.81 37 THR B N 1
ATOM 3073 C CA . THR B 1 37 ? 4.691 20.875 7.242 1 98.81 37 THR B CA 1
ATOM 3074 C C . THR B 1 37 ? 3.191 20.938 6.961 1 98.81 37 THR B C 1
ATOM 3076 O O . THR B 1 37 ? 2.48 21.766 7.551 1 98.81 37 THR B O 1
ATOM 3079 N N . CYS B 1 38 ? 2.775 20.125 6.02 1 98.94 38 CYS B N 1
ATOM 3080 C CA . CYS B 1 38 ? 1.353 19.906 5.777 1 98.94 38 CYS B CA 1
ATOM 3081 C C . CYS B 1 38 ? 0.933 18.5 6.199 1 98.94 38 CYS B C 1
ATOM 3083 O O . CYS B 1 38 ? 1.62 17.531 5.895 1 98.94 38 CYS B O 1
ATOM 3085 N N . ILE B 1 39 ? -0.049 18.344 6.988 1 98.81 39 ILE B N 1
ATOM 3086 C CA . ILE B 1 39 ? -0.685 17.094 7.363 1 98.81 39 ILE B CA 1
ATOM 3087 C C . ILE B 1 39 ? -2.184 17.172 7.086 1 98.81 39 ILE B C 1
ATOM 3089 O O . ILE B 1 39 ? -2.889 18 7.664 1 98.81 39 ILE B O 1
ATOM 3093 N N . THR B 1 40 ? -2.65 16.297 6.191 1 98.5 40 THR B N 1
ATOM 3094 C CA . THR B 1 40 ? -4.039 16.5 5.785 1 98.5 40 THR B CA 1
ATOM 3095 C C . THR B 1 40 ? -4.617 15.211 5.207 1 98.5 40 THR B C 1
ATOM 3097 O O . THR B 1 40 ? -3.883 14.266 4.91 1 98.5 40 THR B O 1
ATOM 3100 N N . SER B 1 41 ? -5.879 15.141 5.121 1 97.19 41 SER B N 1
ATOM 3101 C CA . SER B 1 41 ? -6.672 14.133 4.426 1 97.19 41 SER B CA 1
ATOM 3102 C C . SER B 1 41 ? -7.727 14.773 3.533 1 97.19 41 SER B C 1
ATOM 3104 O O . SER B 1 41 ? -8.773 15.219 4.02 1 97.19 41 SER B O 1
ATOM 3106 N N . PRO B 1 42 ? -7.508 14.773 2.273 1 95.88 42 PRO B N 1
ATOM 3107 C CA . PRO B 1 42 ? -8.508 15.375 1.387 1 95.88 42 PRO B CA 1
ATOM 3108 C C . PRO B 1 42 ? -9.812 14.578 1.343 1 95.88 42 PRO B C 1
ATOM 3110 O O . PRO B 1 42 ? -9.852 13.43 1.792 1 95.88 42 PRO B O 1
ATOM 3113 N N . PRO B 1 43 ? -10.859 15.219 0.874 1 91.31 43 PRO B N 1
ATOM 3114 C CA . PRO B 1 43 ? -12.094 14.453 0.689 1 91.31 43 PRO B CA 1
ATOM 3115 C C . PRO B 1 43 ? -11.922 13.266 -0.258 1 91.31 43 PRO B C 1
ATOM 3117 O O . PRO B 1 43 ? -11.258 13.391 -1.292 1 91.31 43 PRO B O 1
ATOM 3120 N N . TYR B 1 44 ? -12.453 12.18 0.118 1 87.69 44 TYR B N 1
ATOM 3121 C CA . TYR B 1 44 ? -12.344 10.984 -0.711 1 87.69 44 TYR B CA 1
ATOM 3122 C C . TYR B 1 44 ? -13.281 11.07 -1.912 1 87.69 44 TYR B C 1
ATOM 3124 O O . TYR B 1 44 ? -14.344 11.688 -1.836 1 87.69 44 TYR B O 1
ATOM 3132 N N . TYR B 1 45 ? -12.945 10.383 -2.916 1 84.75 45 TYR B N 1
ATOM 3133 C CA . TYR B 1 45 ? -13.75 10.383 -4.133 1 84.75 45 TYR B CA 1
ATOM 3134 C C . TYR B 1 45 ? -15.055 9.633 -3.928 1 84.75 45 TYR B C 1
ATOM 3136 O O . TYR B 1 45 ? -15.055 8.477 -3.504 1 84.75 45 TYR B O 1
ATOM 3144 N N . GLY B 1 46 ? -16.156 10.297 -4.188 1 74.62 46 GLY B N 1
ATOM 3145 C CA . GLY B 1 46 ? -17.484 9.68 -4.234 1 74.62 46 GLY B CA 1
ATOM 3146 C C . GLY B 1 46 ? -18.031 9.352 -2.861 1 74.62 46 GLY B C 1
ATOM 3147 O O . GLY B 1 46 ? -19.047 8.656 -2.746 1 74.62 46 GLY B O 1
ATOM 3148 N N . LEU B 1 47 ? -17.344 9.664 -1.886 1 61.53 47 LEU B N 1
ATOM 3149 C CA . LEU B 1 47 ? -17.75 9.234 -0.554 1 61.53 47 LEU B CA 1
ATOM 3150 C C . LEU B 1 47 ? -18.797 10.18 0.027 1 61.53 47 LEU B C 1
ATOM 3152 O O . LEU B 1 47 ? -19.891 9.742 0.401 1 61.53 47 LEU B O 1
ATOM 3156 N N . ARG B 1 48 ? -18.422 11.477 0.163 1 59.59 48 ARG B N 1
ATOM 3157 C CA . ARG B 1 48 ? -19.312 12.398 0.867 1 59.59 48 ARG B CA 1
ATOM 3158 C C . ARG B 1 48 ? -19.734 13.555 -0.038 1 59.59 48 ARG B C 1
ATOM 3160 O O . ARG B 1 48 ? -19 13.922 -0.961 1 59.59 48 ARG B O 1
ATOM 3167 N N . ASP B 1 49 ? -21.031 13.867 0.157 1 61.78 49 ASP B N 1
ATOM 3168 C CA . ASP B 1 49 ? -21.516 15.094 -0.456 1 61.78 49 ASP B CA 1
ATOM 3169 C C . ASP B 1 49 ? -21.625 16.219 0.569 1 61.78 49 ASP B C 1
ATOM 3171 O O . ASP B 1 49 ? -22.438 16.172 1.487 1 61.78 49 ASP B O 1
ATOM 3175 N N . TYR B 1 50 ? -20.734 17.094 0.439 1 58.66 50 TYR B N 1
ATOM 3176 C CA . TYR B 1 50 ? -20.703 18.219 1.374 1 58.66 50 TYR B CA 1
ATOM 3177 C C . TYR B 1 50 ? -21.672 19.312 0.938 1 58.66 50 TYR B C 1
ATOM 3179 O O . TYR B 1 50 ? -21.797 20.344 1.611 1 58.66 50 TYR B O 1
ATOM 3187 N N . HIS B 1 51 ? -22.422 19.078 -0.125 1 61.22 51 HIS B N 1
ATOM 3188 C CA . HIS B 1 51 ? -23.469 19.938 -0.648 1 61.22 51 HIS B CA 1
ATOM 3189 C C . HIS B 1 51 ? -22.938 21.344 -0.928 1 61.22 51 HIS B C 1
ATOM 3191 O O . HIS B 1 51 ? -23.609 22.344 -0.642 1 61.22 51 HIS B O 1
ATOM 3197 N N . LYS B 1 52 ? -21.703 21.5 -1.317 1 69.94 52 LYS B N 1
ATOM 3198 C CA . LYS B 1 52 ? -21.094 22.766 -1.696 1 69.94 52 LYS B CA 1
ATOM 3199 C C . LYS B 1 52 ? -20.531 22.719 -3.115 1 69.94 52 LYS B C 1
ATOM 3201 O O . LYS B 1 52 ? -19.969 21.703 -3.527 1 69.94 52 LYS B O 1
ATOM 3206 N N . LYS B 1 53 ? -20.875 23.766 -3.879 1 67 53 LYS B N 1
ATOM 3207 C CA . LYS B 1 53 ? -20.484 23.812 -5.285 1 67 53 LYS B CA 1
ATOM 3208 C C . LYS B 1 53 ? -18.984 23.594 -5.453 1 67 53 LYS B C 1
ATOM 3210 O O . LYS B 1 53 ? -18.547 22.922 -6.387 1 67 53 LYS B O 1
ATOM 3215 N N . GLU B 1 54 ? -18.109 24.062 -4.508 1 73.81 54 GLU B N 1
ATOM 3216 C CA . GLU B 1 54 ? -16.656 24 -4.648 1 73.81 54 GLU B CA 1
ATOM 3217 C C . GLU B 1 54 ? -16.078 22.766 -3.971 1 73.81 54 GLU B C 1
ATOM 3219 O O . GLU B 1 54 ? -14.859 22.609 -3.873 1 73.81 54 GLU B O 1
ATOM 3224 N N . GLN B 1 55 ? -16.922 21.812 -3.809 1 77.81 55 GLN B N 1
ATOM 3225 C CA . GLN B 1 55 ? -16.469 20.641 -3.053 1 77.81 55 GLN B CA 1
ATOM 3226 C C . GLN B 1 55 ? -15.625 19.719 -3.926 1 77.81 55 GLN B C 1
ATOM 3228 O O . GLN B 1 55 ? -15.812 19.656 -5.141 1 77.81 55 GLN B O 1
ATOM 3233 N N . ILE B 1 56 ? -14.656 19.219 -3.314 1 82.88 56 ILE B N 1
ATOM 3234 C CA . ILE B 1 56 ? -13.828 18.188 -3.941 1 82.88 56 ILE B CA 1
ATOM 3235 C C . ILE B 1 56 ? -14.328 16.797 -3.545 1 82.88 56 ILE B C 1
ATOM 3237 O O . ILE B 1 56 ? -14.742 16.594 -2.402 1 82.88 56 ILE B O 1
ATOM 3241 N N . GLY B 1 57 ? -14.312 15.883 -4.496 1 81 57 GLY B N 1
ATOM 3242 C CA . GLY B 1 57 ? -14.711 14.516 -4.227 1 81 57 GLY B CA 1
ATOM 3243 C C . GLY B 1 57 ? -15.992 14.117 -4.941 1 81 57 GLY B C 1
ATOM 3244 O O . GLY B 1 57 ? -16.391 12.945 -4.91 1 81 57 GLY B O 1
ATOM 3245 N N . ARG B 1 58 ? -16.625 15.062 -5.672 1 75.75 58 ARG B N 1
ATOM 3246 C CA . ARG B 1 58 ? -17.891 14.789 -6.363 1 75.75 58 ARG B CA 1
ATOM 3247 C C . ARG B 1 58 ? -17.766 15.094 -7.852 1 75.75 58 ARG B C 1
ATOM 3249 O O . ARG B 1 58 ? -18.766 15.367 -8.516 1 75.75 58 ARG B O 1
ATOM 3256 N N . GLU B 1 59 ? -16.609 15.117 -8.289 1 81.31 59 GLU B N 1
ATOM 3257 C CA . GLU B 1 59 ? -16.359 15.352 -9.703 1 81.31 59 GLU B CA 1
ATOM 3258 C C . GLU B 1 59 ? -16.922 14.227 -10.562 1 81.31 59 GLU B C 1
ATOM 3260 O O . GLU B 1 59 ? -17.156 13.125 -10.07 1 81.31 59 GLU B O 1
ATOM 3265 N N . LYS B 1 60 ? -17.109 14.508 -11.789 1 78.94 60 LYS B N 1
ATOM 3266 C CA . LYS B 1 60 ? -17.703 13.547 -12.711 1 78.94 60 LYS B CA 1
ATOM 3267 C C . LYS B 1 60 ? -16.75 12.383 -12.977 1 78.94 60 LYS B C 1
ATOM 3269 O O . LYS B 1 60 ? -17.172 11.242 -13.148 1 78.94 60 LYS B O 1
ATOM 3274 N N . THR B 1 61 ? -15.445 12.766 -13.016 1 86.75 61 THR B N 1
ATOM 3275 C CA . THR B 1 61 ? -14.461 11.727 -13.297 1 86.75 61 THR B CA 1
ATOM 3276 C C . THR B 1 61 ? -13.367 11.711 -12.242 1 86.75 61 THR B C 1
ATOM 3278 O O . THR B 1 61 ? -13.141 12.719 -11.555 1 86.75 61 THR B O 1
ATOM 3281 N N . VAL B 1 62 ? -12.758 10.602 -12.109 1 90 62 VAL B N 1
ATOM 3282 C CA . VAL B 1 62 ? -11.625 10.461 -11.203 1 90 62 VAL B CA 1
ATOM 3283 C C . VAL B 1 62 ? -10.508 11.422 -11.617 1 90 62 VAL B C 1
ATOM 3285 O O . VAL B 1 62 ? -9.852 12.016 -10.766 1 90 62 VAL B O 1
ATOM 3288 N N . GLU B 1 63 ? -10.352 11.602 -12.914 1 92.19 63 GLU B N 1
ATOM 3289 C CA . GLU B 1 63 ? -9.32 12.477 -13.453 1 92.19 63 GLU B CA 1
ATOM 3290 C C . GLU B 1 63 ? -9.539 13.922 -13.008 1 92.19 63 GLU B C 1
ATOM 3292 O O . GLU B 1 63 ? -8.594 14.617 -12.625 1 92.19 63 GLU B O 1
ATOM 3297 N N . GLU B 1 64 ? -10.742 14.375 -13.016 1 92.56 64 GLU B N 1
ATOM 3298 C CA . GLU B 1 64 ? -11.07 15.734 -12.578 1 92.56 64 GLU B CA 1
ATOM 3299 C C . GLU B 1 64 ? -10.805 15.906 -11.086 1 92.56 64 GLU B C 1
ATOM 3301 O O . GLU B 1 64 ? -10.273 16.938 -10.664 1 92.56 64 GLU B O 1
ATOM 3306 N N . TYR B 1 65 ? -11.258 14.883 -10.383 1 93.81 65 TYR B N 1
ATOM 3307 C CA . TYR B 1 65 ? -11 14.867 -8.945 1 93.81 65 TYR B CA 1
ATOM 3308 C C . TYR B 1 65 ? -9.516 14.984 -8.648 1 93.81 65 TYR B C 1
ATOM 3310 O O . TYR B 1 65 ? -9.094 15.836 -7.859 1 93.81 65 TYR B O 1
ATOM 3318 N N . LEU B 1 66 ? -8.695 14.195 -9.344 1 96.88 66 LEU B N 1
ATOM 3319 C CA . LEU B 1 66 ? -7.25 14.172 -9.133 1 96.88 66 LEU B CA 1
ATOM 3320 C C . LEU B 1 66 ? -6.613 15.484 -9.586 1 96.88 66 LEU B C 1
ATOM 3322 O O . LEU B 1 66 ? -5.703 16 -8.93 1 96.88 66 LEU B O 1
ATOM 3326 N N . ASP B 1 67 ? -7.094 16.047 -10.633 1 96.62 67 ASP B N 1
ATOM 3327 C CA . ASP B 1 67 ? -6.574 17.328 -11.133 1 96.62 67 ASP B CA 1
ATOM 3328 C C . ASP B 1 67 ? -6.773 18.438 -10.109 1 96.62 67 ASP B C 1
ATOM 3330 O O . ASP B 1 67 ? -5.891 19.281 -9.922 1 96.62 67 ASP B O 1
ATOM 3334 N N . ARG B 1 68 ? -7.926 18.438 -9.523 1 96.56 68 ARG B N 1
ATOM 3335 C CA . ARG B 1 68 ? -8.219 19.438 -8.508 1 96.56 68 ARG B CA 1
ATOM 3336 C C . ARG B 1 68 ? -7.289 19.281 -7.309 1 96.56 68 ARG B C 1
ATOM 3338 O O . ARG B 1 68 ? -6.785 20.281 -6.777 1 96.56 68 ARG B O 1
ATOM 3345 N N . LEU B 1 69 ? -7.07 18.031 -6.895 1 98.25 69 LEU B N 1
ATOM 3346 C CA . LEU B 1 69 ? -6.168 17.781 -5.773 1 98.25 69 LEU B CA 1
ATOM 3347 C C . LEU B 1 69 ? -4.742 18.203 -6.125 1 98.25 69 LEU B C 1
ATOM 3349 O O . LEU B 1 69 ? -4.043 18.797 -5.301 1 98.25 69 LEU B O 1
ATOM 3353 N N . VAL B 1 70 ? -4.34 17.953 -7.34 1 98.69 70 VAL B N 1
ATOM 3354 C CA . VAL B 1 70 ? -2.998 18.328 -7.773 1 98.69 70 VAL B CA 1
ATOM 3355 C C . VAL B 1 70 ? -2.848 19.844 -7.703 1 98.69 70 VAL B C 1
ATOM 3357 O O . VAL B 1 70 ? -1.811 20.359 -7.27 1 98.69 70 VAL B O 1
ATOM 3360 N N . ALA B 1 71 ? -3.885 20.562 -8.094 1 98.44 71 ALA B N 1
ATOM 3361 C CA . ALA B 1 71 ? -3.854 22.016 -8.039 1 98.44 71 ALA B CA 1
ATOM 3362 C C . ALA B 1 71 ? -3.703 22.516 -6.605 1 98.44 71 ALA B C 1
ATOM 3364 O O . ALA B 1 71 ? -2.914 23.422 -6.336 1 98.44 71 ALA B O 1
ATOM 3365 N N . VAL B 1 72 ? -4.398 21.906 -5.715 1 98.75 72 VAL B N 1
ATOM 3366 C CA . VAL B 1 72 ? -4.332 22.281 -4.309 1 98.75 72 VAL B CA 1
ATOM 3367 C C . VAL B 1 72 ? -2.932 22 -3.766 1 98.75 72 VAL B C 1
ATOM 3369 O O . VAL B 1 72 ? -2.318 22.875 -3.137 1 98.75 72 VAL B O 1
ATOM 3372 N N . PHE B 1 73 ? -2.402 20.828 -4.012 1 98.88 73 PHE B N 1
ATOM 3373 C CA . PHE B 1 73 ? -1.137 20.438 -3.408 1 98.88 73 PHE B CA 1
ATOM 3374 C C . PHE B 1 73 ? 0.034 21.141 -4.082 1 98.88 73 PHE B C 1
ATOM 3376 O O . PHE B 1 73 ? 1.124 21.219 -3.514 1 98.88 73 PHE B O 1
ATOM 3383 N N . ARG B 1 74 ? -0.195 21.625 -5.316 1 98.81 74 ARG B N 1
ATOM 3384 C CA . ARG B 1 74 ? 0.793 22.516 -5.918 1 98.81 74 ARG B CA 1
ATOM 3385 C C . ARG B 1 74 ? 0.961 23.797 -5.098 1 98.81 74 ARG B C 1
ATOM 3387 O O . ARG B 1 74 ? 2.086 24.234 -4.852 1 98.81 74 ARG B O 1
ATOM 3394 N N . GLU B 1 75 ? -0.153 24.375 -4.672 1 98.88 75 GLU B N 1
ATOM 3395 C CA . GLU B 1 75 ? -0.111 25.547 -3.809 1 98.88 75 GLU B CA 1
ATOM 3396 C C . GLU B 1 75 ? 0.472 25.203 -2.439 1 98.88 75 GLU B C 1
ATOM 3398 O O . GLU B 1 75 ? 1.189 26.016 -1.845 1 98.88 75 GLU B O 1
ATOM 3403 N N . VAL B 1 76 ? 0.155 23.969 -1.929 1 98.94 76 VAL B N 1
ATOM 3404 C CA . VAL B 1 76 ? 0.746 23.531 -0.669 1 98.94 76 VAL B CA 1
ATOM 3405 C C . VAL B 1 76 ? 2.268 23.516 -0.792 1 98.94 76 VAL B C 1
ATOM 3407 O O . VAL B 1 76 ? 2.975 23.984 0.102 1 98.94 76 VAL B O 1
ATOM 3410 N N . ARG B 1 77 ? 2.756 22.938 -1.884 1 98.88 77 ARG B N 1
ATOM 3411 C CA . ARG B 1 77 ? 4.195 22.875 -2.107 1 98.88 77 ARG B CA 1
ATOM 3412 C C . ARG B 1 77 ? 4.805 24.281 -2.143 1 98.88 77 ARG B C 1
ATOM 3414 O O . ARG B 1 77 ? 5.879 24.516 -1.583 1 98.88 77 ARG B O 1
ATOM 3421 N N . ARG B 1 78 ? 4.105 25.266 -2.783 1 98.69 78 ARG B N 1
ATOM 3422 C CA . ARG B 1 78 ? 4.582 26.641 -2.879 1 98.69 78 ARG B CA 1
ATOM 3423 C C . ARG B 1 78 ? 4.723 27.266 -1.498 1 98.69 78 ARG B C 1
ATOM 3425 O O . ARG B 1 78 ? 5.707 27.953 -1.219 1 98.69 78 ARG B O 1
ATOM 3432 N N . VAL B 1 79 ? 3.809 27.062 -0.637 1 98.69 79 VAL B N 1
ATOM 3433 C CA . VAL B 1 79 ? 3.77 27.766 0.641 1 98.69 79 VAL B CA 1
ATOM 3434 C C . VAL B 1 79 ? 4.676 27.062 1.647 1 98.69 79 VAL B C 1
ATOM 3436 O O . VAL B 1 79 ? 5.004 27.625 2.695 1 98.69 79 VAL B O 1
ATOM 3439 N N . LEU B 1 80 ? 5.059 25.766 1.396 1 98.69 80 LEU B N 1
ATOM 3440 C CA . LEU B 1 80 ? 6.004 25.047 2.25 1 98.69 80 LEU B CA 1
ATOM 3441 C C . LEU B 1 80 ? 7.387 25.688 2.176 1 98.69 80 LEU B C 1
ATOM 3443 O O . LEU B 1 80 ? 7.824 26.109 1.104 1 98.69 80 LEU B O 1
ATOM 3447 N N . LYS B 1 81 ? 8.07 25.75 3.275 1 98.25 81 LYS B N 1
ATOM 3448 C CA . LYS B 1 81 ? 9.492 26.078 3.299 1 98.25 81 LYS B CA 1
ATOM 3449 C C . LYS B 1 81 ? 10.312 25.062 2.525 1 98.25 81 LYS B C 1
ATOM 3451 O O . LYS B 1 81 ? 9.828 23.969 2.221 1 98.25 81 LYS B O 1
ATOM 3456 N N . SER B 1 82 ? 11.578 25.328 2.242 1 97.12 82 SER B N 1
ATOM 3457 C CA . SER B 1 82 ? 12.438 24.484 1.426 1 97.12 82 SER B CA 1
ATOM 3458 C C . SER B 1 82 ? 12.594 23.094 2.045 1 97.12 82 SER B C 1
ATOM 3460 O O . SER B 1 82 ? 12.641 22.094 1.331 1 97.12 82 SER B O 1
ATOM 3462 N N . GLY B 1 83 ? 12.617 22.984 3.338 1 97.38 83 GLY B N 1
ATOM 3463 C CA . GLY B 1 83 ? 12.75 21.719 4.023 1 97.38 83 GLY B CA 1
ATOM 3464 C C . GLY B 1 83 ? 11.414 21.125 4.445 1 97.38 83 GLY B C 1
ATOM 3465 O O . GLY B 1 83 ? 11.367 20.234 5.297 1 97.38 83 GLY B O 1
ATOM 3466 N N . GLY B 1 84 ? 10.328 21.609 3.797 1 98.56 84 GLY B N 1
ATOM 3467 C CA . GLY B 1 84 ? 8.992 21.25 4.238 1 98.56 84 GLY B CA 1
ATOM 3468 C C . GLY B 1 84 ? 8.562 19.875 3.75 1 98.56 84 GLY B C 1
ATOM 3469 O O . GLY B 1 84 ? 9.062 19.391 2.734 1 98.56 84 GLY B O 1
ATOM 3470 N N . THR B 1 85 ? 7.672 19.234 4.469 1 98.62 85 THR B N 1
ATOM 3471 C CA . THR B 1 85 ? 7.113 17.938 4.156 1 98.62 85 THR B CA 1
ATOM 3472 C C . THR B 1 85 ? 5.594 18 4.066 1 98.62 85 THR B C 1
ATOM 3474 O O . THR B 1 85 ? 4.984 18.984 4.484 1 98.62 85 THR B O 1
ATOM 3477 N N . CYS B 1 86 ? 5.051 17.016 3.48 1 98.88 86 CYS B N 1
ATOM 3478 C CA . CYS B 1 86 ? 3.604 16.875 3.348 1 98.88 86 CYS B CA 1
ATOM 3479 C C . CYS B 1 86 ? 3.178 15.422 3.582 1 98.88 86 CYS B C 1
ATOM 3481 O O . CYS B 1 86 ? 3.713 14.508 2.959 1 98.88 86 CYS B O 1
ATOM 3483 N N . PHE B 1 87 ? 2.328 15.227 4.527 1 98.94 87 PHE B N 1
ATOM 3484 C CA . PHE B 1 87 ? 1.702 13.938 4.777 1 98.94 87 PHE B CA 1
ATOM 3485 C C . PHE B 1 87 ? 0.257 13.93 4.293 1 98.94 87 PHE B C 1
ATOM 3487 O O . PHE B 1 87 ? -0.561 14.727 4.758 1 98.94 87 PHE B O 1
ATOM 3494 N N . ILE B 1 88 ? -0.062 13.062 3.361 1 98.88 88 ILE B N 1
ATOM 3495 C CA . ILE B 1 88 ? -1.415 12.945 2.826 1 98.88 88 ILE B CA 1
ATOM 3496 C C . ILE B 1 88 ? -2.014 11.602 3.221 1 98.88 88 ILE B C 1
ATOM 3498 O O . ILE B 1 88 ? -1.496 10.547 2.838 1 98.88 88 ILE B O 1
ATOM 3502 N N . VAL B 1 89 ? -3.061 11.656 4.016 1 98.19 89 VAL B N 1
ATOM 3503 C CA . VAL B 1 89 ? -3.822 10.461 4.363 1 98.19 89 VAL B CA 1
ATOM 3504 C C . VAL B 1 89 ? -4.98 10.289 3.383 1 98.19 89 VAL B C 1
ATOM 3506 O O . VAL B 1 89 ? -5.797 11.195 3.207 1 98.19 89 VAL B O 1
ATOM 3509 N N . ILE B 1 90 ? -5.047 9.125 2.734 1 97.12 90 ILE B N 1
ATOM 3510 C CA . ILE B 1 90 ? -6.094 8.961 1.732 1 97.12 90 ILE B CA 1
ATOM 3511 C C . ILE B 1 90 ? -6.402 7.477 1.542 1 97.12 90 ILE B C 1
ATOM 3513 O O . ILE B 1 90 ? -5.5 6.637 1.598 1 97.12 90 ILE B O 1
ATOM 3517 N N . GLY B 1 91 ? -7.637 7.152 1.434 1 94.19 91 GLY B N 1
ATOM 3518 C CA . GLY B 1 91 ? -8.102 5.801 1.177 1 94.19 91 GLY B CA 1
ATOM 3519 C C . GLY B 1 91 ? -8.531 5.582 -0.26 1 94.19 91 GLY B C 1
ATOM 3520 O O . GLY B 1 91 ? -8.664 6.535 -1.027 1 94.19 91 GLY B O 1
ATOM 3521 N N . ASP B 1 92 ? -8.664 4.324 -0.615 1 94.19 92 ASP B N 1
ATOM 3522 C CA . ASP B 1 92 ? -9.047 3.939 -1.97 1 94.19 92 ASP B CA 1
ATOM 3523 C C . ASP B 1 92 ? -10.531 3.588 -2.039 1 94.19 92 ASP B C 1
ATOM 3525 O O . ASP B 1 92 ? -11.227 3.588 -1.019 1 94.19 92 ASP B O 1
ATOM 3529 N N . SER B 1 93 ? -11.047 3.457 -3.277 1 89.12 93 SER B N 1
ATOM 3530 C CA . SER B 1 93 ? -12.453 3.121 -3.49 1 89.12 93 SER B CA 1
ATOM 3531 C C . SER B 1 93 ? -12.609 2.109 -4.621 1 89.12 93 SER B C 1
ATOM 3533 O O . SER B 1 93 ? -11.742 2.004 -5.492 1 89.12 93 SER B O 1
ATOM 3535 N N . TYR B 1 94 ? -13.656 1.33 -4.527 1 91.69 94 TYR B N 1
ATOM 3536 C CA . TYR B 1 94 ? -14.023 0.411 -5.598 1 91.69 94 TYR B CA 1
ATOM 3537 C C . TYR B 1 94 ? -15.039 1.047 -6.539 1 91.69 94 TYR B C 1
ATOM 3539 O O . TYR B 1 94 ? -15.953 1.75 -6.094 1 91.69 94 TYR B O 1
ATOM 3547 N N . ALA B 1 95 ? -14.859 0.743 -7.758 1 89.19 95 ALA B N 1
ATOM 3548 C CA . ALA B 1 95 ? -15.859 1.164 -8.734 1 89.19 95 ALA B CA 1
ATOM 3549 C C . ALA B 1 95 ? -17.125 0.33 -8.617 1 89.19 95 ALA B C 1
ATOM 3551 O O . ALA B 1 95 ? -17.062 -0.882 -8.391 1 89.19 95 ALA B O 1
ATOM 3552 N N . GLY B 1 96 ? -18.219 0.854 -8.766 1 77.62 96 GLY B N 1
ATOM 3553 C CA . GLY B 1 96 ? -19.484 0.159 -8.789 1 77.62 96 GLY B CA 1
ATOM 3554 C C . GLY B 1 96 ? -20.031 -0.147 -7.402 1 77.62 96 GLY B C 1
ATOM 3555 O O . GLY B 1 96 ? -21.031 -0.848 -7.258 1 77.62 96 GLY B O 1
ATOM 3556 N N . SER B 1 97 ? -19.266 -0.269 -6.285 1 62.75 97 SER B N 1
ATOM 3557 C CA . SER B 1 97 ? -19.672 -0.641 -4.934 1 62.75 97 SER B CA 1
ATOM 3558 C C . SER B 1 97 ? -20.922 0.112 -4.5 1 62.75 97 SER B C 1
ATOM 3560 O O . SER B 1 97 ? -21.438 -0.103 -3.4 1 62.75 97 SER B O 1
ATOM 3562 N N . GLY B 1 98 ? -21.453 0.828 -5.352 1 50.5 98 GLY B N 1
ATOM 3563 C CA . GLY B 1 98 ? -22.656 1.511 -4.906 1 50.5 98 GLY B CA 1
ATOM 3564 C C . GLY B 1 98 ? -23.797 0.563 -4.602 1 50.5 98 GLY B C 1
ATOM 3565 O O . GLY B 1 98 ? -23.875 -0.529 -5.168 1 50.5 98 GLY B O 1
ATOM 3566 N N . GLY B 1 99 ? -24.234 0.282 -3.328 1 42.59 99 GLY B N 1
ATOM 3567 C CA . GLY B 1 99 ? -25.375 -0.445 -2.779 1 42.59 99 GLY B CA 1
ATOM 3568 C C . GLY B 1 99 ? -26.438 -0.736 -3.809 1 42.59 99 GLY B C 1
ATOM 3569 O O . GLY B 1 99 ? -26.641 0.035 -4.754 1 42.59 99 GLY B O 1
ATOM 3570 N N . GLY B 1 100 ? -26.703 -2.158 -4.207 1 37.34 100 GLY B N 1
ATOM 3571 C CA . GLY B 1 100 ? -27.969 -2.463 -4.844 1 37.34 100 GLY B CA 1
ATOM 3572 C C . GLY B 1 100 ? -28.984 -1.34 -4.727 1 37.34 100 GLY B C 1
ATOM 3573 O O . GLY B 1 100 ? -28.75 -0.358 -4.016 1 37.34 100 GLY B O 1
ATOM 3574 N N . LYS B 1 101 ? -30.391 -1.886 -4.867 1 32.47 101 LYS B N 1
ATOM 3575 C CA . LYS B 1 101 ? -31.625 -1.122 -4.883 1 32.47 101 LYS B CA 1
ATOM 3576 C C . LYS B 1 101 ? -31.594 0.007 -3.859 1 32.47 101 LYS B C 1
ATOM 3578 O O . LYS B 1 101 ? -31.422 1.173 -4.219 1 32.47 101 LYS B O 1
ATOM 3583 N N . GLY B 1 102 ? -32.562 -0.226 -2.791 1 33.88 102 GLY B N 1
ATOM 3584 C CA . GLY B 1 102 ? -33.406 0.581 -1.933 1 33.88 102 GLY B CA 1
ATOM 3585 C C . GLY B 1 102 ? -32.656 1.392 -0.913 1 33.88 102 GLY B C 1
ATOM 3586 O O . GLY B 1 102 ? -31.5 1.06 -0.586 1 33.88 102 GLY B O 1
ATOM 3587 N N . GLN B 1 103 ? -32.781 2.707 -0.865 1 35.47 103 GLN B N 1
ATOM 3588 C CA . GLN B 1 103 ? -32.719 3.717 0.185 1 35.47 103 GLN B CA 1
ATOM 3589 C C . GLN B 1 103 ? -32.688 3.072 1.568 1 35.47 103 GLN B C 1
ATOM 3591 O O . GLN B 1 103 ? -33.75 2.814 2.16 1 35.47 103 GLN B O 1
ATOM 3596 N N . TYR B 1 104 ? -32.062 2.025 1.677 1 34.25 104 TYR B N 1
ATOM 3597 C CA . TYR B 1 104 ? -32.188 1.712 3.098 1 34.25 104 TYR B CA 1
ATOM 3598 C C . TYR B 1 104 ? -31.688 2.877 3.949 1 34.25 104 TYR B C 1
ATOM 3600 O O . TYR B 1 104 ? -30.547 3.312 3.818 1 34.25 104 TYR B O 1
ATOM 3608 N N . MET B 1 105 ? -32.438 3.725 4.25 1 34.19 105 MET B N 1
ATOM 3609 C CA . MET B 1 105 ? -32.281 4.781 5.25 1 34.19 105 MET B CA 1
ATOM 3610 C C . MET B 1 105 ? -32 4.191 6.629 1 34.19 105 MET B C 1
ATOM 3612 O O . MET B 1 105 ? -32.812 3.404 7.141 1 34.19 105 MET B O 1
ATOM 3616 N N . ASP B 1 106 ? -30.797 3.986 6.938 1 35.38 106 ASP B N 1
ATOM 3617 C CA . ASP B 1 106 ? -30.594 3.619 8.336 1 35.38 106 ASP B CA 1
ATOM 3618 C C . ASP B 1 106 ? -31.516 4.414 9.258 1 35.38 106 ASP B C 1
ATOM 3620 O O . ASP B 1 106 ? -31.5 5.645 9.25 1 35.38 106 ASP B O 1
ATOM 3624 N N . PRO B 1 107 ? -32.5 3.891 9.719 1 36.56 107 PRO B N 1
ATOM 3625 C CA . PRO B 1 107 ? -33.5 4.645 10.484 1 36.56 107 PRO B CA 1
ATOM 3626 C C . PRO B 1 107 ? -32.875 5.492 11.586 1 36.56 107 PRO B C 1
ATOM 3628 O O . PRO B 1 107 ? -33.469 6.453 12.062 1 36.56 107 PRO B O 1
ATOM 3631 N N . LYS B 1 108 ? -31.703 5.016 12.125 1 35.09 108 LYS B N 1
ATOM 3632 C CA . LYS B 1 108 ? -31.094 5.836 13.172 1 35.09 108 LYS B CA 1
ATOM 3633 C C . LYS B 1 108 ? -30.703 7.211 12.633 1 35.09 108 LYS B C 1
ATOM 3635 O O . LYS B 1 108 ? -30.594 8.172 13.398 1 35.09 108 LYS B O 1
ATOM 3640 N N . TYR B 1 109 ? -30.25 7.156 11.508 1 34.53 109 TYR B N 1
ATOM 3641 C CA . TYR B 1 109 ? -30 8.398 10.781 1 34.53 109 TYR B CA 1
ATOM 3642 C C . TYR B 1 109 ? -30.984 8.555 9.625 1 34.53 109 TYR B C 1
ATOM 3644 O O . TYR B 1 109 ? -30.688 8.195 8.492 1 34.53 109 TYR B O 1
ATOM 3652 N N . PRO B 1 110 ? -32.188 8.562 10.039 1 39.12 110 PRO B N 1
ATOM 3653 C CA . PRO B 1 110 ? -33.25 8.75 9.031 1 39.12 110 PRO B CA 1
ATOM 3654 C C . PRO B 1 110 ? -32.781 9.625 7.867 1 39.12 110 PRO B C 1
ATOM 3656 O O . PRO B 1 110 ? -33.375 9.586 6.789 1 39.12 110 PRO B O 1
ATOM 3659 N N . LYS B 1 111 ? -32.344 10.797 8.25 1 36.09 111 LYS B N 1
ATOM 3660 C CA . LYS B 1 111 ? -31.734 11.5 7.125 1 36.09 111 LYS B CA 1
ATOM 3661 C C . LYS B 1 111 ? -30.531 10.734 6.59 1 36.09 111 LYS B C 1
ATOM 3663 O O . LYS B 1 111 ? -29.734 10.195 7.363 1 36.09 111 LYS B O 1
ATOM 3668 N N . LYS B 1 112 ? -30.719 10.18 5.395 1 37.22 112 LYS B N 1
ATOM 3669 C CA . LYS B 1 112 ? -29.656 9.43 4.727 1 37.22 112 LYS B CA 1
ATOM 3670 C C . LYS B 1 112 ? -28.359 9.461 5.539 1 37.22 112 LYS B C 1
ATOM 3672 O O . LYS B 1 112 ? -28.031 10.492 6.129 1 37.22 112 LYS B O 1
ATOM 3677 N N . ARG B 1 113 ? -28.094 8.578 6.406 1 34.59 113 ARG B N 1
ATOM 3678 C CA . ARG B 1 113 ? -26.812 8.805 7.066 1 34.59 113 ARG B CA 1
ATOM 3679 C C . ARG B 1 113 ? -26.094 10 6.461 1 34.59 113 ARG B C 1
ATOM 3681 O O . ARG B 1 113 ? -26.109 10.195 5.246 1 34.59 113 ARG B O 1
ATOM 3688 N N . ASN B 1 114 ? -25.906 11.102 7.145 1 34.16 114 ASN B N 1
ATOM 3689 C CA . ASN B 1 114 ? -25.656 12.375 6.473 1 34.16 114 ASN B CA 1
ATOM 3690 C C . ASN B 1 114 ? -25.328 12.172 5 1 34.16 114 ASN B C 1
ATOM 3692 O O . ASN B 1 114 ? -25.422 11.055 4.484 1 34.16 114 ASN B O 1
ATOM 3696 N N . GLY B 1 115 ? -24.328 12.797 4.348 1 34.31 115 GLY B N 1
ATOM 3697 C CA . GLY B 1 115 ? -23.797 13.086 3.025 1 34.31 115 GLY B CA 1
ATOM 3698 C C . GLY B 1 115 ? -23.594 11.844 2.18 1 34.31 115 GLY B C 1
ATOM 3699 O O . GLY B 1 115 ? -22.875 11.883 1.175 1 34.31 115 GLY B O 1
ATOM 3700 N N . GLN B 1 116 ? -23.938 10.727 2.738 1 36.47 116 GLN B N 1
ATOM 3701 C CA . GLN B 1 116 ? -23.594 9.641 1.827 1 36.47 116 GLN B CA 1
ATOM 3702 C C . GLN B 1 116 ? -24.625 9.516 0.708 1 36.47 116 GLN B C 1
ATOM 3704 O O . GLN B 1 116 ? -25.75 9.062 0.938 1 36.47 116 GLN B O 1
ATOM 3709 N N . ASN B 1 117 ? -25 10.484 0.026 1 41.38 117 ASN B N 1
ATOM 3710 C CA . ASN B 1 117 ? -25.672 10.234 -1.238 1 41.38 117 ASN B CA 1
ATOM 3711 C C . ASN B 1 117 ? -25.125 8.992 -1.938 1 41.38 117 ASN B C 1
ATOM 3713 O O . ASN B 1 117 ? -23.969 8.609 -1.712 1 41.38 117 ASN B O 1
ATOM 3717 N N . PRO B 1 118 ? -26.047 8.359 -2.613 1 43.44 118 PRO B N 1
ATOM 3718 C CA . PRO B 1 118 ? -25.641 7.215 -3.43 1 43.44 118 PRO B CA 1
ATOM 3719 C C . PRO B 1 118 ? -24.25 7.371 -4.023 1 43.44 118 PRO B C 1
ATOM 3721 O O . PRO B 1 118 ? -23.875 8.461 -4.469 1 43.44 118 PRO B O 1
ATOM 3724 N N . SER B 1 119 ? -23.344 6.684 -3.547 1 49.81 119 SER B N 1
ATOM 3725 C CA . SER B 1 119 ? -21.984 6.637 -4.07 1 49.81 119 SER B CA 1
ATOM 3726 C C . SER B 1 119 ? -21.969 6.828 -5.582 1 49.81 119 SER B C 1
ATOM 3728 O O . SER B 1 119 ? -22.734 6.191 -6.305 1 49.81 119 SER B O 1
ATOM 3730 N N . ILE B 1 120 ? -21.859 8.055 -6.133 1 52.22 120 ILE B N 1
ATOM 3731 C CA . ILE B 1 120 ? -21.656 8.367 -7.543 1 52.22 120 ILE B CA 1
ATOM 3732 C C . ILE B 1 120 ? -20.719 7.332 -8.164 1 52.22 120 ILE B C 1
ATOM 3734 O O . ILE B 1 120 ? -20.484 7.348 -9.375 1 52.22 120 ILE B O 1
ATOM 3738 N N . THR B 1 121 ? -20.359 6.305 -7.352 1 55.69 121 THR B N 1
ATOM 3739 C CA . THR B 1 121 ? -19.359 5.406 -7.926 1 55.69 121 THR B CA 1
ATOM 3740 C C . THR B 1 121 ? -20.047 4.305 -8.734 1 55.69 121 THR B C 1
ATOM 3742 O O . THR B 1 121 ? -19.391 3.34 -9.148 1 55.69 121 THR B O 1
ATOM 3745 N N . GLN B 1 122 ? -21.328 4.281 -8.922 1 55.31 122 GLN B N 1
ATOM 3746 C CA . GLN B 1 122 ? -22.031 3.219 -9.633 1 55.31 122 GLN B CA 1
ATOM 3747 C C . GLN B 1 122 ? -21.547 3.109 -11.078 1 55.31 122 GLN B C 1
ATOM 3749 O O . GLN B 1 122 ? -21.344 2.004 -11.586 1 55.31 122 GLN B O 1
ATOM 3754 N N . LYS B 1 123 ? -21.406 4.301 -11.672 1 61.88 123 LYS B N 1
ATOM 3755 C CA . LYS B 1 123 ? -20.875 4.258 -13.039 1 61.88 123 LYS B CA 1
ATOM 3756 C C . LYS B 1 123 ? -19.75 5.262 -13.219 1 61.88 123 LYS B C 1
ATOM 3758 O O . LYS B 1 123 ? -19.984 6.457 -13.398 1 61.88 123 LYS B O 1
ATOM 3763 N N . VAL B 1 124 ? -18.609 4.816 -12.852 1 69 124 VAL B N 1
ATOM 3764 C CA . VAL B 1 124 ? -17.453 5.676 -13.055 1 69 124 VAL B CA 1
ATOM 3765 C C . VAL B 1 124 ? -16.859 5.414 -14.438 1 69 124 VAL B C 1
ATOM 3767 O O . VAL B 1 124 ? -16.547 4.27 -14.781 1 69 124 VAL B O 1
ATOM 3770 N N . LEU B 1 125 ? -16.828 6.41 -15.234 1 72.69 125 LEU B N 1
ATOM 3771 C CA . LEU B 1 125 ? -16.281 6.281 -16.578 1 72.69 125 LEU B CA 1
ATOM 3772 C C . LEU B 1 125 ? -14.859 5.734 -16.531 1 72.69 125 LEU B C 1
ATOM 3774 O O . LEU B 1 125 ? -14.039 6.188 -15.734 1 72.69 125 LEU B O 1
ATOM 3778 N N . GLY B 1 126 ? -14.648 4.652 -17.25 1 78.56 126 GLY B N 1
ATOM 3779 C CA . GLY B 1 126 ? -13.297 4.129 -17.391 1 78.56 126 GLY B CA 1
ATOM 3780 C C . GLY B 1 126 ? -12.992 3 -16.438 1 78.56 126 GLY B C 1
ATOM 3781 O O . GLY B 1 126 ? -11.898 2.438 -16.453 1 78.56 126 GLY B O 1
ATOM 3782 N N . TYR B 1 127 ? -13.984 2.703 -15.594 1 87.38 127 TYR B N 1
ATOM 3783 C CA . TYR B 1 127 ? -13.773 1.631 -14.633 1 87.38 127 TYR B CA 1
ATOM 3784 C C . TYR B 1 127 ? -14.852 0.565 -14.758 1 87.38 127 TYR B C 1
ATOM 3786 O O . TYR B 1 127 ? -16.016 0.882 -15 1 87.38 127 TYR B O 1
ATOM 3794 N N . LYS B 1 128 ? -14.445 -0.648 -14.633 1 92.06 128 LYS B N 1
ATOM 3795 C CA . LYS B 1 128 ? -15.398 -1.749 -14.508 1 92.06 128 LYS B CA 1
ATOM 3796 C C . LYS B 1 128 ? -15.906 -1.879 -13.07 1 92.06 128 LYS B C 1
ATOM 3798 O O . LYS B 1 128 ? -15.172 -1.605 -12.125 1 92.06 128 LYS B O 1
ATOM 3803 N N . ALA B 1 129 ? -17.156 -2.334 -13 1 90.94 129 ALA B N 1
ATOM 3804 C CA . ALA B 1 129 ? -17.656 -2.631 -11.664 1 90.94 129 ALA B CA 1
ATOM 3805 C C . ALA B 1 129 ? -16.734 -3.611 -10.938 1 90.94 129 ALA B C 1
ATOM 3807 O O . ALA B 1 129 ? -16.234 -4.562 -11.539 1 90.94 129 ALA B O 1
ATOM 3808 N N . LYS B 1 130 ? -16.359 -3.34 -9.656 1 92.81 130 LYS B N 1
ATOM 3809 C CA . LYS B 1 130 ? -15.594 -4.195 -8.758 1 92.81 130 LYS B CA 1
ATOM 3810 C C . LYS B 1 130 ? -14.109 -3.854 -8.82 1 92.81 130 LYS B C 1
ATOM 3812 O O . LYS B 1 130 ? -13.312 -4.352 -8.016 1 92.81 130 LYS B O 1
ATOM 3817 N N . ASP B 1 131 ? -13.695 -2.91 -9.742 1 94.94 131 ASP B N 1
ATOM 3818 C CA . ASP B 1 131 ? -12.297 -2.504 -9.852 1 94.94 131 ASP B CA 1
ATOM 3819 C C . ASP B 1 131 ? -11.875 -1.647 -8.656 1 94.94 131 ASP B C 1
ATOM 3821 O O . ASP B 1 131 ? -12.57 -0.691 -8.305 1 94.94 131 ASP B O 1
ATOM 3825 N N . LEU B 1 132 ? -10.844 -2.086 -7.988 1 96.25 132 LEU B N 1
ATOM 3826 C CA . LEU B 1 132 ? -10.141 -1.117 -7.152 1 96.25 132 LEU B CA 1
ATOM 3827 C C . LEU B 1 132 ? -9.562 0.011 -8 1 96.25 132 LEU B C 1
ATOM 3829 O O . LEU B 1 132 ? -8.844 -0.241 -8.977 1 96.25 132 LEU B O 1
ATOM 3833 N N . MET B 1 133 ? -9.812 1.253 -7.723 1 94.25 133 MET B N 1
ATOM 3834 C CA . MET B 1 133 ? -9.562 2.359 -8.641 1 94.25 133 MET B CA 1
ATOM 3835 C C . MET B 1 133 ? -8.133 2.867 -8.508 1 94.25 133 MET B C 1
ATOM 3837 O O . MET B 1 133 ? -7.609 3.512 -9.422 1 94.25 133 MET B O 1
ATOM 3841 N N . GLY B 1 134 ? -7.504 2.623 -7.312 1 96.75 134 GLY B N 1
ATOM 3842 C CA . GLY B 1 134 ? -6.117 3.02 -7.137 1 96.75 134 GLY B CA 1
ATOM 3843 C C . GLY B 1 134 ? -5.938 4.516 -6.961 1 96.75 134 GLY B C 1
ATOM 3844 O O . GLY B 1 134 ? -4.906 5.074 -7.336 1 96.75 134 GLY B O 1
ATOM 3845 N N . ILE B 1 135 ? -6.891 5.219 -6.348 1 96.19 135 ILE B N 1
ATOM 3846 C CA . ILE B 1 135 ? -6.949 6.672 -6.238 1 96.19 135 ILE B CA 1
ATOM 3847 C C . ILE B 1 135 ? -5.73 7.18 -5.465 1 96.19 135 ILE B C 1
ATOM 3849 O O . ILE B 1 135 ? -5.074 8.133 -5.887 1 96.19 135 ILE B O 1
ATOM 3853 N N . PRO B 1 136 ? -5.359 6.543 -4.363 1 98.31 136 PRO B N 1
ATOM 3854 C CA . PRO B 1 136 ? -4.234 7.078 -3.594 1 98.31 136 PRO B CA 1
ATOM 3855 C C . PRO B 1 136 ? -2.939 7.133 -4.402 1 98.31 136 PRO B C 1
ATOM 3857 O O . PRO B 1 136 ? -2.281 8.172 -4.449 1 98.31 136 PRO B O 1
ATOM 3860 N N . TRP B 1 137 ? -2.639 6.035 -5.066 1 98.56 137 TRP B N 1
ATOM 3861 C CA . TRP B 1 137 ? -1.372 5.973 -5.789 1 98.56 137 TRP B CA 1
ATOM 3862 C C . TRP B 1 137 ? -1.437 6.793 -7.07 1 98.56 137 TRP B C 1
ATOM 3864 O O . TRP B 1 137 ? -0.423 7.332 -7.523 1 98.56 137 TRP B O 1
ATOM 3874 N N . ARG B 1 138 ? -2.598 6.898 -7.684 1 98 138 ARG B N 1
ATOM 3875 C CA . ARG B 1 138 ? -2.725 7.809 -8.82 1 98 138 ARG B CA 1
ATOM 3876 C C . ARG B 1 138 ? -2.418 9.242 -8.406 1 98 138 ARG B C 1
ATOM 3878 O O . ARG B 1 138 ? -1.716 9.961 -9.117 1 98 138 ARG B O 1
ATOM 3885 N N . LEU B 1 139 ? -2.906 9.641 -7.262 1 98.56 139 LEU B N 1
ATOM 3886 C CA . LEU B 1 139 ? -2.602 10.969 -6.742 1 98.56 139 LEU B CA 1
ATOM 3887 C C . LEU B 1 139 ? -1.106 11.117 -6.477 1 98.56 139 LEU B C 1
ATOM 3889 O O . LEU B 1 139 ? -0.491 12.102 -6.898 1 98.56 139 LEU B O 1
ATOM 3893 N N . ALA B 1 140 ? -0.533 10.148 -5.777 1 98.75 140 ALA B N 1
ATOM 3894 C CA . ALA B 1 140 ? 0.879 10.211 -5.41 1 98.75 140 ALA B CA 1
ATOM 3895 C C . ALA B 1 140 ? 1.764 10.359 -6.645 1 98.75 140 ALA B C 1
ATOM 3897 O O . ALA B 1 140 ? 2.705 11.148 -6.648 1 98.75 140 ALA B O 1
ATOM 3898 N N . LEU B 1 141 ? 1.438 9.602 -7.664 1 97.88 141 LEU B N 1
ATOM 3899 C CA . LEU B 1 141 ? 2.229 9.633 -8.891 1 97.88 141 LEU B CA 1
ATOM 3900 C C . LEU B 1 141 ? 2.082 10.977 -9.594 1 97.88 141 LEU B C 1
ATOM 3902 O O . LEU B 1 141 ? 3.061 11.523 -10.117 1 97.88 141 LEU B O 1
ATOM 3906 N N . LEU B 1 142 ? 0.886 11.484 -9.648 1 98.25 142 LEU B N 1
ATOM 3907 C CA . LEU B 1 142 ? 0.657 12.789 -10.266 1 98.25 142 LEU B CA 1
ATOM 3908 C C . LEU B 1 142 ? 1.42 13.883 -9.523 1 98.25 142 LEU B C 1
ATOM 3910 O O . LEU B 1 142 ? 1.979 14.789 -10.148 1 98.25 142 LEU B O 1
ATOM 3914 N N . LEU B 1 143 ? 1.429 13.812 -8.211 1 98.75 143 LEU B N 1
ATOM 3915 C CA . LEU B 1 143 ? 2.145 14.805 -7.414 1 98.75 143 LEU B CA 1
ATOM 3916 C C . LEU B 1 143 ? 3.648 14.703 -7.648 1 98.75 143 LEU B C 1
ATOM 3918 O O . LEU B 1 143 ? 4.336 15.727 -7.734 1 98.75 143 LEU B O 1
ATOM 3922 N N . ARG B 1 144 ? 4.129 13.453 -7.699 1 97.75 144 ARG B N 1
ATOM 3923 C CA . ARG B 1 144 ? 5.539 13.273 -8.039 1 97.75 144 ARG B CA 1
ATOM 3924 C C . ARG B 1 144 ? 5.875 13.938 -9.367 1 97.75 144 ARG B C 1
ATOM 3926 O O . ARG B 1 144 ? 6.883 14.641 -9.477 1 97.75 144 ARG B O 1
ATOM 3933 N N . GLU B 1 145 ? 5.059 13.781 -10.344 1 96.31 145 GLU B N 1
ATOM 3934 C CA . GLU B 1 145 ? 5.254 14.359 -11.664 1 96.31 145 GLU B CA 1
ATOM 3935 C C . GLU B 1 145 ? 5.148 15.883 -11.625 1 96.31 145 GLU B C 1
ATOM 3937 O O . GLU B 1 145 ? 5.77 16.578 -12.43 1 96.31 145 GLU B O 1
ATOM 3942 N N . ASP B 1 146 ? 4.379 16.391 -10.688 1 97.69 146 ASP B N 1
ATOM 3943 C CA . ASP B 1 146 ? 4.152 17.828 -10.562 1 97.69 146 ASP B CA 1
ATOM 3944 C C . ASP B 1 146 ? 5.281 18.5 -9.781 1 97.69 146 ASP B C 1
ATOM 3946 O O . ASP B 1 146 ? 5.242 19.703 -9.539 1 97.69 146 ASP B O 1
ATOM 3950 N N . GLY B 1 147 ? 6.223 17.734 -9.312 1 97.12 147 GLY B N 1
ATOM 3951 C CA . GLY B 1 147 ? 7.406 18.359 -8.75 1 97.12 147 GLY B CA 1
ATOM 3952 C C . GLY B 1 147 ? 7.719 17.891 -7.34 1 97.12 147 GLY B C 1
ATOM 3953 O O . GLY B 1 147 ? 8.805 18.156 -6.816 1 97.12 147 GLY B O 1
ATOM 3954 N N . TRP B 1 148 ? 6.797 17.172 -6.684 1 98.56 148 TRP B N 1
ATOM 3955 C CA . TRP B 1 148 ? 7.027 16.672 -5.336 1 98.56 148 TRP B CA 1
ATOM 3956 C C . TRP B 1 148 ? 8.055 15.539 -5.348 1 98.56 148 TRP B C 1
ATOM 3958 O O . TRP B 1 148 ? 8.188 14.82 -6.34 1 98.56 148 TRP B O 1
ATOM 3968 N N . TYR B 1 149 ? 8.805 15.406 -4.324 1 98.31 149 TYR B N 1
ATOM 3969 C CA . TYR B 1 149 ? 9.539 14.172 -4.055 1 98.31 149 TYR B CA 1
ATOM 3970 C C . TYR B 1 149 ? 8.672 13.18 -3.291 1 98.31 149 TYR B C 1
ATOM 3972 O O . TYR B 1 149 ? 8.234 13.461 -2.174 1 98.31 149 TYR B O 1
ATOM 3980 N N . LEU B 1 150 ? 8.344 12.109 -3.916 1 98.44 150 LEU B N 1
ATOM 3981 C CA . LEU B 1 150 ? 7.605 11.031 -3.262 1 98.44 150 LEU B CA 1
ATOM 3982 C C . LEU B 1 150 ? 8.547 10.148 -2.449 1 98.44 150 LEU B C 1
ATOM 3984 O O . LEU B 1 150 ? 9.297 9.344 -3.016 1 98.44 150 LEU B O 1
ATOM 3988 N N . ARG B 1 151 ? 8.461 10.219 -1.114 1 98.25 151 ARG B N 1
ATOM 3989 C CA . ARG B 1 151 ? 9.523 9.672 -0.279 1 98.25 151 ARG B CA 1
ATOM 3990 C C . ARG B 1 151 ? 9.102 8.359 0.357 1 98.25 151 ARG B C 1
ATOM 3992 O O . ARG B 1 151 ? 9.938 7.492 0.627 1 98.25 151 ARG B O 1
ATOM 3999 N N . SER B 1 152 ? 7.77 8.234 0.646 1 98.44 152 SER B N 1
ATOM 4000 C CA . SER B 1 152 ? 7.336 6.996 1.288 1 98.44 152 SER B CA 1
ATOM 4001 C C . SER B 1 152 ? 5.828 6.809 1.158 1 98.44 152 SER B C 1
ATOM 4003 O O . SER B 1 152 ? 5.074 7.781 1.115 1 98.44 152 SER B O 1
ATOM 4005 N N . ASP B 1 153 ? 5.445 5.605 0.967 1 98.69 153 ASP B N 1
ATOM 4006 C CA . ASP B 1 153 ? 4.07 5.148 1.139 1 98.69 153 ASP B CA 1
ATOM 4007 C C . ASP B 1 153 ? 3.904 4.395 2.455 1 98.69 153 ASP B C 1
ATOM 4009 O O . ASP B 1 153 ? 4.207 3.201 2.537 1 98.69 153 ASP B O 1
ATOM 4013 N N . ILE B 1 154 ? 3.439 5.113 3.463 1 98.75 154 ILE B N 1
ATOM 4014 C CA . ILE B 1 154 ? 3.229 4.543 4.789 1 98.75 154 ILE B CA 1
ATOM 4015 C C . ILE B 1 154 ? 1.827 3.939 4.875 1 98.75 154 ILE B C 1
ATOM 4017 O O . ILE B 1 154 ? 0.859 4.535 4.398 1 98.75 154 ILE B O 1
ATOM 4021 N N . ILE B 1 155 ? 1.736 2.754 5.457 1 98.75 155 ILE B N 1
ATOM 4022 C CA . ILE B 1 155 ? 0.459 2.068 5.621 1 98.75 155 ILE B CA 1
ATOM 4023 C C . ILE B 1 155 ? -0.108 2.359 7.008 1 98.75 155 ILE B C 1
ATOM 4025 O O . ILE B 1 155 ? 0.515 2.033 8.023 1 98.75 155 ILE B O 1
ATOM 4029 N N . TRP B 1 156 ? -1.264 3.025 7.051 1 98.44 156 TRP B N 1
ATOM 4030 C CA . TRP B 1 156 ? -2.033 3.135 8.289 1 98.44 156 TRP B CA 1
ATOM 4031 C C . TRP B 1 156 ? -2.904 1.9 8.5 1 98.44 156 TRP B C 1
ATOM 4033 O O . TRP B 1 156 ? -3.967 1.772 7.887 1 98.44 156 TRP B O 1
ATOM 4043 N N . HIS B 1 157 ? -2.424 1.028 9.336 1 97.75 157 HIS B N 1
ATOM 4044 C CA . HIS B 1 157 ? -3.082 -0.24 9.625 1 97.75 157 HIS B CA 1
ATOM 4045 C C . HIS B 1 157 ? -4.105 -0.083 10.75 1 97.75 157 HIS B C 1
ATOM 4047 O O . HIS B 1 157 ? -3.756 0.287 11.867 1 97.75 157 HIS B O 1
ATOM 4053 N N . LYS B 1 158 ? -5.363 -0.406 10.445 1 94.25 158 LYS B N 1
ATOM 4054 C CA . LYS B 1 158 ? -6.465 -0.352 11.406 1 94.25 158 LYS B CA 1
ATOM 4055 C C . LYS B 1 158 ? -6.852 -1.75 11.875 1 94.25 158 LYS B C 1
ATOM 4057 O O . LYS B 1 158 ? -7.609 -2.449 11.195 1 94.25 158 LYS B O 1
ATOM 4062 N N . GLU B 1 159 ? -6.426 -2.121 13.023 1 89.19 159 GLU B N 1
ATOM 4063 C CA . GLU B 1 159 ? -6.738 -3.451 13.539 1 89.19 159 GLU B CA 1
ATOM 4064 C C . GLU B 1 159 ? -8.219 -3.58 13.867 1 89.19 159 GLU B C 1
ATOM 4066 O O . GLU B 1 159 ? -8.773 -4.684 13.852 1 89.19 159 GLU B O 1
ATOM 4071 N N . ASN B 1 160 ? -8.867 -2.461 14.133 1 84.75 160 ASN B N 1
ATOM 4072 C CA . ASN B 1 160 ? -10.289 -2.479 14.477 1 84.75 160 ASN B CA 1
ATOM 4073 C C . ASN B 1 160 ? -11.156 -2.105 13.273 1 84.75 160 ASN B C 1
ATOM 4075 O O . ASN B 1 160 ? -12.234 -1.538 13.445 1 84.75 160 ASN B O 1
ATOM 4079 N N . ALA B 1 161 ? -10.648 -2.408 12.094 1 86.62 161 ALA B N 1
ATOM 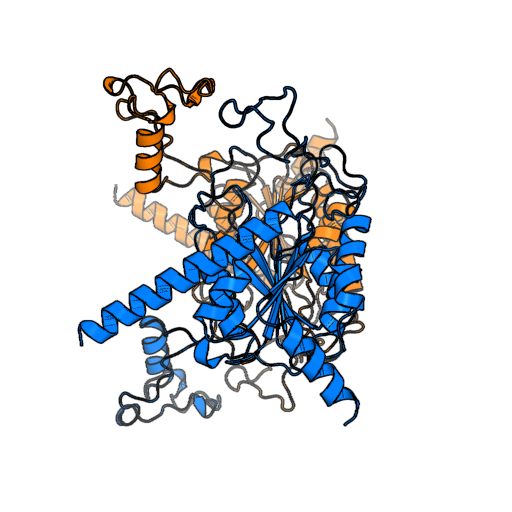4080 C CA . ALA B 1 161 ? -11.43 -2.121 10.898 1 86.62 161 ALA B CA 1
ATOM 4081 C C . ALA B 1 161 ? -12.727 -2.918 10.883 1 86.62 161 ALA B C 1
ATOM 4083 O O . ALA B 1 161 ? -12.758 -4.078 11.305 1 86.62 161 ALA B O 1
ATOM 4084 N N . MET B 1 162 ? -13.75 -2.309 10.398 1 80.06 162 MET B N 1
ATOM 4085 C CA . MET B 1 162 ? -15.039 -2.982 10.281 1 80.06 162 MET B CA 1
ATOM 4086 C C . MET B 1 162 ? -14.961 -4.137 9.289 1 80.06 162 MET B C 1
ATOM 4088 O O . MET B 1 162 ? -14.367 -4 8.219 1 80.06 162 MET B O 1
ATOM 4092 N N . PRO B 1 163 ? -15.555 -5.223 9.727 1 82.62 163 PRO B N 1
ATOM 4093 C CA . PRO B 1 163 ? -15.586 -6.332 8.773 1 82.62 163 PRO B CA 1
ATOM 4094 C C . PRO B 1 163 ? -16.438 -6.027 7.543 1 82.62 163 PRO B C 1
ATOM 4096 O O . PRO B 1 163 ? -17.391 -5.258 7.625 1 82.62 163 PRO B O 1
ATOM 4099 N N . GLU B 1 164 ? -16.016 -6.496 6.441 1 84.69 164 GLU B N 1
ATOM 4100 C CA . GLU B 1 164 ? -16.797 -6.383 5.211 1 84.69 164 GLU B CA 1
ATOM 4101 C C . GLU B 1 164 ? -17.453 -7.711 4.844 1 84.69 164 GLU B C 1
ATOM 4103 O O . GLU B 1 164 ? -16.844 -8.773 5.035 1 84.69 164 GLU B O 1
ATOM 4108 N N . ALA B 1 165 ? -18.594 -7.656 4.309 1 79.62 165 ALA B N 1
ATOM 4109 C CA . ALA B 1 165 ? -19.359 -8.859 3.967 1 79.62 165 ALA B CA 1
ATOM 4110 C C . ALA B 1 165 ? -18.906 -9.43 2.625 1 79.62 165 ALA B C 1
ATOM 4112 O O . ALA B 1 165 ? -19.375 -10.492 2.211 1 79.62 165 ALA B O 1
ATOM 4113 N N . CYS B 1 166 ? -17.969 -8.891 2.025 1 86.69 166 CYS B N 1
ATOM 4114 C CA . CYS B 1 166 ? -17.547 -9.359 0.711 1 86.69 166 CYS B CA 1
ATOM 4115 C C . CYS B 1 166 ? -16.969 -10.773 0.795 1 86.69 166 CYS B C 1
ATOM 4117 O O . CYS B 1 166 ? -16.312 -11.125 1.778 1 86.69 166 CYS B O 1
ATOM 4119 N N . ARG B 1 167 ? -17.219 -11.555 -0.259 1 90.75 167 ARG B N 1
ATOM 4120 C CA . ARG B 1 167 ? -16.797 -12.953 -0.261 1 90.75 167 ARG B CA 1
ATOM 4121 C C . ARG B 1 167 ? -15.781 -13.219 -1.368 1 90.75 167 ARG B C 1
ATOM 4123 O O . ARG B 1 167 ? -15.398 -14.359 -1.604 1 90.75 167 ARG B O 1
ATOM 4130 N N . ASP B 1 168 ? -15.367 -12.18 -2.074 1 95.31 168 ASP B N 1
ATOM 4131 C CA . ASP B 1 168 ? -14.5 -12.414 -3.223 1 95.31 168 ASP B CA 1
ATOM 4132 C C . ASP B 1 168 ? -13.195 -11.633 -3.094 1 95.31 168 ASP B C 1
ATOM 4134 O O . ASP B 1 168 ? -12.508 -11.391 -4.086 1 95.31 168 ASP B O 1
ATOM 4138 N N . ARG B 1 169 ? -12.914 -11.133 -1.933 1 96.5 169 ARG B N 1
ATOM 4139 C CA . ARG B 1 169 ? -11.664 -10.445 -1.625 1 96.5 169 ARG B CA 1
ATOM 4140 C C . ARG B 1 169 ? -11.492 -10.281 -0.12 1 96.5 169 ARG B C 1
ATOM 4142 O O . ARG B 1 169 ? -12.453 -10.383 0.64 1 96.5 169 ARG B O 1
ATOM 4149 N N . PRO B 1 170 ? -10.227 -10.023 0.319 1 96.38 170 PRO B N 1
ATOM 4150 C CA . PRO B 1 170 ? -10.039 -9.719 1.74 1 96.38 170 PRO B CA 1
ATOM 4151 C C . PRO B 1 170 ? -10.695 -8.398 2.152 1 96.38 170 PRO B C 1
ATOM 4153 O O . PRO B 1 170 ? -10.898 -7.516 1.314 1 96.38 170 PRO B O 1
ATOM 4156 N N . THR B 1 171 ? -11 -8.32 3.453 1 94.12 171 THR B N 1
ATOM 4157 C CA . THR B 1 171 ? -11.547 -7.094 4.027 1 94.12 171 THR B CA 1
ATOM 4158 C C . THR B 1 171 ? -10.477 -6 4.07 1 94.12 171 THR B C 1
ATOM 4160 O O . THR B 1 171 ? -9.328 -6.266 4.426 1 94.12 171 THR B O 1
ATOM 4163 N N . ARG B 1 172 ? -10.859 -4.844 3.641 1 95.12 172 ARG B N 1
ATOM 4164 C CA . ARG B 1 172 ? -9.938 -3.713 3.701 1 95.12 172 ARG B CA 1
ATOM 4165 C C . ARG B 1 172 ? -9.688 -3.291 5.145 1 95.12 172 ARG B C 1
ATOM 4167 O O . ARG B 1 172 ? -10.625 -3.166 5.934 1 95.12 172 ARG B O 1
ATOM 4174 N N . SER B 1 173 ? -8.367 -3.027 5.473 1 96.25 173 SER B N 1
ATOM 4175 C CA . SER B 1 173 ? -8.047 -2.695 6.859 1 96.25 173 SER B CA 1
ATOM 4176 C C . SER B 1 173 ? -6.965 -1.622 6.934 1 96.25 173 SER B C 1
ATOM 4178 O O . SER B 1 173 ? -6.352 -1.427 7.984 1 96.25 173 SER B O 1
ATOM 4180 N N . TYR B 1 174 ? -6.68 -0.946 5.797 1 97.75 174 TYR B N 1
ATOM 4181 C CA . TYR B 1 174 ? -5.637 0.07 5.863 1 97.75 174 TYR B CA 1
ATOM 4182 C C . TYR B 1 174 ? -5.922 1.211 4.895 1 97.75 174 TYR B C 1
ATOM 4184 O O . TYR B 1 174 ? -6.766 1.079 4.004 1 97.75 174 TYR B O 1
ATOM 4192 N N . GLU B 1 175 ? -5.293 2.348 5.133 1 97.31 175 GLU B N 1
ATOM 4193 C CA . GLU B 1 175 ? -5.199 3.492 4.234 1 97.31 175 GLU B CA 1
ATOM 4194 C C . GLU B 1 175 ? -3.75 3.914 4.023 1 97.31 175 GLU B C 1
ATOM 4196 O O . GLU B 1 175 ? -2.846 3.398 4.684 1 97.31 175 GLU B O 1
ATOM 4201 N N . HIS B 1 176 ? -3.562 4.758 3.051 1 98.56 176 HIS B N 1
ATOM 4202 C CA . HIS B 1 176 ? -2.215 5.219 2.738 1 98.56 176 HIS B CA 1
ATOM 4203 C C . HIS B 1 176 ? -1.912 6.547 3.424 1 98.56 176 HIS B C 1
ATOM 4205 O O . HIS B 1 176 ? -2.781 7.418 3.51 1 98.56 176 HIS B O 1
ATOM 4211 N N . VAL B 1 177 ? -0.732 6.707 3.934 1 98.75 177 VAL B N 1
ATOM 4212 C CA . VAL B 1 177 ? -0.132 7.98 4.328 1 98.75 177 VAL B CA 1
ATOM 4213 C C . VAL B 1 177 ? 1.107 8.25 3.479 1 98.75 177 VAL B C 1
ATOM 4215 O O . VAL B 1 177 ? 2.17 7.672 3.717 1 98.75 177 VAL B O 1
ATOM 4218 N N . PHE B 1 178 ? 0.972 9.141 2.527 1 98.88 178 PHE B N 1
ATOM 4219 C CA . PHE B 1 178 ? 2.111 9.445 1.673 1 98.88 178 PHE B CA 1
ATOM 4220 C C . PHE B 1 178 ? 2.98 10.531 2.301 1 98.88 178 PHE B C 1
ATOM 4222 O O . PHE B 1 178 ? 2.475 11.57 2.729 1 98.88 178 PHE B O 1
ATOM 4229 N N . LEU B 1 179 ? 4.27 10.281 2.426 1 98.88 179 LEU B N 1
ATOM 4230 C CA . LEU B 1 179 ? 5.262 11.289 2.785 1 98.88 179 LEU B CA 1
ATOM 4231 C C . LEU B 1 179 ? 5.871 11.922 1.537 1 98.88 179 LEU B C 1
ATOM 4233 O O . LEU B 1 179 ? 6.508 11.234 0.736 1 98.88 179 LEU B O 1
ATOM 4237 N N . LEU B 1 180 ? 5.633 13.195 1.347 1 98.88 180 LEU B N 1
ATOM 4238 C CA . LEU B 1 180 ? 6.199 13.984 0.254 1 98.88 180 LEU B CA 1
ATOM 4239 C C . LEU B 1 180 ? 7.066 15.117 0.791 1 98.88 180 LEU B C 1
ATOM 4241 O O . LEU B 1 180 ? 6.852 15.594 1.906 1 98.88 180 LEU B O 1
ATOM 4245 N N . SER B 1 181 ? 8.047 15.508 0.029 1 98.75 181 SER B N 1
ATOM 4246 C CA . SER B 1 181 ? 8.867 16.656 0.396 1 98.75 181 SER B CA 1
ATOM 4247 C C . SER B 1 181 ? 9.016 17.625 -0.772 1 98.75 181 SER B C 1
ATOM 4249 O O . SER B 1 181 ? 8.875 17.234 -1.933 1 98.75 181 SER B O 1
ATOM 4251 N N . LYS B 1 182 ? 9.203 18.844 -0.455 1 98.44 182 LYS B N 1
ATOM 4252 C CA . LYS B 1 182 ? 9.398 19.906 -1.45 1 98.44 182 LYS B CA 1
ATOM 4253 C C . LYS B 1 182 ? 10.766 19.781 -2.113 1 98.44 182 LYS B C 1
ATOM 4255 O O . LYS B 1 182 ? 10.914 20.047 -3.309 1 98.44 182 LYS B O 1
ATOM 4260 N N . SER B 1 183 ? 11.727 19.391 -1.341 1 97.81 183 SER B N 1
ATOM 4261 C CA . SER B 1 183 ? 13.125 19.312 -1.764 1 97.81 183 SER B CA 1
ATOM 4262 C C . SER B 1 183 ? 13.734 17.969 -1.416 1 97.81 183 SER B C 1
ATOM 4264 O O . SER B 1 183 ? 13.164 17.203 -0.626 1 97.81 183 SER B O 1
ATOM 4266 N N . PRO B 1 184 ? 14.859 17.609 -2.062 1 95.56 184 PRO B N 1
ATOM 4267 C CA . PRO B 1 184 ? 15.5 16.344 -1.738 1 95.56 184 PRO B CA 1
ATOM 4268 C C . PRO B 1 184 ? 16.016 16.281 -0.3 1 95.56 184 PRO B C 1
ATOM 4270 O O . PRO B 1 184 ? 16.094 15.203 0.287 1 95.56 184 PRO B O 1
ATOM 4273 N N . ARG B 1 185 ? 16.391 17.5 0.175 1 96.81 185 ARG B N 1
ATOM 4274 C CA . ARG B 1 185 ? 16.75 17.609 1.584 1 96.81 185 ARG B CA 1
ATOM 4275 C C . ARG B 1 185 ? 15.633 18.281 2.381 1 96.81 185 ARG B C 1
ATOM 4277 O O . ARG B 1 185 ? 15.188 19.375 2.029 1 96.81 185 ARG B O 1
ATOM 4284 N N . TYR B 1 186 ? 15.18 17.625 3.342 1 98.12 186 TYR B N 1
ATOM 4285 C CA . TYR B 1 186 ? 14.039 18.125 4.094 1 98.12 186 TYR B CA 1
ATOM 4286 C C . TYR B 1 186 ? 14.117 17.703 5.555 1 98.12 186 TYR B C 1
ATOM 4288 O O . TYR B 1 186 ? 14.969 16.906 5.93 1 98.12 186 TYR B O 1
ATOM 4296 N N . TYR B 1 187 ? 13.297 18.328 6.359 1 97.94 187 TYR B N 1
ATOM 4297 C CA . TYR B 1 187 ? 13.242 18.016 7.785 1 97.94 187 TYR B CA 1
ATOM 4298 C C . TYR B 1 187 ? 12.562 16.672 8.023 1 97.94 187 TYR B C 1
ATOM 4300 O O . TYR B 1 187 ? 11.469 16.422 7.508 1 97.94 187 TYR B O 1
ATOM 4308 N N . TYR B 1 188 ? 13.156 15.852 8.734 1 97.69 188 TYR B N 1
ATOM 4309 C CA . TYR B 1 188 ? 12.633 14.578 9.219 1 97.69 188 TYR B CA 1
ATOM 4310 C C . TYR B 1 188 ? 13.32 14.164 10.516 1 97.69 188 TYR B C 1
ATOM 4312 O O . TYR B 1 188 ? 14.531 13.938 10.531 1 97.69 188 TYR B O 1
ATOM 4320 N N . ASP B 1 189 ? 12.555 14.016 11.547 1 96 189 ASP B N 1
ATOM 4321 C CA . ASP B 1 189 ? 13.156 13.703 12.836 1 96 189 ASP B CA 1
ATOM 4322 C C . ASP B 1 189 ? 13.227 12.195 13.055 1 96 189 ASP B C 1
ATOM 4324 O O . ASP B 1 189 ? 12.438 11.633 13.82 1 96 189 ASP B O 1
ATOM 4328 N N . TYR B 1 190 ? 14.227 11.602 12.516 1 91.75 190 TYR B N 1
ATOM 4329 C CA . TYR B 1 190 ? 14.359 10.148 12.586 1 91.75 190 TYR B CA 1
ATOM 4330 C C . TYR B 1 190 ? 14.688 9.703 14 1 91.75 190 TYR B C 1
ATOM 4332 O O . TYR B 1 190 ? 14.359 8.578 14.398 1 91.75 190 TYR B O 1
ATOM 4340 N N . GLU B 1 191 ? 15.273 10.5 14.789 1 90.38 191 GLU B N 1
ATOM 4341 C CA . GLU B 1 191 ? 15.633 10.133 16.156 1 90.38 191 GLU B CA 1
ATOM 4342 C C . GLU B 1 191 ? 14.398 9.984 17.031 1 90.38 191 GLU B C 1
ATOM 4344 O O . GLU B 1 191 ? 14.258 9 17.75 1 90.38 191 GLU B O 1
ATOM 4349 N N . GLN B 1 192 ? 13.531 10.953 16.875 1 90.88 192 GLN B N 1
ATOM 4350 C CA . GLN B 1 192 ? 12.312 10.891 17.672 1 90.88 192 GLN B CA 1
ATOM 4351 C C . GLN B 1 192 ? 11.383 9.789 17.156 1 90.88 192 GLN B C 1
ATOM 4353 O O . GLN B 1 192 ? 10.547 9.281 17.906 1 90.88 192 GLN B O 1
ATOM 4358 N N . MET B 1 193 ? 11.578 9.477 15.891 1 90.81 193 MET B N 1
ATOM 4359 C CA . MET B 1 193 ? 10.742 8.453 15.273 1 90.81 193 MET B CA 1
ATOM 4360 C C . MET B 1 193 ? 11.266 7.059 15.594 1 90.81 193 MET B C 1
ATOM 4362 O O . MET B 1 193 ? 10.562 6.066 15.375 1 90.81 193 MET B O 1
ATOM 4366 N N . ALA B 1 194 ? 12.398 6.961 16.156 1 87.94 194 ALA B N 1
ATOM 4367 C CA . ALA B 1 194 ? 13.062 5.676 16.359 1 87.94 194 ALA B CA 1
ATOM 4368 C C . ALA B 1 194 ? 12.281 4.801 17.328 1 87.94 194 ALA B C 1
ATOM 4370 O O . ALA B 1 194 ? 11.688 5.305 18.281 1 87.94 194 ALA B O 1
ATOM 4371 N N . GLU B 1 195 ? 12.195 3.537 17.031 1 83.88 195 GLU B N 1
ATOM 4372 C CA . GLU B 1 195 ? 11.531 2.543 17.859 1 83.88 195 GLU B CA 1
ATOM 4373 C C . GLU B 1 195 ? 12.539 1.651 18.578 1 83.88 195 GLU B C 1
ATOM 4375 O O . GLU B 1 195 ? 13.641 1.42 18.062 1 83.88 195 GLU B O 1
ATOM 4380 N N . PRO B 1 196 ? 12.133 1.19 19.812 1 74.94 196 PRO B N 1
ATOM 4381 C CA . PRO B 1 196 ? 13.039 0.271 20.516 1 74.94 196 PRO B CA 1
ATOM 4382 C C . PRO B 1 196 ? 13.25 -1.038 19.75 1 74.94 196 PRO B C 1
ATOM 4384 O O . PRO B 1 196 ? 12.312 -1.555 19.141 1 74.94 196 PRO B O 1
ATOM 4387 N N . MET B 1 197 ? 14.445 -1.482 19.75 1 73.38 197 MET B N 1
ATOM 4388 C CA . MET B 1 197 ? 14.766 -2.75 19.094 1 73.38 197 MET B CA 1
ATOM 4389 C C . MET B 1 197 ? 14.234 -3.928 19.906 1 73.38 197 MET B C 1
ATOM 4391 O O . MET B 1 197 ? 14.297 -3.916 21.141 1 73.38 197 MET B O 1
ATOM 4395 N N . LYS B 1 198 ? 13.68 -4.902 19.141 1 68.75 198 LYS B N 1
ATOM 4396 C CA . LYS B 1 198 ? 13.25 -6.125 19.812 1 68.75 198 LYS B CA 1
ATOM 4397 C C . LYS B 1 198 ? 14.445 -6.867 20.406 1 68.75 198 LYS B C 1
ATOM 4399 O O . LYS B 1 198 ? 15.562 -6.77 19.891 1 68.75 198 LYS B O 1
ATOM 4404 N N . GLU B 1 199 ? 14.18 -7.531 21.484 1 63.62 199 GLU B N 1
ATOM 4405 C CA . GLU B 1 199 ? 15.227 -8.273 22.188 1 63.62 199 GLU B CA 1
ATOM 4406 C C . GLU B 1 199 ? 15.914 -9.266 21.25 1 63.62 199 GLU B C 1
ATOM 4408 O O . GLU B 1 199 ? 17.141 -9.422 21.297 1 63.62 199 GLU B O 1
ATOM 4413 N N . VAL B 1 200 ? 15.125 -9.859 20.375 1 63.88 200 VAL B N 1
ATOM 4414 C CA . VAL B 1 200 ? 15.68 -10.867 19.484 1 63.88 200 VAL B CA 1
ATOM 4415 C C . VAL B 1 200 ? 16.688 -10.227 18.547 1 63.88 200 VAL B C 1
ATOM 4417 O O . VAL B 1 200 ? 17.719 -10.82 18.234 1 63.88 200 VAL B O 1
ATOM 4420 N N . SER B 1 201 ? 16.391 -9.086 18.188 1 62.91 201 SER B N 1
ATOM 4421 C CA . SER B 1 201 ? 17.297 -8.359 17.281 1 62.91 201 SER B CA 1
ATOM 4422 C C . SER B 1 201 ? 18.578 -7.965 18 1 62.91 201 SER B C 1
ATOM 4424 O O . SER B 1 201 ? 19.656 -8.008 17.406 1 62.91 201 SER B O 1
ATOM 4426 N N . LYS B 1 202 ? 18.422 -7.613 19.203 1 59.06 202 LYS B N 1
ATOM 4427 C CA . LYS B 1 202 ? 19.594 -7.281 20.016 1 59.06 202 LYS B CA 1
ATOM 4428 C C . LYS B 1 202 ? 20.531 -8.477 20.141 1 59.06 202 LYS B C 1
ATOM 4430 O O . LYS B 1 202 ? 21.75 -8.328 20 1 59.06 202 LYS B O 1
ATOM 4435 N N . LYS B 1 203 ? 19.875 -9.562 20.344 1 58.88 203 LYS B N 1
ATOM 4436 C CA . LYS B 1 203 ? 20.656 -10.781 20.5 1 58.88 203 LYS B CA 1
ATOM 4437 C C . LYS B 1 203 ? 21.375 -11.125 19.188 1 58.88 203 LYS B C 1
ATOM 4439 O O . LYS B 1 203 ? 22.547 -11.531 19.203 1 58.88 203 LYS B O 1
ATOM 4444 N N . ARG B 1 204 ? 20.672 -10.914 18.141 1 60.31 204 ARG B N 1
ATOM 4445 C CA . ARG B 1 204 ? 21.266 -11.18 16.828 1 60.31 204 ARG B CA 1
ATOM 4446 C C . ARG B 1 204 ? 22.438 -10.242 16.562 1 60.31 204 ARG B C 1
ATOM 4448 O O . ARG B 1 204 ? 23.453 -10.648 15.977 1 60.31 204 ARG B O 1
ATOM 4455 N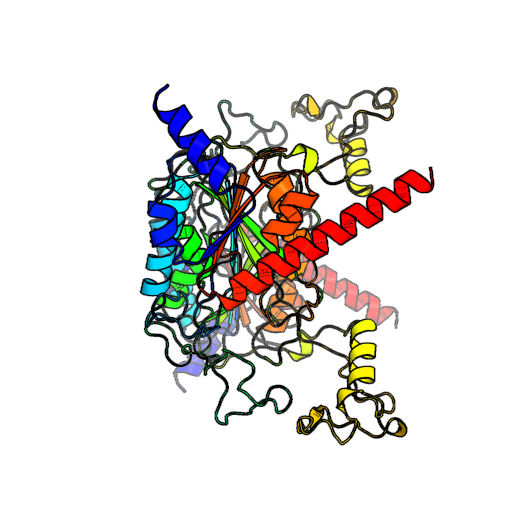 N . TYR B 1 205 ? 22.188 -9.102 16.953 1 57.78 205 TYR B N 1
ATOM 4456 C CA . TYR B 1 205 ? 23.219 -8.094 16.797 1 57.78 205 TYR B CA 1
ATOM 4457 C C . TYR B 1 205 ? 24.469 -8.484 17.578 1 57.78 205 TYR B C 1
ATOM 4459 O O . TYR B 1 205 ? 25.594 -8.352 17.078 1 57.78 205 TYR B O 1
ATOM 4467 N N . VAL B 1 206 ? 24.328 -8.969 18.766 1 55.34 206 VAL B N 1
ATOM 4468 C CA . VAL B 1 206 ? 25.422 -9.359 19.641 1 55.34 206 VAL B CA 1
ATOM 4469 C C . VAL B 1 206 ? 26.125 -10.602 19.094 1 55.34 206 VAL B C 1
ATOM 4471 O O . VAL B 1 206 ? 27.344 -10.68 19.078 1 55.34 206 VAL B O 1
ATOM 4474 N N . ARG B 1 207 ? 25.266 -11.508 18.609 1 55.88 207 ARG B N 1
ATOM 4475 C CA . ARG B 1 207 ? 25.828 -12.742 18.062 1 55.88 207 ARG B CA 1
ATOM 4476 C C . ARG B 1 207 ? 26.641 -12.453 16.812 1 55.88 207 ARG B C 1
ATOM 4478 O O . ARG B 1 207 ? 27.688 -13.07 16.594 1 55.88 207 ARG B O 1
ATOM 4485 N N . GLY B 1 208 ? 26.109 -11.594 15.977 1 51.56 208 GLY B N 1
ATOM 4486 C CA . GLY B 1 208 ? 26.781 -11.258 14.734 1 51.56 208 GLY B CA 1
ATOM 4487 C C . GLY B 1 208 ? 28.109 -10.555 14.953 1 51.56 208 GLY B C 1
ATOM 4488 O O . GLY B 1 208 ? 28.953 -10.5 14.047 1 51.56 208 GLY B O 1
ATOM 4489 N N . ARG B 1 209 ? 28.312 -10.07 16.203 1 51.34 209 ARG B N 1
ATOM 4490 C CA . ARG B 1 209 ? 29.531 -9.32 16.484 1 51.34 209 ARG B CA 1
ATOM 4491 C C . ARG B 1 209 ? 30.391 -10.047 17.516 1 51.34 209 ARG B C 1
ATOM 4493 O O . ARG B 1 209 ? 31.359 -9.484 18.016 1 51.34 209 ARG B O 1
ATOM 4500 N N . SER B 1 210 ? 29.953 -11.234 17.922 1 51.47 210 SER B N 1
ATOM 4501 C CA . SER B 1 210 ? 30.734 -12 18.891 1 51.47 210 SER B CA 1
ATOM 4502 C C . SER B 1 210 ? 31.953 -12.633 18.234 1 51.47 210 SER B C 1
ATOM 4504 O O . SER B 1 210 ? 31.984 -12.812 17 1 51.47 210 SER B O 1
ATOM 4506 N N . GLU B 1 211 ? 33.031 -12.68 18.891 1 49.69 211 GLU B N 1
ATOM 4507 C CA . GLU B 1 211 ? 34.281 -13.266 18.438 1 49.69 211 GLU B CA 1
ATOM 4508 C C . GLU B 1 211 ? 34.062 -14.602 17.734 1 49.69 211 GLU B C 1
ATOM 4510 O O . GLU B 1 211 ? 34.812 -14.969 16.828 1 49.69 211 GLU B O 1
ATOM 4515 N N . ASP B 1 212 ? 33.156 -15.367 18.234 1 46.47 212 ASP B N 1
ATOM 4516 C CA . ASP B 1 212 ? 32.906 -16.703 17.688 1 46.47 212 ASP B CA 1
ATOM 4517 C C . ASP B 1 212 ? 32 -16.625 16.469 1 46.47 212 ASP B C 1
ATOM 4519 O O . ASP B 1 212 ? 31.422 -17.641 16.062 1 46.47 212 ASP B O 1
ATOM 4523 N N . ASN B 1 213 ? 31.703 -15.438 16.156 1 45.66 213 ASN B N 1
ATOM 4524 C CA . ASN B 1 213 ? 30.875 -15.32 14.969 1 45.66 213 ASN B CA 1
ATOM 4525 C C . ASN B 1 213 ? 31.5 -16.016 13.766 1 45.66 213 ASN B C 1
ATOM 4527 O O . ASN B 1 213 ? 32.688 -15.805 13.469 1 45.66 213 ASN B O 1
ATOM 4531 N N . LYS B 1 214 ? 30.938 -17.047 13.414 1 48.25 214 LYS B N 1
ATOM 4532 C CA . LYS B 1 214 ? 31.422 -17.891 12.32 1 48.25 214 LYS B CA 1
ATOM 4533 C C . LYS B 1 214 ? 31.953 -17.031 11.172 1 48.25 214 LYS B C 1
ATOM 4535 O O . LYS B 1 214 ? 32.844 -17.453 10.438 1 48.25 214 LYS B O 1
ATOM 4540 N N . TYR B 1 215 ? 31.406 -15.875 11.086 1 43.34 215 TYR B N 1
ATOM 4541 C CA . TYR B 1 215 ? 31.875 -15.055 9.977 1 43.34 215 TYR B CA 1
ATOM 4542 C C . TYR B 1 215 ? 33.188 -14.367 10.312 1 43.34 215 TYR B C 1
ATOM 4544 O O . TYR B 1 215 ? 33.844 -13.781 9.438 1 43.34 215 TYR B O 1
ATOM 4552 N N . LEU B 1 216 ? 33.625 -14.234 11.625 1 42.31 216 LEU B N 1
ATOM 4553 C CA . LEU B 1 216 ? 34.906 -13.672 12.023 1 42.31 216 LEU B CA 1
ATOM 4554 C C . LEU B 1 216 ? 36 -14.719 11.961 1 42.31 216 LEU B C 1
ATOM 4556 O O . LEU B 1 216 ? 37.156 -14.422 12.234 1 42.31 216 LEU B O 1
ATOM 4560 N N . LYS B 1 217 ? 35.75 -16.016 11.961 1 39.41 217 LYS B N 1
ATOM 4561 C CA . LYS B 1 217 ? 36.875 -16.922 11.836 1 39.41 217 LYS B CA 1
ATOM 4562 C C . LYS B 1 217 ? 37.75 -16.562 10.625 1 39.41 217 LYS B C 1
ATOM 4564 O O . LYS B 1 217 ? 37.25 -16.062 9.625 1 39.41 217 LYS B O 1
ATOM 4569 N N . GLU B 1 218 ? 39.125 -16.422 10.781 1 37.28 218 GLU B N 1
ATOM 4570 C CA . GLU B 1 218 ? 40.281 -16 9.992 1 37.28 218 GLU B CA 1
ATOM 4571 C C . GLU B 1 218 ? 40.094 -16.359 8.516 1 37.28 218 GLU B C 1
ATOM 4573 O O . GLU B 1 218 ? 40.5 -15.609 7.637 1 37.28 218 GLU B O 1
ATOM 4578 N N . ASP B 1 219 ? 39.906 -17.75 8.203 1 34.97 219 ASP B N 1
ATOM 4579 C CA . ASP B 1 219 ? 40.125 -18.234 6.84 1 34.97 219 ASP B CA 1
ATOM 4580 C C . ASP B 1 219 ? 39.062 -17.688 5.895 1 34.97 219 ASP B C 1
ATOM 4582 O O . ASP B 1 219 ? 38.969 -18.125 4.746 1 34.97 219 ASP B O 1
ATOM 4586 N N . ALA B 1 220 ? 38 -17.203 6.574 1 34.16 220 ALA B N 1
ATOM 4587 C CA . ALA B 1 220 ? 37.031 -16.797 5.547 1 34.16 220 ALA B CA 1
ATOM 4588 C C . ALA B 1 220 ? 37.438 -15.453 4.934 1 34.16 220 ALA B C 1
ATOM 4590 O O . ALA B 1 220 ? 37.812 -14.523 5.645 1 34.16 220 ALA B O 1
ATOM 4591 N N . GLY B 1 221 ? 38.281 -15.336 4.074 1 33 221 GLY B N 1
ATOM 4592 C CA . GLY B 1 221 ? 38.875 -14.273 3.26 1 33 221 GLY B CA 1
ATOM 4593 C C . GLY B 1 221 ? 38.031 -13 3.268 1 33 221 GLY B C 1
ATOM 4594 O O . GLY B 1 221 ? 38.25 -12.117 2.439 1 33 221 GLY B O 1
ATOM 4595 N N . ILE B 1 222 ? 36.781 -13.156 3.619 1 34.31 222 ILE B N 1
ATOM 4596 C CA . ILE B 1 222 ? 35.938 -12 3.348 1 34.31 222 ILE B CA 1
ATOM 4597 C C . ILE B 1 222 ? 36.188 -10.914 4.387 1 34.31 222 ILE B C 1
ATOM 4599 O O . ILE B 1 222 ? 36.281 -11.195 5.582 1 34.31 222 ILE B O 1
ATOM 4603 N N . SER B 1 223 ? 36.906 -9.906 4.145 1 32.25 223 SER B N 1
ATOM 4604 C CA . SER B 1 223 ? 37.094 -8.734 4.988 1 32.25 223 SER B CA 1
ATOM 4605 C C . SER B 1 223 ? 35.812 -8.367 5.715 1 32.25 223 SER B C 1
ATOM 4607 O O . SER B 1 223 ? 34.75 -8.203 5.086 1 32.25 223 SER B O 1
ATOM 4609 N N . VAL B 1 224 ? 35.5 -8.914 6.867 1 36.97 224 VAL B N 1
ATOM 4610 C CA . VAL B 1 224 ? 34.469 -8.469 7.777 1 36.97 224 VAL B CA 1
ATOM 4611 C C . VAL B 1 224 ? 34.375 -6.941 7.77 1 36.97 224 VAL B C 1
ATOM 4613 O O . VAL B 1 224 ? 35.406 -6.266 7.926 1 36.97 224 VAL B O 1
ATOM 4616 N N . GLN B 1 225 ? 33.5 -6.406 7.016 1 33.91 225 GLN B N 1
ATOM 4617 C CA . GLN B 1 225 ? 33.344 -4.957 7.141 1 33.91 225 GLN B CA 1
ATOM 4618 C C . GLN B 1 225 ? 33.562 -4.508 8.586 1 33.91 225 GLN B C 1
ATOM 4620 O O . GLN B 1 225 ? 33.344 -5.277 9.516 1 33.91 225 GLN B O 1
ATOM 4625 N N . LYS B 1 226 ? 34.406 -3.533 8.875 1 35.41 226 LYS B N 1
ATOM 4626 C CA . LYS B 1 226 ? 34.812 -2.986 10.164 1 35.41 226 LYS B CA 1
ATOM 4627 C C . LYS B 1 226 ? 33.688 -3.094 11.195 1 35.41 226 LYS B C 1
ATOM 4629 O O . LYS B 1 226 ? 33.938 -3.408 12.359 1 35.41 226 LYS B O 1
ATOM 4634 N N . ILE B 1 227 ? 32.5 -2.828 10.703 1 36.5 227 ILE B N 1
ATOM 4635 C CA . ILE B 1 227 ? 31.406 -2.799 11.664 1 36.5 227 ILE B CA 1
ATOM 4636 C C . ILE B 1 227 ? 31.078 -4.219 12.117 1 36.5 227 ILE B C 1
ATOM 4638 O O . ILE B 1 227 ? 30.5 -4.418 13.188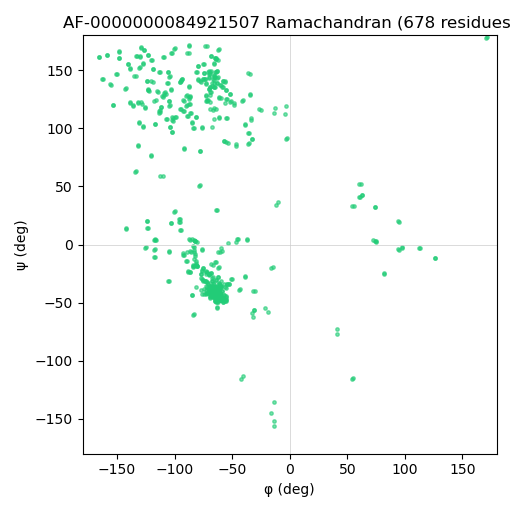 1 36.5 227 ILE B O 1
ATOM 4642 N N . ASN B 1 228 ? 31.422 -5.238 11.305 1 35.69 228 ASN B N 1
ATOM 4643 C CA . ASN B 1 228 ? 31.219 -6.648 11.625 1 35.69 228 ASN B CA 1
ATOM 4644 C C . ASN B 1 228 ? 32.469 -7.242 12.305 1 35.69 228 ASN B C 1
ATOM 4646 O O . ASN B 1 228 ? 32.562 -8.461 12.43 1 35.69 228 ASN B O 1
ATOM 4650 N N . LYS B 1 229 ? 33.531 -6.617 12.414 1 37.97 229 LYS B N 1
ATOM 4651 C CA . LYS B 1 229 ? 34.688 -7.18 13.133 1 37.97 229 LYS B CA 1
ATOM 4652 C C . LYS B 1 229 ? 34.281 -7.66 14.523 1 37.97 229 LYS B C 1
ATOM 4654 O O . LYS B 1 229 ? 33.5 -6.984 15.219 1 37.97 229 LYS B O 1
ATOM 4659 N N . ALA B 1 230 ? 34.531 -8.875 14.719 1 37.25 230 ALA B N 1
ATOM 4660 C CA . ALA B 1 230 ? 34.344 -9.438 16.062 1 37.25 230 ALA B CA 1
ATOM 4661 C C . ALA B 1 230 ? 34.969 -8.531 17.125 1 37.25 230 ALA B C 1
ATOM 4663 O O . ALA B 1 230 ? 36.125 -8.102 16.984 1 37.25 230 ALA B O 1
ATOM 4664 N N . ARG B 1 231 ? 34.25 -7.484 17.656 1 36.91 231 ARG B N 1
ATOM 4665 C CA . ARG B 1 231 ? 34.875 -6.891 18.844 1 36.91 231 ARG B CA 1
ATOM 4666 C C . ARG B 1 231 ? 35.031 -7.926 19.953 1 36.91 231 ARG B C 1
ATOM 4668 O O . ARG B 1 231 ? 34.312 -8.93 19.969 1 36.91 231 ARG B O 1
ATOM 4675 N N . LYS B 1 232 ? 36.219 -8.125 20.5 1 33.62 232 LYS B N 1
ATOM 4676 C CA . LYS B 1 232 ? 36.406 -8.953 21.672 1 33.62 232 LYS B CA 1
ATOM 4677 C C . LYS B 1 232 ? 35.156 -9.016 22.531 1 33.62 232 LYS B C 1
ATOM 4679 O O . LYS B 1 232 ? 34.438 -8.023 22.641 1 33.62 232 LYS B O 1
ATOM 4684 N N . TYR B 1 233 ? 34.562 -10.219 22.688 1 35.12 233 TYR B N 1
ATOM 4685 C CA . TYR B 1 233 ? 33.438 -10.492 23.578 1 35.12 233 TYR B CA 1
ATOM 4686 C C . TYR B 1 233 ? 33.312 -9.414 24.641 1 35.12 233 TYR B C 1
ATOM 4688 O O . TYR B 1 233 ? 32.188 -9.047 25.047 1 35.12 233 TYR B O 1
ATOM 4696 N N . GLY B 1 234 ? 34.344 -9.227 25.391 1 32.38 234 GLY B N 1
ATOM 4697 C CA . GLY B 1 234 ? 34.344 -8.477 26.641 1 32.38 234 GLY B CA 1
ATOM 4698 C C . GLY B 1 234 ? 33.875 -7.047 26.469 1 32.38 234 GLY B C 1
ATOM 4699 O O . GLY B 1 234 ? 33.469 -6.402 27.453 1 32.38 234 GLY B O 1
ATOM 4700 N N . GLN B 1 235 ? 34.438 -6.375 25.516 1 31.28 235 GLN B N 1
ATOM 4701 C CA . GLN B 1 235 ? 34.25 -4.926 25.578 1 31.28 235 GLN B CA 1
ATOM 4702 C C . GLN B 1 235 ? 32.938 -4.504 24.906 1 31.28 235 GLN B C 1
ATOM 4704 O O . GLN B 1 235 ? 32.75 -3.322 24.625 1 31.28 235 GLN B O 1
ATOM 4709 N N . TYR B 1 236 ? 32.125 -5.375 24.219 1 34.09 236 TYR B N 1
ATOM 4710 C CA . TYR B 1 236 ? 30.781 -4.887 23.922 1 34.09 236 TYR B CA 1
ATOM 4711 C C . TYR B 1 236 ? 30 -4.641 25.203 1 34.09 236 TYR B C 1
ATOM 4713 O O . TYR B 1 236 ? 29.406 -5.57 25.766 1 34.09 236 TYR B O 1
ATOM 4721 N N . LYS B 1 237 ? 30.406 -4.355 26.172 1 29.12 237 LYS B N 1
ATOM 4722 C CA . LYS B 1 237 ? 29.797 -3.902 27.406 1 29.12 237 LYS B CA 1
ATOM 4723 C C . LYS B 1 237 ? 28.656 -2.932 27.141 1 29.12 237 LYS B C 1
ATOM 4725 O O . LYS B 1 237 ? 28.844 -1.88 26.531 1 29.12 237 LYS B O 1
ATOM 4730 N N . GLY B 1 238 ? 27.391 -3.193 27.656 1 35 238 GLY B N 1
ATOM 4731 C CA . GLY B 1 238 ? 26.078 -2.582 27.859 1 35 238 GLY B CA 1
ATOM 4732 C C . GLY B 1 238 ? 25.609 -1.755 26.688 1 35 238 GLY B C 1
ATOM 4733 O O . GLY B 1 238 ? 24.547 -2.027 26.109 1 35 238 GLY B O 1
ATOM 4734 N N . ASP B 1 239 ? 26.062 -0.461 26.359 1 40.84 239 ASP B N 1
ATOM 4735 C CA . ASP B 1 239 ? 25.703 0.856 25.859 1 40.84 239 ASP B CA 1
ATOM 4736 C C . ASP B 1 239 ? 25.828 0.915 24.344 1 40.84 239 ASP B C 1
ATOM 4738 O O . ASP B 1 239 ? 25.406 1.883 23.703 1 40.84 239 ASP B O 1
ATOM 4742 N N . ASN B 1 240 ? 26.469 0.003 23.516 1 46.41 240 ASN B N 1
ATOM 4743 C CA . ASN B 1 240 ? 26.703 0.317 22.109 1 46.41 240 ASN B CA 1
ATOM 4744 C C . ASN B 1 240 ? 25.75 -0.448 21.203 1 46.41 240 ASN B C 1
ATOM 4746 O O . ASN B 1 240 ? 26.031 -0.611 20 1 46.41 240 ASN B O 1
ATOM 4750 N N . ILE B 1 241 ? 25.031 -1.251 21.609 1 51.72 241 ILE B N 1
ATOM 4751 C CA . ILE B 1 241 ? 23.953 -1.835 20.812 1 51.72 241 ILE B CA 1
ATOM 4752 C C . ILE B 1 241 ? 22.906 -0.778 20.5 1 51.72 241 ILE B C 1
ATOM 4754 O O . ILE B 1 241 ? 22.375 -0.145 21.422 1 51.72 241 ILE B O 1
ATOM 4758 N N . PRO B 1 242 ? 22.891 -0.602 19.141 1 60.56 242 PRO B N 1
ATOM 4759 C CA . PRO B 1 242 ? 21.766 0.316 18.922 1 60.56 242 PRO B CA 1
ATOM 4760 C C . PRO B 1 242 ? 20.5 -0.115 19.656 1 60.56 242 PRO B C 1
ATOM 4762 O O . PRO B 1 242 ? 20.188 -1.307 19.703 1 60.56 242 PRO B O 1
ATOM 4765 N N . GLN B 1 243 ? 20.062 0.75 20.5 1 65.62 243 GLN B N 1
ATOM 4766 C CA . GLN B 1 243 ? 18.859 0.492 21.281 1 65.62 243 GLN B CA 1
ATOM 4767 C C . GLN B 1 243 ? 17.594 0.802 20.469 1 65.62 243 GLN B C 1
ATOM 4769 O O . GLN B 1 243 ? 16.516 0.3 20.781 1 65.62 243 GLN B O 1
ATOM 4774 N N . PHE B 1 244 ? 17.891 1.538 19.312 1 74.25 244 PHE B N 1
ATOM 4775 C CA . PHE B 1 244 ? 16.719 2.01 18.594 1 74.25 244 PHE B CA 1
ATOM 4776 C C . PHE B 1 244 ? 16.859 1.744 17.094 1 74.25 244 PHE B C 1
ATOM 4778 O O . PHE B 1 244 ? 17.969 1.578 16.594 1 74.25 244 PHE B O 1
ATOM 4785 N N . ARG B 1 245 ? 15.797 1.461 16.516 1 79.31 245 ARG B N 1
ATOM 4786 C CA . ARG B 1 245 ? 15.75 1.305 15.07 1 79.31 245 ARG B CA 1
ATOM 4787 C C . ARG B 1 245 ? 14.773 2.295 14.445 1 79.31 245 ARG B C 1
ATOM 4789 O O . ARG B 1 245 ? 13.875 2.803 15.125 1 79.31 245 ARG B O 1
ATOM 4796 N N . ASN B 1 246 ? 15.008 2.521 13.141 1 87.25 246 ASN B N 1
ATOM 4797 C CA . ASN B 1 246 ? 14.094 3.385 12.398 1 87.25 246 ASN B CA 1
ATOM 4798 C C . ASN B 1 246 ? 12.672 2.83 12.398 1 87.25 246 ASN B C 1
ATOM 4800 O O . ASN B 1 246 ? 12.477 1.62 12.281 1 87.25 246 ASN B O 1
ATOM 4804 N N . LYS B 1 247 ? 11.797 3.732 12.594 1 91.81 247 LYS B N 1
ATOM 4805 C CA . LYS B 1 247 ? 10.391 3.33 12.5 1 91.81 247 LYS B CA 1
ATOM 4806 C C . LYS B 1 247 ? 10.086 2.734 11.133 1 91.81 247 LYS B C 1
ATOM 4808 O O . LYS B 1 247 ? 10.562 3.234 10.109 1 91.81 247 LYS B O 1
ATOM 4813 N N . ARG B 1 248 ? 9.305 1.727 11.156 1 94.31 248 ARG B N 1
ATOM 4814 C CA . ARG B 1 248 ? 8.93 1.065 9.906 1 94.31 248 ARG B CA 1
ATOM 4815 C C . ARG B 1 248 ? 7.711 1.73 9.281 1 94.31 248 ARG B C 1
ATOM 4817 O O . ARG B 1 248 ? 7.094 2.607 9.891 1 94.31 248 ARG B O 1
ATOM 4824 N N . ASP B 1 249 ? 7.367 1.332 8.039 1 97.69 249 ASP B N 1
ATOM 4825 C CA . ASP B 1 249 ? 6.398 2.062 7.23 1 97.69 249 ASP B CA 1
ATOM 4826 C C . ASP B 1 249 ? 5 1.466 7.375 1 97.69 249 ASP B C 1
ATOM 4828 O O . ASP B 1 249 ? 4.117 1.728 6.551 1 97.69 249 ASP B O 1
ATOM 4832 N N . ILE B 1 250 ? 4.781 0.616 8.32 1 97.94 250 ILE B N 1
ATOM 4833 C CA . ILE B 1 250 ? 3.441 0.186 8.703 1 97.94 250 ILE B CA 1
ATOM 4834 C C . ILE B 1 250 ? 3.123 0.68 10.117 1 97.94 250 ILE B C 1
ATOM 4836 O O . ILE B 1 250 ? 3.768 0.271 11.086 1 97.94 250 ILE B O 1
ATOM 4840 N N . TRP B 1 251 ? 2.158 1.592 10.219 1 97.5 251 TRP B N 1
ATOM 4841 C CA . TRP B 1 251 ? 1.751 2.195 11.484 1 97.5 251 TRP B CA 1
ATOM 4842 C C . TRP B 1 251 ? 0.4 1.65 11.938 1 97.5 251 TRP B C 1
ATOM 4844 O O . TRP B 1 251 ? -0.634 1.963 11.344 1 97.5 251 TRP B O 1
ATOM 4854 N N . THR B 1 252 ? 0.44 0.833 12.961 1 96.25 252 THR B N 1
ATOM 4855 C CA . THR B 1 252 ? -0.795 0.269 13.492 1 96.25 252 THR B CA 1
ATOM 4856 C C . THR B 1 252 ? -1.439 1.225 14.492 1 96.25 252 THR B C 1
ATOM 4858 O O . THR B 1 252 ? -0.924 1.419 15.594 1 96.25 252 THR B O 1
ATOM 4861 N N . ILE B 1 253 ? -2.508 1.878 14.07 1 94.75 253 ILE B N 1
ATOM 4862 C CA . ILE B 1 253 ? -3.24 2.857 14.867 1 94.75 253 ILE B CA 1
ATOM 4863 C C . ILE B 1 253 ? -4.742 2.629 14.711 1 94.75 253 ILE B C 1
ATOM 4865 O O . ILE B 1 253 ? -5.285 2.754 13.617 1 94.75 253 ILE B O 1
ATOM 4869 N N . ASN B 1 254 ? -5.41 2.342 15.797 1 90.44 254 ASN B N 1
ATOM 4870 C CA . ASN B 1 254 ? -6.852 2.113 15.742 1 90.44 254 ASN B CA 1
ATOM 4871 C C . ASN B 1 254 ? -7.621 3.416 15.555 1 90.44 254 ASN B C 1
ATOM 4873 O O . ASN B 1 254 ? -7.16 4.48 15.977 1 90.44 254 ASN B O 1
ATOM 4877 N N . THR B 1 255 ? -8.695 3.279 14.883 1 86.44 255 THR B N 1
ATOM 4878 C CA . THR B 1 255 ? -9.594 4.426 14.797 1 86.44 255 THR B CA 1
ATOM 4879 C C . THR B 1 255 ? -10.242 4.703 16.156 1 86.44 255 THR B C 1
ATOM 4881 O O . THR B 1 255 ? -10.305 3.818 17.016 1 86.44 255 THR B O 1
ATOM 4884 N N . VAL B 1 256 ? -10.5 5.934 16.375 1 78.31 256 VAL B N 1
ATOM 4885 C CA . VAL B 1 256 ? -11.164 6.324 17.609 1 78.31 256 VAL B CA 1
ATOM 4886 C C . VAL B 1 256 ? -12.539 6.898 17.297 1 78.31 256 VAL B C 1
ATOM 4888 O O . VAL B 1 256 ? -12.719 7.602 16.297 1 78.31 256 VAL B O 1
ATOM 4891 N N . SER B 1 257 ? -13.508 6.359 18.062 1 67.62 257 SER B N 1
ATOM 4892 C CA . SER B 1 257 ? -14.859 6.859 17.875 1 67.62 257 SER B CA 1
ATOM 4893 C C . SER B 1 257 ? -14.969 8.336 18.25 1 67.62 257 SER B C 1
ATOM 4895 O O . SER B 1 257 ? -14.336 8.773 19.219 1 67.62 257 SER B O 1
ATOM 4897 N N . PHE B 1 258 ? -15.273 9.141 17.328 1 60.47 258 PHE B N 1
ATOM 4898 C CA . PHE B 1 258 ? -15.562 10.547 17.609 1 60.47 258 PHE B CA 1
ATOM 4899 C C . PHE B 1 258 ? -17.062 10.797 17.609 1 60.47 258 PHE B C 1
ATOM 4901 O O . PHE B 1 258 ? -17.766 10.406 16.672 1 60.47 258 PHE B O 1
ATOM 4908 N N . ARG B 1 259 ? -17.609 11.039 18.797 1 52.84 259 ARG B N 1
ATOM 4909 C CA . ARG B 1 259 ? -19.047 11.258 18.984 1 52.84 259 ARG B CA 1
ATOM 4910 C C . ARG B 1 259 ? -19.531 12.445 18.156 1 52.84 259 ARG B C 1
ATOM 4912 O O . ARG B 1 259 ? -20.734 12.672 18.047 1 52.84 259 ARG B O 1
ATOM 4919 N N . GLY B 1 260 ? -18.641 13.133 17.516 1 53.94 260 GLY B N 1
ATOM 4920 C CA . GLY B 1 260 ? -19.141 14.297 16.797 1 53.94 260 GLY B CA 1
ATOM 4921 C C . GLY B 1 260 ? -19.609 13.969 15.391 1 53.94 260 GLY B C 1
ATOM 4922 O O . GLY B 1 260 ? -19.562 12.812 14.969 1 53.94 260 GLY B O 1
ATOM 4923 N N . ASN B 1 261 ? -20.344 14.859 14.781 1 48.66 261 ASN B N 1
ATOM 4924 C CA . ASN B 1 261 ? -21.016 14.75 13.484 1 48.66 261 ASN B CA 1
ATOM 4925 C C . ASN B 1 261 ? -20 14.555 12.352 1 48.66 261 ASN B C 1
ATOM 4927 O O . ASN B 1 261 ? -20.359 14.602 11.18 1 48.66 261 ASN B O 1
ATOM 4931 N N . HIS B 1 262 ? -18.781 14.656 12.75 1 53.81 262 HIS B N 1
ATOM 4932 C CA . HIS B 1 262 ? -17.875 14.508 11.617 1 53.81 262 HIS B CA 1
ATOM 4933 C C . HIS B 1 262 ? -17.312 13.094 11.539 1 53.81 262 HIS B C 1
ATOM 4935 O O . HIS B 1 262 ? -16.719 12.617 12.5 1 53.81 262 HIS B O 1
ATOM 4941 N N . TYR B 1 263 ? -17.734 12.281 10.5 1 50.44 263 TYR B N 1
ATOM 4942 C CA . TYR B 1 263 ? -17.625 10.844 10.312 1 50.44 263 TYR B CA 1
ATOM 4943 C C . TYR B 1 263 ? -16.219 10.438 9.898 1 50.44 263 TYR B C 1
ATOM 4945 O O . TYR B 1 263 ? -15.75 9.352 10.258 1 50.44 263 TYR B O 1
ATOM 4953 N N . ALA B 1 264 ? -15.414 11.25 9.211 1 58.34 264 ALA B N 1
ATOM 4954 C CA . ALA B 1 264 ? -14.211 10.664 8.625 1 58.34 264 ALA B CA 1
ATOM 4955 C C . ALA B 1 264 ? -12.953 11.336 9.156 1 58.34 264 ALA B C 1
ATOM 4957 O O . ALA B 1 264 ? -12.461 12.305 8.57 1 58.34 264 ALA B O 1
ATOM 4958 N N . VAL B 1 265 ? -12.633 10.93 10.398 1 75.81 265 VAL B N 1
ATOM 4959 C CA . VAL B 1 265 ? -11.516 11.602 11.047 1 75.81 265 VAL B CA 1
ATOM 4960 C C . VAL B 1 265 ? -10.406 10.594 11.328 1 75.81 265 VAL B C 1
ATOM 4962 O O . VAL B 1 265 ? -10.672 9.477 11.781 1 75.81 265 VAL B O 1
ATOM 4965 N N . PHE B 1 266 ? -9.18 10.953 10.766 1 88.31 266 PHE B N 1
ATOM 4966 C CA . PHE B 1 266 ? -8.07 10.109 11.203 1 88.31 266 PHE B CA 1
ATOM 4967 C C . PHE B 1 266 ? -7.746 10.367 12.672 1 88.31 266 PHE B C 1
ATOM 4969 O O . PHE B 1 266 ? -7.969 11.469 13.18 1 88.31 266 PHE B O 1
ATOM 4976 N N . PRO B 1 267 ? -7.309 9.359 13.398 1 93.38 267 PRO B N 1
ATOM 4977 C CA . PRO B 1 267 ? -7.066 9.461 14.836 1 93.38 267 PRO B CA 1
ATOM 4978 C C . PRO B 1 267 ? -5.961 10.453 15.18 1 93.38 267 PRO B C 1
ATOM 4980 O O . PRO B 1 267 ? -5 10.602 14.414 1 93.38 267 PRO B O 1
ATOM 4983 N N . PRO B 1 268 ? -6.035 11.102 16.328 1 93.5 268 PRO B N 1
ATOM 4984 C CA . PRO B 1 268 ? -5.027 12.07 16.766 1 93.5 268 PRO B CA 1
ATOM 4985 C C . PRO B 1 268 ? -3.613 11.484 16.766 1 93.5 268 PRO B C 1
ATOM 4987 O O . PRO B 1 268 ? -2.65 12.188 16.453 1 93.5 268 PRO B O 1
ATOM 4990 N N . LYS B 1 269 ? -3.514 10.211 17.078 1 95.5 269 LYS B N 1
ATOM 4991 C CA . LYS B 1 269 ? -2.203 9.57 17.141 1 95.5 269 LYS B CA 1
ATOM 4992 C C . LYS B 1 269 ? -1.517 9.586 15.781 1 95.5 269 LYS B C 1
ATOM 4994 O O . LYS B 1 269 ? -0.294 9.719 15.695 1 95.5 269 LYS B O 1
ATOM 4999 N N . LEU B 1 270 ? -2.277 9.414 14.766 1 96.94 270 LEU B N 1
ATOM 5000 C CA . LEU B 1 270 ? -1.715 9.445 13.422 1 96.94 270 LEU B CA 1
ATOM 5001 C C . LEU B 1 270 ? -1.141 10.828 13.109 1 96.94 270 LEU B C 1
ATOM 5003 O O . LEU B 1 270 ? -0.025 10.938 12.594 1 96.94 270 LEU B O 1
ATOM 5007 N N . ALA B 1 271 ? -1.88 11.867 13.445 1 97.12 271 ALA B N 1
ATOM 5008 C CA . ALA B 1 271 ? -1.402 13.234 13.258 1 97.12 271 ALA B CA 1
ATOM 5009 C C . ALA B 1 271 ? -0.134 13.484 14.062 1 97.12 271 ALA B C 1
ATOM 5011 O O . ALA B 1 271 ? 0.808 14.117 13.57 1 97.12 271 ALA B O 1
ATOM 5012 N N . GLU B 1 272 ? -0.17 12.977 15.258 1 96.69 272 GLU B N 1
ATOM 5013 C CA . GLU B 1 272 ? 0.96 13.156 16.172 1 96.69 272 GLU B CA 1
ATOM 5014 C C . GLU B 1 272 ? 2.244 12.586 15.57 1 96.69 272 GLU B C 1
ATOM 5016 O O . GLU B 1 272 ? 3.285 13.242 15.57 1 96.69 272 GLU B O 1
ATOM 5021 N N . ILE B 1 273 ? 2.172 11.398 15.055 1 97.38 273 ILE B N 1
ATOM 5022 C CA . ILE B 1 273 ? 3.346 10.734 14.492 1 97.38 273 ILE B CA 1
ATOM 5023 C C . ILE B 1 273 ? 3.852 11.523 13.289 1 97.38 273 ILE B C 1
ATOM 5025 O O . ILE B 1 273 ? 5.055 11.742 13.141 1 97.38 273 ILE B O 1
ATOM 5029 N N . CYS B 1 274 ? 2.947 11.977 12.438 1 98.31 274 CYS B N 1
ATOM 5030 C CA . CYS B 1 274 ? 3.332 12.773 11.281 1 98.31 274 CYS B CA 1
ATOM 5031 C C . CYS B 1 274 ? 4.02 14.062 11.711 1 98.31 274 CYS B C 1
ATOM 5033 O O . CYS B 1 274 ? 5.012 14.477 11.109 1 98.31 274 CYS B O 1
ATOM 5035 N N . MET B 1 275 ? 3.514 14.703 12.789 1 97.75 275 MET B N 1
ATOM 5036 C CA . MET B 1 275 ? 4.043 15.969 13.289 1 97.75 275 MET B CA 1
ATOM 5037 C C . MET B 1 275 ? 5.457 15.789 13.828 1 97.75 275 MET B C 1
ATOM 5039 O O . MET B 1 275 ? 6.34 16.609 13.547 1 97.75 275 MET B O 1
ATOM 5043 N N . ILE B 1 276 ? 5.602 14.742 14.578 1 96.62 276 ILE B N 1
ATOM 5044 C CA . ILE B 1 276 ? 6.914 14.453 15.148 1 96.62 276 ILE B CA 1
ATOM 5045 C C . ILE B 1 276 ? 7.922 14.211 14.031 1 96.62 276 ILE B C 1
ATOM 5047 O O . ILE B 1 276 ? 9.047 14.711 14.07 1 96.62 276 ILE B O 1
ATOM 5051 N N . ALA B 1 277 ? 7.508 13.562 13.039 1 97.31 277 ALA B N 1
ATOM 5052 C CA . ALA B 1 277 ? 8.383 13.203 11.93 1 97.31 277 ALA B CA 1
ATOM 5053 C C . ALA B 1 277 ? 8.734 14.43 11.086 1 97.31 277 ALA B C 1
ATOM 5055 O O . ALA B 1 277 ? 9.891 14.625 10.719 1 97.31 277 ALA B O 1
ATOM 5056 N N . GLY B 1 278 ? 7.73 15.297 10.836 1 97.81 278 GLY B N 1
ATOM 5057 C CA . GLY B 1 278 ? 7.906 16.219 9.719 1 97.81 278 GLY B CA 1
ATOM 5058 C C . GLY B 1 278 ? 7.93 17.672 10.141 1 97.81 278 GLY B C 1
ATOM 5059 O O . GLY B 1 278 ? 8.156 18.562 9.312 1 97.81 278 GLY B O 1
ATOM 5060 N N . CYS B 1 279 ? 7.715 18 11.398 1 98.06 279 CYS B N 1
ATOM 5061 C CA . CYS B 1 279 ? 7.613 19.406 11.82 1 98.06 279 CYS B CA 1
ATOM 5062 C C . CYS B 1 279 ? 8.469 19.672 13.047 1 98.06 279 CYS B C 1
ATOM 5064 O O . CYS B 1 279 ? 8.312 19 14.078 1 98.06 279 CYS B O 1
ATOM 5066 N N . PRO B 1 280 ? 9.398 20.594 12.969 1 97.12 280 PRO B N 1
ATOM 5067 C CA . PRO B 1 280 ? 10.125 20.984 14.18 1 97.12 280 PRO B CA 1
ATOM 5068 C C . PRO B 1 280 ? 9.227 21.594 15.242 1 97.12 280 PRO B C 1
ATOM 5070 O O . PRO B 1 280 ? 8.133 22.078 14.93 1 97.12 280 PRO B O 1
ATOM 5073 N N . LYS B 1 281 ? 9.695 21.578 16.5 1 95.94 281 LYS B N 1
ATOM 5074 C CA . LYS B 1 281 ? 8.984 22.281 17.547 1 95.94 281 LYS B CA 1
ATOM 5075 C C . LYS B 1 281 ? 8.797 23.75 17.203 1 95.94 281 LYS B C 1
ATOM 5077 O O . LYS B 1 281 ? 9.656 24.359 16.562 1 95.94 281 LYS B O 1
ATOM 5082 N N . ASP B 1 282 ? 7.648 24.281 17.531 1 96.31 282 ASP B N 1
ATOM 5083 C CA . ASP B 1 282 ? 7.266 25.672 17.312 1 96.31 282 ASP B CA 1
ATOM 5084 C C . ASP B 1 282 ? 7.012 25.938 15.828 1 96.31 282 ASP B C 1
ATOM 5086 O O . ASP B 1 282 ? 6.773 27.078 15.43 1 96.31 282 ASP B O 1
ATOM 5090 N N . GLY B 1 283 ? 7.109 24.859 15.023 1 97.81 283 GLY B N 1
ATOM 5091 C CA . GLY B 1 283 ? 6.816 25 13.609 1 97.81 283 GLY B CA 1
ATOM 5092 C C . GLY B 1 283 ? 5.336 25.156 13.32 1 97.81 283 GLY B C 1
ATOM 5093 O O . GLY B 1 283 ? 4.5 25 14.211 1 97.81 283 GLY B O 1
ATOM 5094 N N . ILE B 1 284 ? 5.016 25.484 12.07 1 98.44 284 ILE B N 1
ATOM 5095 C CA . ILE B 1 284 ? 3.641 25.734 11.641 1 98.44 284 ILE B CA 1
ATOM 5096 C C . ILE B 1 284 ? 3.162 24.562 10.766 1 98.44 284 ILE B C 1
ATOM 5098 O O . ILE B 1 284 ? 3.826 24.203 9.797 1 98.44 284 ILE B O 1
ATOM 5102 N N . ILE B 1 285 ? 2.027 24.047 11.109 1 98.75 285 ILE B N 1
ATOM 5103 C CA . ILE B 1 285 ? 1.419 22.938 10.391 1 98.75 285 ILE B CA 1
ATOM 5104 C C . ILE B 1 285 ? 0.189 23.422 9.625 1 98.75 285 ILE B C 1
ATOM 5106 O O . ILE B 1 285 ? -0.66 24.125 10.195 1 98.75 285 ILE B O 1
ATOM 5110 N N . LEU B 1 286 ? 0.144 23.062 8.375 1 98.88 286 LEU B N 1
ATOM 5111 C CA . LEU B 1 286 ? -0.994 23.391 7.523 1 98.88 286 LEU B CA 1
ATOM 5112 C C . LEU B 1 286 ? -1.895 22.188 7.312 1 98.88 286 LEU B C 1
ATOM 5114 O O . LEU B 1 286 ? -1.407 21.078 7.07 1 98.88 286 LEU B O 1
ATOM 5118 N N . ASP B 1 287 ? -3.172 22.359 7.449 1 98.75 287 ASP B N 1
ATOM 5119 C CA . ASP B 1 287 ? -4.184 21.406 7 1 98.75 287 ASP B CA 1
ATOM 5120 C C . ASP B 1 287 ? -5.23 22.094 6.121 1 98.75 287 ASP B C 1
ATOM 5122 O O . ASP B 1 287 ? -6.16 22.719 6.629 1 98.75 287 ASP B O 1
ATOM 5126 N N . PRO B 1 288 ? -5.117 21.922 4.801 1 98.62 288 PRO B N 1
ATOM 5127 C CA . PRO B 1 288 ? -6.039 22.609 3.891 1 98.62 288 PRO B CA 1
ATOM 5128 C C . PRO B 1 288 ? -7.426 21.969 3.859 1 98.62 288 PRO B C 1
ATOM 5130 O O . PRO B 1 288 ? -8.32 22.469 3.178 1 98.62 288 PRO B O 1
ATOM 5133 N N . PHE B 1 289 ? -7.574 20.859 4.559 1 96.69 289 PHE B N 1
ATOM 5134 C CA . PHE B 1 289 ? -8.836 20.141 4.73 1 96.69 289 PHE B CA 1
ATOM 5135 C C . PHE B 1 289 ? -9.047 19.75 6.188 1 96.69 289 PHE B C 1
ATOM 5137 O O . PHE B 1 289 ? -9.266 18.578 6.488 1 96.69 289 PHE B O 1
ATOM 5144 N N . ILE B 1 290 ? -9.141 20.672 7.062 1 96.38 290 ILE B N 1
ATOM 5145 C CA . ILE B 1 290 ? -8.914 20.438 8.484 1 96.38 290 ILE B CA 1
ATOM 5146 C C . ILE B 1 290 ? -10.133 19.719 9.086 1 96.38 290 ILE B C 1
ATOM 5148 O O . ILE B 1 290 ? -10.031 19.109 10.156 1 96.38 290 ILE B O 1
ATOM 5152 N N . GLY B 1 291 ? -11.312 19.844 8.438 1 91.12 291 GLY B N 1
ATOM 5153 C CA . GLY B 1 291 ? -12.469 19.109 8.914 1 91.12 291 GLY B CA 1
ATOM 5154 C C . GLY B 1 291 ? -12.789 19.359 10.375 1 91.12 291 GLY B C 1
ATOM 5155 O O . GLY B 1 291 ? -12.953 20.5 10.781 1 91.12 291 GLY B O 1
ATOM 5156 N N . SER B 1 292 ? -12.664 18.312 11.227 1 88.25 292 SER B N 1
ATOM 5157 C CA . SER B 1 292 ? -13.055 18.375 12.633 1 88.25 292 SER B CA 1
ATOM 5158 C C . SER B 1 292 ? -11.945 19 13.484 1 88.25 292 SER B C 1
ATOM 5160 O O . SER B 1 292 ? -12.094 19.141 14.703 1 88.25 292 SER B O 1
ATOM 5162 N N . GLY B 1 293 ? -10.859 19.25 12.914 1 93.31 293 GLY B N 1
ATOM 5163 C CA . GLY B 1 293 ? -9.852 20.031 13.617 1 93.31 293 GLY B CA 1
ATOM 5164 C C . GLY B 1 293 ? -8.828 19.172 14.328 1 93.31 293 GLY B C 1
ATOM 5165 O O . GLY B 1 293 ? -8.117 19.656 15.219 1 93.31 293 GLY B O 1
ATOM 5166 N N . THR B 1 294 ? -8.695 17.875 13.93 1 93.25 294 THR B N 1
ATOM 5167 C CA . THR B 1 294 ? -7.766 16.969 14.586 1 93.25 294 THR B CA 1
ATOM 5168 C C . THR B 1 294 ? -6.34 17.5 14.523 1 93.25 294 THR B C 1
ATOM 5170 O O . THR B 1 294 ? -5.645 17.562 15.539 1 93.25 294 THR B O 1
ATOM 5173 N N . VAL B 1 295 ? -5.945 17.953 13.43 1 97.06 295 VAL B N 1
ATOM 5174 C CA . VAL B 1 295 ? -4.586 18.453 13.234 1 97.06 295 VAL B CA 1
ATOM 5175 C C . VAL B 1 295 ? -4.359 19.688 14.109 1 97.06 295 VAL B C 1
ATOM 5177 O O . VAL B 1 295 ? -3.289 19.844 14.703 1 97.06 295 VAL B O 1
ATOM 5180 N N . GLY B 1 296 ? -5.348 20.531 14.242 1 96.5 296 GLY B N 1
ATOM 5181 C CA . GLY B 1 296 ? -5.227 21.75 15.016 1 96.5 296 GLY B CA 1
ATOM 5182 C C . GLY B 1 296 ? -4.953 21.516 16.484 1 96.5 296 GLY B C 1
ATOM 5183 O O . GLY B 1 296 ? -3.977 22.031 17.031 1 96.5 296 GLY B O 1
ATOM 5184 N N . PHE B 1 297 ? -5.797 20.719 17.125 1 92.69 297 PHE B N 1
ATOM 5185 C CA . PHE B 1 297 ? -5.613 20.562 18.562 1 92.69 297 PHE B CA 1
ATOM 5186 C C . PHE B 1 297 ? -4.379 19.719 18.859 1 92.69 297 PHE B C 1
ATOM 5188 O O . PHE B 1 297 ? -3.693 19.953 19.859 1 92.69 297 PHE B O 1
ATOM 5195 N N . VAL B 1 298 ? -3.984 18.719 17.984 1 95.62 298 VAL B N 1
ATOM 5196 C CA . VAL B 1 298 ? -2.779 17.922 18.203 1 95.62 298 VAL B CA 1
ATOM 5197 C C . VAL B 1 298 ? -1.544 18.812 18.078 1 95.62 298 VAL B C 1
ATOM 5199 O O . VAL B 1 298 ? -0.578 18.656 18.828 1 95.62 298 VAL B O 1
ATOM 5202 N N . ALA B 1 299 ? -1.593 19.734 17.141 1 97.25 299 ALA B N 1
ATOM 5203 C CA . ALA B 1 299 ? -0.478 20.656 16.969 1 97.25 299 ALA B CA 1
ATOM 5204 C C . ALA B 1 299 ? -0.221 21.453 18.234 1 97.25 299 ALA B C 1
ATOM 5206 O O . ALA B 1 299 ? 0.921 21.562 18.688 1 97.25 299 ALA B O 1
ATOM 5207 N N . LEU B 1 300 ? -1.268 22 18.797 1 95.38 300 LEU B N 1
ATOM 5208 C CA . LEU B 1 300 ? -1.151 22.797 20.016 1 95.38 300 LEU B CA 1
ATOM 5209 C C . LEU B 1 300 ? -0.657 21.953 21.172 1 95.38 300 LEU B C 1
ATOM 5211 O O . LEU B 1 300 ? 0.176 22.391 21.969 1 95.38 300 LEU B O 1
ATOM 5215 N N . MET B 1 301 ? -1.079 20.719 21.219 1 92.31 301 MET B N 1
ATOM 5216 C CA . MET B 1 301 ? -0.674 19.797 22.281 1 92.31 301 MET B CA 1
ATOM 5217 C C . MET B 1 301 ? 0.798 19.422 22.141 1 92.31 301 MET B C 1
ATOM 5219 O O . MET B 1 301 ? 1.452 19.094 23.125 1 92.31 301 MET B O 1
ATOM 5223 N N . GLN B 1 302 ? 1.312 19.484 20.953 1 92.81 302 GLN B N 1
ATOM 5224 C CA . GLN B 1 302 ? 2.684 19.078 20.672 1 92.81 302 GLN B CA 1
ATOM 5225 C C . GLN B 1 302 ? 3.602 20.281 20.516 1 92.81 302 GLN B C 1
ATOM 5227 O O . GLN B 1 302 ? 4.68 20.188 19.938 1 92.81 302 GLN B O 1
ATOM 5232 N N . ASP B 1 303 ? 3.18 21.422 21 1 93.75 303 ASP B N 1
ATOM 5233 C CA . ASP B 1 303 ? 3.963 22.656 21.016 1 93.75 303 ASP B CA 1
ATOM 5234 C C . ASP B 1 303 ? 4.293 23.109 19.594 1 93.75 303 ASP B C 1
ATOM 5236 O O . ASP B 1 303 ? 5.449 23.406 19.281 1 93.75 303 ASP B O 1
ATOM 5240 N N . ARG B 1 304 ? 3.322 23.016 18.781 1 97.38 304 ARG B N 1
ATOM 5241 C CA . ARG B 1 304 ? 3.389 23.547 17.422 1 97.38 304 ARG B CA 1
ATOM 5242 C C . ARG B 1 304 ? 2.193 24.438 17.109 1 97.38 304 ARG B C 1
ATOM 5244 O O . ARG B 1 304 ? 1.311 24.609 17.953 1 97.38 304 ARG B O 1
ATOM 5251 N N . LYS B 1 305 ? 2.254 25.094 16.047 1 98 305 LYS B N 1
ATOM 5252 C CA . LYS B 1 305 ? 1.183 25.984 15.586 1 98 305 LYS B CA 1
ATOM 5253 C C . LYS B 1 305 ? 0.491 25.406 14.352 1 98 305 LYS B C 1
ATOM 5255 O O . LYS B 1 305 ? 1.007 24.5 13.711 1 98 305 LYS B O 1
ATOM 5260 N N . TYR B 1 306 ? -0.719 25.922 14.109 1 98.12 306 TYR B N 1
ATOM 5261 C CA . TYR B 1 306 ? -1.424 25.391 12.953 1 98.12 306 TYR B CA 1
ATOM 5262 C C . TYR B 1 306 ? -2.16 26.484 12.195 1 98.12 306 TYR B C 1
ATOM 5264 O O . TYR B 1 306 ? -2.369 27.578 12.734 1 98.12 306 TYR B O 1
ATOM 5272 N N . ILE B 1 307 ? -2.389 26.25 10.938 1 98.62 307 ILE B N 1
ATOM 5273 C CA . ILE B 1 307 ? -3.348 26.969 10.102 1 98.62 307 ILE B CA 1
ATOM 5274 C C . ILE B 1 307 ? -4.25 25.969 9.383 1 98.62 307 ILE B C 1
ATOM 5276 O O . ILE B 1 307 ? -3.766 25.062 8.703 1 98.62 307 ILE B O 1
ATOM 5280 N N . GLY B 1 308 ? -5.504 26.078 9.578 1 98.38 308 GLY B N 1
ATOM 5281 C CA . GLY B 1 308 ? -6.457 25.188 8.938 1 98.38 308 GLY B CA 1
ATOM 5282 C C . GLY B 1 308 ? -7.352 25.891 7.938 1 98.38 308 GLY B C 1
ATOM 5283 O O . GLY B 1 308 ? -7.641 27.078 8.086 1 98.38 308 GLY B O 1
ATOM 5284 N N . ILE B 1 309 ? -7.746 25.172 6.902 1 98 309 ILE B N 1
ATOM 5285 C CA . ILE B 1 309 ? -8.727 25.656 5.938 1 98 309 ILE B CA 1
ATOM 5286 C C . ILE B 1 309 ? -9.898 24.672 5.859 1 98 309 ILE B C 1
ATOM 5288 O O . ILE B 1 309 ? -9.688 23.453 5.855 1 98 309 ILE B O 1
ATOM 5292 N N . GLU B 1 310 ? -11.047 25.172 5.902 1 95.69 310 GLU B N 1
ATOM 5293 C CA . GLU B 1 310 ? -12.266 24.375 5.805 1 95.69 310 GLU B CA 1
ATOM 5294 C C . GLU B 1 310 ? -13.336 25.094 4.996 1 95.69 310 GLU B C 1
ATOM 5296 O O . GLU B 1 310 ? -13.539 26.297 5.156 1 95.69 310 GLU B O 1
ATOM 5301 N N . LEU B 1 311 ? -13.961 24.328 4.105 1 93.69 311 LEU B N 1
ATOM 5302 C CA . LEU B 1 311 ? -14.93 24.891 3.172 1 93.69 311 LEU B CA 1
ATOM 5303 C C . LEU B 1 311 ? -16.25 25.172 3.873 1 93.69 311 LEU B C 1
ATOM 5305 O O . LEU B 1 311 ? -16.891 26.203 3.605 1 93.69 311 LEU B O 1
ATOM 5309 N N . ASN B 1 312 ? -16.688 24.281 4.703 1 90.94 312 ASN B N 1
ATOM 5310 C CA . ASN B 1 312 ? -18 24.328 5.344 1 90.94 312 ASN B CA 1
ATOM 5311 C C . ASN B 1 312 ? -17.953 25.141 6.641 1 90.94 312 ASN B C 1
ATOM 5313 O O . ASN B 1 312 ? -17.25 24.766 7.582 1 90.94 312 ASN B O 1
ATOM 5317 N N . GLU B 1 313 ? -18.812 26.109 6.777 1 92.38 313 GLU B N 1
ATOM 5318 C CA . GLU B 1 313 ? -18.844 27 7.93 1 92.38 313 GLU B CA 1
ATOM 5319 C C . GLU B 1 313 ? -19.203 26.25 9.203 1 92.38 313 GLU B C 1
ATOM 5321 O O . GLU B 1 313 ? -18.688 26.562 10.281 1 92.38 313 GLU B O 1
ATOM 5326 N N . GLU B 1 314 ? -20.094 25.344 9.016 1 88.25 314 GLU B N 1
ATOM 5327 C CA . GLU B 1 314 ? -20.5 24.562 10.18 1 88.25 314 GLU B CA 1
ATOM 5328 C C . GLU B 1 314 ? -19.344 23.734 10.727 1 88.25 314 GLU B C 1
ATOM 5330 O O . GLU B 1 314 ? -19.188 23.594 11.938 1 88.25 314 GLU B O 1
ATOM 5335 N N . TYR B 1 315 ? -18.578 23.219 9.82 1 88.31 315 TYR B N 1
ATOM 5336 C CA . TYR B 1 315 ? -17.422 22.438 10.234 1 88.31 315 TYR B CA 1
ATOM 5337 C C . TYR B 1 315 ? -16.344 23.328 10.844 1 88.31 315 TYR B C 1
ATOM 5339 O O . TYR B 1 315 ? -15.625 22.922 11.758 1 88.31 315 TYR B O 1
ATOM 5347 N N . CYS B 1 316 ? -16.219 24.562 10.352 1 94.38 316 CYS B N 1
ATOM 5348 C CA . CYS B 1 316 ? -15.297 25.516 10.945 1 94.38 316 CYS B CA 1
ATOM 5349 C C . CYS B 1 316 ? -15.625 25.75 12.414 1 94.38 316 CYS B C 1
ATOM 5351 O O . CYS B 1 316 ? -14.742 25.719 13.273 1 94.38 316 CYS B O 1
ATOM 5353 N N . LYS B 1 317 ? -16.875 25.953 12.625 1 93.06 317 LYS B N 1
ATOM 5354 C CA . LYS B 1 317 ? -17.328 26.234 13.984 1 93.06 317 LYS B CA 1
ATOM 5355 C C . LYS B 1 317 ? -17.094 25.016 14.891 1 93.06 317 LYS B C 1
ATOM 5357 O O . LYS B 1 317 ? -16.609 25.172 16.016 1 93.06 317 LYS B O 1
ATOM 5362 N N . LEU B 1 318 ? -17.375 23.891 14.336 1 89 318 LEU B N 1
ATOM 5363 C CA . LEU B 1 318 ? -17.219 22.656 15.094 1 89 318 LEU B CA 1
ATOM 5364 C C . LEU B 1 318 ? -15.742 22.406 15.422 1 89 318 LEU B C 1
ATOM 5366 O O . LEU B 1 318 ? -15.414 22 16.531 1 89 318 LEU B O 1
ATOM 5370 N N . ALA B 1 319 ? -14.945 22.594 14.484 1 92.62 319 ALA B N 1
ATOM 5371 C CA . ALA B 1 319 ? -13.516 22.375 14.672 1 92.62 319 ALA B CA 1
ATOM 5372 C C . ALA B 1 319 ? -12.945 23.328 15.711 1 92.62 319 ALA B C 1
ATOM 5374 O O . ALA B 1 319 ? -12.156 22.938 16.578 1 92.62 319 ALA B O 1
ATOM 5375 N N . ARG B 1 320 ? -13.328 24.609 15.641 1 94.69 320 ARG B N 1
ATOM 5376 C CA . ARG B 1 320 ? -12.852 25.609 16.609 1 94.69 320 ARG B CA 1
ATOM 5377 C C . ARG B 1 320 ? -13.266 25.234 18.031 1 94.69 320 ARG B C 1
ATOM 5379 O O . ARG B 1 320 ? -12.461 25.344 18.953 1 94.69 320 ARG B O 1
ATOM 5386 N N . LYS B 1 321 ? -14.469 24.844 18.109 1 91.88 321 LYS B N 1
ATOM 5387 C CA . LYS B 1 321 ? -14.977 24.422 19.406 1 91.88 321 LYS B CA 1
ATOM 5388 C C . LYS B 1 321 ? -14.211 23.219 19.938 1 91.88 321 LYS B C 1
ATOM 5390 O O . LYS B 1 321 ? -13.812 23.188 21.109 1 91.88 321 LYS B O 1
ATOM 5395 N N . ARG B 1 322 ? -14.023 22.266 19.078 1 89.25 322 ARG B N 1
ATOM 5396 C CA . ARG B 1 322 ? -13.305 21.047 19.469 1 89.25 322 ARG B CA 1
ATOM 5397 C C . ARG B 1 322 ? -11.883 21.375 19.922 1 89.25 322 ARG B C 1
ATOM 5399 O O . ARG B 1 322 ? -11.414 20.875 20.953 1 89.25 322 ARG B O 1
ATOM 5406 N N . ILE B 1 323 ? -11.234 22.172 19.188 1 93.19 323 ILE B N 1
ATOM 5407 C CA . ILE B 1 323 ? -9.859 22.531 19.484 1 93.19 323 ILE B CA 1
ATOM 5408 C C . ILE B 1 323 ? -9.789 23.234 20.844 1 93.19 323 ILE B C 1
ATOM 5410 O O . ILE B 1 323 ? -8.938 22.922 21.672 1 93.19 323 ILE B O 1
ATOM 5414 N N . SER B 1 324 ? -10.734 24.156 21.062 1 91.44 324 SER B N 1
ATOM 5415 C CA . SER B 1 324 ? -10.773 24.875 22.312 1 91.44 324 SER B CA 1
ATOM 5416 C C . SER B 1 324 ? -11.008 23.922 23.5 1 91.44 324 SER B C 1
ATOM 5418 O O . SER B 1 324 ? -10.359 24.047 24.531 1 91.44 324 SER B O 1
ATOM 5420 N N . GLU B 1 325 ? -11.875 22.984 23.312 1 89.31 325 GLU B N 1
ATOM 5421 C CA . GLU B 1 325 ? -12.219 22.047 24.359 1 89.31 325 GLU B CA 1
ATOM 5422 C C . GLU B 1 325 ? -11.055 21.109 24.672 1 89.31 325 GLU B C 1
ATOM 5424 O O . GLU B 1 325 ? -10.773 20.812 25.828 1 89.31 325 GLU B O 1
ATOM 5429 N N . GLU B 1 326 ? -10.445 20.672 23.672 1 86.5 326 GLU B N 1
ATOM 5430 C CA . GLU B 1 326 ? -9.336 19.734 23.828 1 86.5 326 GLU B CA 1
ATOM 5431 C C . GLU B 1 326 ? -8.141 20.406 24.5 1 86.5 326 GLU B C 1
ATOM 5433 O O . GLU B 1 326 ? -7.461 19.812 25.328 1 86.5 326 GLU B O 1
ATOM 5438 N N . VAL B 1 327 ? -7.906 21.625 24.172 1 85.62 327 VAL B N 1
ATOM 5439 C CA . VAL B 1 327 ? -6.785 22.375 24.75 1 85.62 327 VAL B CA 1
ATOM 5440 C C . VAL B 1 327 ? -7.062 22.672 26.219 1 85.62 327 VAL B C 1
ATOM 5442 O O . VAL B 1 327 ? -6.16 22.594 27.062 1 85.62 327 VAL B O 1
ATOM 5445 N N . GLU B 1 328 ? -8.273 22.969 26.484 1 86.06 328 GLU B N 1
ATOM 5446 C CA . GLU B 1 328 ? -8.656 23.25 27.875 1 86.06 328 GLU B CA 1
ATOM 5447 C C . GLU B 1 328 ? -8.5 22 28.75 1 86.06 328 GLU B C 1
ATOM 5449 O O . GLU B 1 328 ? -8.086 22.109 29.906 1 86.06 328 GLU B O 1
ATOM 5454 N N . LYS B 1 329 ? -8.844 20.906 28.188 1 81.69 329 LYS B N 1
ATOM 5455 C CA . LYS B 1 329 ? -8.719 19.656 28.922 1 81.69 329 LYS B CA 1
ATOM 5456 C C . LYS B 1 329 ? -7.262 19.375 29.281 1 81.69 329 LYS B C 1
ATOM 5458 O O . LYS B 1 329 ? -6.969 18.922 30.391 1 81.69 329 LYS B O 1
ATOM 5463 N N . ILE B 1 330 ? -6.461 19.656 28.422 1 75.12 330 ILE B N 1
ATOM 5464 C CA . ILE B 1 330 ? -5.043 19.375 28.625 1 75.12 330 ILE B CA 1
ATOM 5465 C C . ILE B 1 330 ? -4.473 20.359 29.656 1 75.12 330 ILE B C 1
ATOM 5467 O O . ILE B 1 330 ? -3.668 19.969 30.5 1 75.12 330 ILE B O 1
ATOM 5471 N N . ASP B 1 331 ? -4.863 21.641 29.547 1 73.69 331 ASP B N 1
ATOM 5472 C CA . ASP B 1 331 ? -4.41 22.656 30.5 1 73.69 331 ASP B CA 1
ATOM 5473 C C . ASP B 1 331 ? -4.875 22.312 31.922 1 73.69 331 ASP B C 1
ATOM 5475 O O . ASP B 1 331 ? -4.129 22.5 32.875 1 73.69 331 ASP B O 1
ATOM 5479 N N . LYS B 1 332 ? -5.992 21.734 31.938 1 72.62 332 LYS B N 1
ATOM 5480 C CA . LYS B 1 332 ? -6.52 21.328 33.25 1 72.62 332 LYS B CA 1
ATOM 5481 C C . LYS B 1 332 ? -5.781 20.109 33.781 1 72.62 332 LYS B C 1
ATOM 5483 O O . LYS B 1 332 ? -5.508 20.031 34.969 1 72.62 332 LYS B O 1
ATOM 5488 N N . GLU B 1 333 ? -5.496 19.25 32.812 1 65.69 333 GLU B N 1
ATOM 5489 C CA . GLU B 1 333 ? -4.777 18.047 33.219 1 65.69 333 GLU B CA 1
ATOM 5490 C C . GLU B 1 333 ? -3.361 18.391 33.688 1 65.69 333 GLU B C 1
ATOM 5492 O O . GLU B 1 333 ? -2.855 17.797 34.656 1 65.69 333 GLU B O 1
ATOM 5497 N N . LYS B 1 334 ? -2.701 19.328 33.125 1 65.69 334 LYS B N 1
ATOM 5498 C CA . LYS B 1 334 ? -1.365 19.766 33.531 1 65.69 334 LYS B CA 1
ATOM 5499 C C . LYS B 1 334 ? -1.397 20.5 34.875 1 65.69 334 LYS B C 1
ATOM 5501 O O . LYS B 1 334 ? -0.455 20.391 35.656 1 65.69 334 LYS B O 1
ATOM 5506 N N . GLU B 1 335 ? -2.473 21.281 35 1 61.84 335 GLU B N 1
ATOM 5507 C CA . GLU B 1 335 ? -2.641 22.016 36.25 1 61.84 335 GLU B CA 1
ATOM 5508 C C . GLU B 1 335 ? -2.85 21.062 37.438 1 61.84 335 GLU B C 1
ATOM 5510 O O . GLU B 1 335 ? -2.318 21.281 38.531 1 61.84 335 GLU B O 1
ATOM 5515 N N . TYR B 1 336 ? -3.578 20.047 37.094 1 59.62 336 TYR B N 1
ATOM 5516 C CA . TYR B 1 336 ? -3.826 19.062 38.125 1 59.62 336 TYR B CA 1
ATOM 5517 C C . TYR B 1 336 ? -2.549 18.312 38.469 1 59.62 336 TYR B C 1
ATOM 5519 O O . TYR B 1 336 ? -2.342 17.938 39.656 1 59.62 336 TYR B O 1
ATOM 5527 N N . GLU B 1 337 ? -1.767 18 37.469 1 56.12 337 GLU B N 1
ATOM 5528 C CA . GLU B 1 337 ? -0.506 17.312 37.719 1 56.12 337 GLU B CA 1
ATOM 5529 C C . GLU B 1 337 ? 0.47 18.203 38.5 1 56.12 337 GLU B C 1
ATOM 5531 O O . GLU B 1 337 ? 1.224 17.719 39.344 1 56.12 337 GLU B O 1
ATOM 5536 N N . VAL B 1 338 ? 0.505 19.562 38.312 1 54.97 338 VAL B N 1
ATOM 5537 C CA . VAL B 1 338 ? 1.373 20.5 39 1 54.97 338 VAL B CA 1
ATOM 5538 C C . VAL B 1 338 ? 0.887 20.672 40.438 1 54.97 338 VAL B C 1
ATOM 5540 O O . VAL B 1 338 ? 1.692 20.828 41.344 1 54.97 338 VAL B O 1
ATOM 5543 N N . CYS B 1 339 ? -0.309 20.578 40.719 1 47.66 339 CYS B N 1
ATOM 5544 C CA . CYS B 1 339 ? -0.804 20.719 42.094 1 47.66 339 CYS B CA 1
ATOM 5545 C C . CYS B 1 339 ? -0.535 19.453 42.875 1 47.66 339 CYS B C 1
ATOM 5547 O O . CYS B 1 339 ? -0.662 19.438 44.125 1 47.66 339 CYS B O 1
ATOM 5549 N N . LYS B 1 340 ? -0.437 18.406 42.156 1 53.16 340 LYS B N 1
ATOM 5550 C CA . LYS B 1 340 ? -0.158 17.172 42.906 1 53.16 340 LYS B CA 1
ATOM 5551 C C . LYS B 1 340 ? 1.33 17.047 43.219 1 53.16 340 LYS B C 1
ATOM 5553 O O . LYS B 1 340 ? 1.729 16.203 44.031 1 53.16 340 LYS B O 1
ATOM 5558 N N . GLU B 1 341 ? 2.143 17.766 42.531 1 42.31 341 GLU B N 1
ATOM 5559 C CA . GLU B 1 341 ? 3.551 17.781 42.938 1 42.31 341 GLU B CA 1
ATOM 5560 C C . GLU B 1 341 ? 3.82 18.844 44 1 42.31 341 GLU B C 1
ATOM 5562 O O . GLU B 1 341 ? 3.262 19.938 43.938 1 42.31 341 GLU B O 1
#

Organism: Filifactor alocis (strain ATCC 35896 / CCUG 47790 / D40 B5) (NCBI:txid546269)

Secondary structure (DSSP, 8-state):
-HHHHHHHHHHHHHTTEEEES-HHHHHTTSPSS-EEEEEE-PPPTTT-----TT-SS--SSHHHHHHHHHHHHHHHHHHEEEEEEEEEEE---BTT-S--SS----TTS-SSSTT--S-GGGG-TT--TT-B--HHHHHHHHHHHTT-EEEEEEEEE-TTPPP---SSSPBP-EEEEEEEESSSS----HHHH-EEPPHHHHHHHHHHTSTT-TTTSTTS-S---GGGS---GGG--SS-S--EEPPBSEEE-------SS------HHHHHHHHHHH--TT-EEEETT-TTTHHHHHHHHTT-EEEEEES-HHHHHHHHHHHHHHHHHHHHHHHHHHHH-/-HHHHHHHHHHHHHTTEEEES-HHHHHTTSPSS-EEEEEE-PPPTTT-----TT-SS--SSHHHHHHHHHHHHHHHHHHEEEEEEEEEEE---BTT-S--SS----TTS-SSSTT--S-GGGG-TT--TT-B--HHHHHHHHHHHTT-EEEEEEEEE-TTPPP---SSSPBP-EEEEEEEESSSS----HHHH-EEPPHHHHHHHHHHTSTT-TTTSTTS-S---GGGS---GGG--SS-S--EEPPBSEEE-------SS------HHHHHHHHHHH--TT-EEEETT-TTTHHHHHHHHTT-EEEEEES-HHHHHHHHHHHHHHHHHHHHHHHHHHHH-

Sequence (682 aa):
MKNKGEHTSFLDSYINTILCGDALETLRKFPDEIINTCITSPPYYGLRDYHKKEQIGREKTVEEYLDRLVAVFREVRRVLKSGGTCFIVIGDSYAGSGGGKGQYMDPKYPKKRNGQNPSITQKVLGYKAKDLMGIPWRLALLLREDGWYLRSDIIWHKENAMPEACRDRPTRSYEHVFLLSKSPRYYYDYEQMAEPMKEVSKKRYVRGRSEDNKYLKEDAGISVQKINKARKYGQYKGDNIPQFRNKRDIWTINTVSFRGNHYAVFPPKLAEICMIAGCPKDGIILDPFIGSGTVGFVALMQDRKYIGIELNEEYCKLARKRISEEVEKIDKEKEYEVCKEMKNKGEHTSFLDSYINTILCGDALETLRKFPDEIINTCITSPPYYGLRDYHKKEQIGREKTVEEYLDRLVAVFREVRRVLKSGGTCFIVIGDSYAGSGGGKGQYMDPKYPKKRNGQNPSITQKVLGYKAKDLMGIPWRLALLLREDGWYLRSDIIWHKENAMPEACRDRPTRSYEHVFLLSKSPRYYYDYEQMAEPMKEVSKKRYVRGRSEDNKYLKEDAGISVQKINKARKYGQYKGDNIPQFRNKRDIWTINTVSFRGNHYAVFPPKLAEICMIAGCPKDGIILDPFIGSGTVGFVALMQDRKYIGIELNEEYCKLARKRISEEVEKIDKEKEYEVCKE

=== Feature glossary ===
Key to the feature types in this record:

— What the protein is —

Primary structure: the covalent order of the twenty standard amino acids along the backbone. Two proteins with the same sequence will (almost always) fold to the same structure; two with 30% identity often share a fold but not the details.

Database cross-references. InterPro integrates a dozen domain/family signature databases into unified entries with residue-range hits. GO terms attach function/process/location labels with evidence codes. CATH codes position the fold in a four-level structural taxonomy. Organism is the NCBI-taxonomy species name.

— Where its atoms are —

The mmCIF block holds the 3D Cartesian coordinates of each backbone atom (N, Cα, C, O) in ångströms. mmCIF is the PDB's canonical archive format — a tagged-loop text representation of the atomic model.

Six rendered views show the 3D structure from the faces of a cube — i.e. along ±x, ±y, ±z. Rendering representation is drawn randomly per protein from cartoon (secondary-structure ribbons), sticks (backbone bonds), or molecular surface; coloring is either N→C rainbow (blue at the N-terminus through red at the C-terminus) or one color per chain.

— Local backbone conformation —

DSSP 8-state secondary structure assigns each residue one of H (α-helix), G (3₁₀-helix), I (π-helix), E (extended β-strand), B (isolated β-bridge), T (hydrogen-bonded turn), S (bend), or '-' (coil). The assignment is computed from backbone hydrogen-bond geometry via the Kabsch–Sander algorithm.

P-SEA three-state annotation labels each residue as helix, strand, or coil based purely on the geometry of the Cα trace. It serves as a fallback when the full backbone (and thus DSSP) is unavailable.

The φ/ψ torsion pair specifies the backbone conformation at each residue. φ rotates about the N–Cα bond, ψ about the Cα–C bond. Steric clashes forbid most of the (φ, ψ) plane — the allowed regions (α-helix basin, β-sheet basin, left-handed helix) are the Ramachandran-allowed regions.

— Global shape and packing —

The geometric summary reports three shape descriptors. Rg (radius of gyration) measures how spread out the Cα atoms are about their centre of mass; compact globular proteins have small Rg, elongated or unfolded ones large. Cα contacts (<8 Å, |i−j|>4) count long-range residue pairs in spatial proximity — high for tightly packed folds, near zero for rods or random coil. The bounding-box extents give the protein's footprint along x, y, z in Å.

Accessible surface area quantifies burial. A residue with SASA near zero is packed into the hydrophobic core; one with SASA >100 Å² sits on the surface. Computed here via the Shrake–Rupley numerical algorithm with a 1.4 Å probe.

Plot images: a contact map (which residues are close in 3D, as an N×N binary image), a Ramachandran scatter (backbone torsion angles, revealing secondary-structure composition at a glance), and — for AlphaFold structures — a PAE heatmap (pairwise prediction confidence).

— Structural neighborhood —

The Foldseek 3Di string encodes local tertiary geometry as a 20-letter alphabet — one character per residue — derived from the relative positions of nearby Cα atoms. Unlike the amino-acid sequence, 3Di is a direct function of the 3D structure, so two proteins with the same fold have similar 3Di strings even at low sequence identity.

Nearest PDB neighbors are the top structural matches found by Foldseek when searching this structure against the entire Protein Data Bank. Each hit reports a TM-score (0 to 1; >0.5 almost always implies the same fold) and an E-value. These are *structural* homologs — they may share no detectable sequence similarity.

— Confidence and disorder —

For AlphaFold models, the B-factor field carries pLDDT — the model's own estimate of local accuracy on a 0–100 scale. Regions with pLDDT<50 should be treated as essentially unmodeled; they often correspond to intrinsically disordered segments.

B-factor (Debye–Waller factor) reflects atomic displacement in the crystal lattice. It is an experimental observable (units Å²), not a prediction; low values mean the atom is pinned down, high values mean it moves or is heterogeneous across the crystal.

Predicted aligned error is AlphaFold's pairwise confidence. Unlike pLDDT (per-residue), PAE is per-residue-pair and captures whether two parts of the structure are correctly placed relative to each other. Units are ångströms of expected positional error.